Protein AF-A0A7Z9H822-F1 (afdb_monomer)

Sequence (599 aa):
YVITERIEGGRWQVIRLEGLTDPTMVGNGPGRATNGNVVLTEIEAKVTPLDDSGSPSTEGLPIRFVEAWADYEQADWPVAEAIDGNISAGNGWAVDGPSRHLDSSGFFVAAEPFGDSGDVELEIRLRFDSQHAAHAFGRVRISLADSLPAAEEWAWVDDNQNNGGRTHFDGSQKAWPWVEGPDHPVHSGERSRLQKSTDKIIQHYFDQATRKVTVGQGDRLYAWVYLDEKDPPKTVMLQFYSGNWNHRAFWGGDRINFGTIGSDAPDHRPMGTRPETGRWVRLEVDPALVGLKAGSVIDGFAFTQFGGTAYWDDGGVLGNSDLVEIELILASTDASAPGNANEKVRRFFRERHSPGFTELLEEISALEGEKRTLDGKIATTLVSSELIDKPRMTRLLSRGQYDQPTGDPLVADTPAFLPPFPEDEPRNRIGLARWLTDSEHPLLARVTANRIWQQLFGVGLVVTSEDFGSQGAWPSHPELLDWLAVDLIERGWDLQSFLKMLLTSETYRQDSSVDPATLAVDPTNRLLARGPRIRLDAEIVRDQALMLSGLLVDLPGGPSVKPYQPGGLWKAVGYSDSNTVKFVQDHGDALYRRSLYTF

Solvent-accessible surface area (backbone atoms only — not comparable to full-atom values): 33231 Å² total; per-residue (Å²): 89,77,47,75,48,80,43,77,48,36,54,31,25,34,43,36,44,31,27,41,49,45,95,90,39,79,22,46,6,17,8,61,17,74,47,2,28,27,33,39,6,32,60,49,38,28,42,17,52,40,41,98,85,71,43,76,68,57,82,63,45,74,54,51,59,74,48,44,36,38,84,60,53,38,90,94,18,43,45,52,36,17,61,66,87,44,60,46,50,87,37,13,23,25,42,66,6,71,81,62,49,47,64,46,41,39,40,38,32,38,75,60,67,43,41,72,91,36,42,22,39,41,38,40,35,48,37,49,52,28,78,53,78,52,22,35,67,63,40,76,50,77,50,77,36,59,65,79,61,76,68,42,80,43,70,59,33,54,64,49,80,78,32,58,34,51,83,48,68,67,76,90,67,95,65,84,51,68,42,46,63,89,91,37,79,56,84,48,92,65,20,16,35,59,46,76,43,79,88,35,79,46,43,45,32,34,37,70,24,72,64,61,48,64,38,36,79,90,29,33,40,37,34,32,37,30,26,36,73,90,43,47,44,54,18,42,32,45,34,37,26,54,100,46,64,56,22,18,41,32,27,34,54,96,71,65,82,64,53,55,78,95,46,84,38,26,33,28,20,76,75,48,70,53,76,64,55,73,40,81,39,79,46,76,40,55,42,63,65,22,68,38,49,51,47,39,52,34,28,24,51,32,51,32,31,26,17,22,30,37,34,39,30,48,25,32,40,37,38,32,56,76,52,41,57,44,52,54,60,70,66,52,89,56,97,74,62,56,100,53,46,70,52,53,48,50,47,52,49,32,72,74,74,31,71,72,51,44,56,50,52,36,52,49,54,51,51,53,51,50,50,52,56,54,57,72,67,54,88,79,75,94,76,92,75,81,52,78,95,62,66,80,90,39,54,49,42,58,94,69,37,90,91,38,68,41,86,66,73,60,73,78,79,74,65,85,92,48,82,79,76,63,90,89,46,57,81,46,72,68,30,51,51,51,57,52,70,34,90,84,39,86,51,53,43,42,52,50,43,29,52,54,40,16,71,71,49,61,58,23,53,32,71,40,78,92,33,90,56,96,89,30,54,75,48,70,48,54,69,58,46,53,50,48,19,49,52,38,55,76,57,70,65,42,58,69,64,49,50,48,54,53,66,68,30,69,67,53,65,36,60,61,72,75,55,74,69,58,40,71,77,38,75,82,50,73,79,55,85,40,14,54,79,71,84,77,52,72,53,54,53,52,44,48,54,28,48,78,68,72,56,50,36,92,70,85,77,81,77,66,24,35,39,90,72,76,87,69,70,37,62,84,73,37,55,94,88,42,78,59,38,61,82,68,67,52,66,73,68,45,44,32,44,48,53,89,43,49,110

Mean predicted aligned error: 15.02 Å

Secondary structure (DSSP, 8-state):
-EEEEEE-S--EEEEEEEEE--TTSTTSSSBSSTT--EEE-EEEEEEEEB-TTSSB-SPPEEE-EEEEEES--BTTB-GGGGGSS---TT-SEEE-HHHH-S-EEEEEEEEEEE-TTSSEEEEEEEE--SS-TT--BSEEEEEEESSPPPPEEEEEEBSB--SSPEEEESSS-SS--EEETTTS--SSSSEEEEEEEEEEEEEEEEES-SS-EEPPTT-EEEEEEEE-SSS--SEEEEEEESSSS-EEEEEESS---SS-TT--BTTBEEEESPPPBSSEEEEEE-GGGGTPPTT-EE-EEEEEEEEEEEEEEEEEEEE-HHHHHHHHHHH---TT--TTHHHHHHHHHHHHH-HHHHHHHHHHHHHHHHHHHHHTTS---------SSSPPPEEEEGGG-TT-EEEEEEPP---TTSPPPPTTS-SSHHHHHHHHT-TT-TTHHHHHHHHHHHHHHSS-SSS-TT--STTSPPPSSHHHHHHHHHHHHHTTT-HHHHHHHHHHSHHHHS-S---HHHHHH-TT-TT--S----PPPHHHHHHHHHHHTT--B---SSS-B-----TTGGGGT--TT-GGGS-----GGGGGB-GGGB-

pLDDT: mean 88.42, std 9.55, range [47.69, 98.5]

Radius of gyration: 39.2 Å; Cα contacts (8 Å, |Δi|>4): 1188; chains: 1; bounding box: 91×60×116 Å

Structure (mmCIF, N/CA/C/O backbone):
data_AF-A0A7Z9H822-F1
#
_entry.id   AF-A0A7Z9H822-F1
#
loop_
_atom_site.group_PDB
_atom_site.id
_atom_site.type_symbol
_atom_site.label_atom_id
_atom_site.label_alt_id
_atom_site.label_comp_id
_atom_site.label_asym_id
_atom_site.label_entity_id
_atom_site.label_seq_id
_atom_site.pdbx_PDB_ins_code
_atom_site.Cartn_x
_atom_site.Cartn_y
_atom_site.Cartn_z
_atom_site.occupancy
_atom_site.B_iso_or_equiv
_atom_site.auth_seq_id
_atom_site.auth_comp_id
_atom_site.auth_asym_id
_atom_site.auth_atom_id
_atom_site.pdbx_PDB_model_num
ATOM 1 N N . TYR A 1 1 ? 7.852 11.587 33.447 1.00 90.50 1 TYR A N 1
ATOM 2 C CA . TYR A 1 1 ? 7.394 12.973 33.681 1.00 90.50 1 TYR A CA 1
ATOM 3 C C . TYR A 1 1 ? 6.656 13.045 34.996 1.00 90.50 1 TYR A C 1
ATOM 5 O O . TYR A 1 1 ? 6.098 12.034 35.392 1.00 90.50 1 TYR A O 1
ATOM 13 N N . VAL A 1 2 ? 6.670 14.198 35.662 1.00 94.50 2 VAL A N 1
ATOM 14 C CA . VAL A 1 2 ? 5.805 14.481 36.815 1.00 94.50 2 VAL A CA 1
ATOM 15 C C . VAL A 1 2 ? 5.059 15.765 36.486 1.00 94.50 2 VAL A C 1
ATOM 17 O O . VAL A 1 2 ? 5.691 16.749 36.104 1.00 94.50 2 VAL A O 1
ATOM 20 N N . ILE A 1 3 ? 3.737 15.707 36.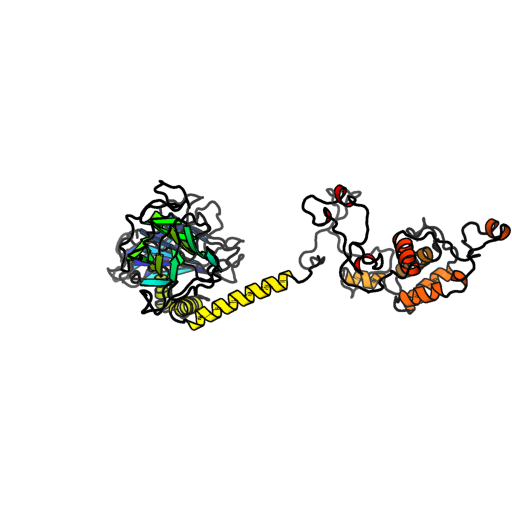550 1.00 93.88 3 ILE A N 1
ATOM 21 C CA . ILE A 1 3 ? 2.816 16.810 36.293 1.00 93.88 3 ILE A CA 1
ATOM 22 C C . ILE A 1 3 ? 2.116 17.068 37.619 1.00 93.88 3 ILE A C 1
ATOM 24 O O . ILE A 1 3 ? 1.551 16.137 38.184 1.00 93.88 3 ILE A O 1
ATOM 28 N N . THR A 1 4 ? 2.173 18.299 38.110 1.00 93.06 4 THR A N 1
ATOM 29 C CA . THR A 1 4 ? 1.535 18.691 39.366 1.00 93.06 4 THR A CA 1
ATOM 30 C C . THR A 1 4 ? 0.695 19.918 39.089 1.00 93.06 4 THR A C 1
ATOM 32 O O . THR A 1 4 ? 1.237 20.929 38.648 1.00 93.06 4 THR A O 1
ATOM 35 N N . GLU A 1 5 ? -0.606 19.822 39.327 1.00 92.31 5 GLU A N 1
ATOM 36 C CA . GLU A 1 5 ? -1.544 20.917 39.100 1.00 92.31 5 GLU A CA 1
ATOM 37 C C . GLU A 1 5 ? -2.544 21.027 40.245 1.00 92.31 5 GLU A C 1
ATOM 39 O O . GLU A 1 5 ? -2.917 20.035 40.875 1.00 92.31 5 GLU A O 1
ATOM 44 N N . ARG A 1 6 ? -2.991 22.257 40.501 1.00 92.12 6 ARG A N 1
ATOM 45 C CA . ARG A 1 6 ? -4.102 22.517 41.419 1.00 92.12 6 ARG A CA 1
ATOM 46 C C . ARG A 1 6 ? -5.400 22.378 40.646 1.00 92.12 6 ARG A C 1
ATOM 48 O O . ARG A 1 6 ? -5.560 23.016 39.608 1.00 92.12 6 ARG A O 1
ATOM 55 N N . ILE A 1 7 ? -6.312 21.566 41.157 1.00 90.44 7 ILE A N 1
ATOM 56 C CA . ILE A 1 7 ? -7.628 21.355 40.559 1.00 90.44 7 ILE A CA 1
ATOM 57 C C . ILE A 1 7 ? -8.712 21.727 41.566 1.00 90.44 7 ILE A C 1
ATOM 59 O O . ILE A 1 7 ? -8.554 21.520 42.773 1.00 90.44 7 ILE A O 1
ATOM 63 N N . GLU A 1 8 ? -9.803 22.292 41.054 1.00 87.44 8 GLU A N 1
ATOM 64 C CA . GLU A 1 8 ? -10.979 22.599 41.863 1.00 87.44 8 GLU A CA 1
ATOM 65 C C . GLU A 1 8 ? -11.564 21.316 42.465 1.00 87.44 8 GLU A C 1
ATOM 67 O O . GLU A 1 8 ? -11.527 20.235 41.853 1.00 87.44 8 GLU A O 1
ATOM 72 N N . GLY A 1 9 ? -12.110 21.447 43.674 1.00 85.00 9 GLY A N 1
ATOM 73 C CA . GLY A 1 9 ? -12.799 20.353 44.348 1.00 85.00 9 GLY A CA 1
ATOM 74 C C . GLY A 1 9 ? -13.924 19.766 43.494 1.00 85.00 9 GLY A C 1
ATOM 75 O O . GLY A 1 9 ? -14.751 20.482 42.931 1.00 85.00 9 GLY A O 1
ATOM 76 N N . GLY A 1 10 ? -13.967 18.442 43.411 1.00 84.56 10 GLY A N 1
ATOM 77 C CA . GLY A 1 10 ? -14.901 17.701 42.573 1.00 84.56 10 GLY A CA 1
ATOM 78 C C . GLY A 1 10 ? -14.822 16.208 42.855 1.00 84.56 10 GLY A C 1
ATOM 79 O O . GLY A 1 10 ? -13.851 15.724 43.422 1.00 84.56 10 GLY A O 1
ATOM 80 N N . ARG A 1 11 ? -15.856 15.453 42.481 1.00 89.00 11 ARG A N 1
ATOM 81 C CA . ARG A 1 11 ? -15.890 13.999 42.683 1.00 89.00 11 ARG A CA 1
ATOM 82 C C . ARG A 1 11 ? -15.275 13.284 41.478 1.00 89.00 11 ARG A C 1
ATOM 84 O O . ARG A 1 11 ? -15.982 12.595 40.759 1.00 89.00 11 ARG A O 1
ATOM 91 N N . TRP A 1 12 ? -13.985 13.481 41.230 1.00 90.19 12 TRP A N 1
ATOM 92 C CA . TRP A 1 12 ? -13.296 12.954 40.048 1.00 90.19 12 TRP A CA 1
ATOM 93 C C . TRP A 1 12 ? -13.046 11.448 40.168 1.00 90.19 12 TRP A C 1
ATOM 95 O O . TRP A 1 12 ? -12.672 10.974 41.234 1.00 90.19 12 TRP A O 1
ATOM 105 N N . GLN A 1 13 ? -13.212 10.688 39.087 1.00 89.88 13 GLN A N 1
ATOM 106 C CA . GLN A 1 13 ? -12.964 9.241 39.072 1.00 89.88 13 GLN A CA 1
ATOM 107 C C . GLN A 1 13 ? -12.145 8.778 37.862 1.00 89.88 13 GLN A C 1
ATOM 109 O O . GLN A 1 13 ? -11.461 7.760 37.949 1.00 89.88 13 GLN A O 1
ATOM 114 N N . VAL A 1 14 ? -12.164 9.512 36.749 1.00 87.81 14 VAL A N 1
ATOM 115 C CA . VAL A 1 14 ? -11.469 9.120 35.515 1.00 87.81 14 VAL A CA 1
ATOM 116 C C . VAL A 1 14 ? -10.400 10.146 35.167 1.00 87.81 14 VAL A C 1
ATOM 118 O O . VAL A 1 14 ? -10.666 11.348 35.164 1.00 87.81 14 VAL A O 1
ATOM 121 N N . ILE A 1 15 ? -9.202 9.663 34.837 1.00 90.81 15 ILE A N 1
ATOM 122 C CA . ILE A 1 15 ? -8.102 10.454 34.283 1.00 90.81 15 ILE A CA 1
ATOM 123 C C . ILE A 1 15 ? -7.902 10.037 32.827 1.00 90.81 15 ILE A C 1
ATOM 125 O O . ILE A 1 15 ? -7.606 8.879 32.539 1.00 90.81 15 ILE A O 1
ATOM 129 N N . ARG A 1 16 ? -8.021 10.989 31.902 1.00 88.62 16 ARG A N 1
ATOM 130 C CA . ARG A 1 16 ? -7.625 10.819 30.501 1.00 88.62 16 ARG A CA 1
ATOM 131 C C . ARG A 1 16 ? -6.237 11.405 30.291 1.00 88.62 16 ARG A C 1
ATOM 133 O O . ARG A 1 16 ? -6.016 12.577 30.587 1.00 88.62 16 ARG A O 1
ATOM 140 N N . LEU A 1 17 ? -5.335 10.608 29.730 1.00 92.44 17 LEU A N 1
ATOM 141 C CA . LEU A 1 17 ? -4.031 11.025 29.228 1.00 92.44 17 LEU A CA 1
ATOM 142 C C . LEU A 1 17 ? -4.054 11.019 27.704 1.00 92.44 17 LEU A C 1
ATOM 144 O O . LEU A 1 17 ? -4.319 9.992 27.087 1.00 92.44 17 LEU A O 1
ATOM 148 N N . GLU A 1 18 ? -3.704 12.140 27.093 1.00 89.00 18 GLU A N 1
ATOM 149 C CA . GLU A 1 18 ? -3.558 12.247 25.645 1.00 89.00 18 GLU A CA 1
ATOM 150 C C . GLU A 1 18 ? -2.108 12.526 25.278 1.00 89.00 18 GLU A C 1
ATOM 152 O O . GLU A 1 18 ? -1.502 13.451 25.815 1.00 89.00 18 GLU A O 1
ATOM 157 N N . GLY A 1 19 ? -1.568 11.757 24.337 1.00 90.44 19 GLY A N 1
ATOM 158 C CA . GLY A 1 19 ? -0.354 12.078 23.600 1.00 90.44 19 GLY A CA 1
ATOM 159 C C . GLY A 1 19 ? -0.719 12.811 22.316 1.00 90.44 19 GLY A C 1
ATOM 160 O O . GLY A 1 19 ? -1.339 12.225 21.429 1.00 90.44 19 GLY A O 1
ATOM 161 N N . LEU A 1 20 ? -0.335 14.082 22.215 1.00 86.69 20 LEU A N 1
ATOM 162 C CA . LEU A 1 20 ? -0.669 14.941 21.080 1.00 86.69 20 LEU A CA 1
ATOM 163 C C . LEU A 1 20 ? 0.448 14.926 20.033 1.00 86.69 20 LEU A C 1
ATOM 165 O O . LEU A 1 20 ? 1.631 15.070 20.361 1.00 86.69 20 LEU A O 1
ATOM 169 N N . THR A 1 21 ? 0.058 14.800 18.770 1.00 84.75 21 THR A N 1
ATOM 170 C CA . THR A 1 21 ? 0.918 15.070 17.618 1.00 84.75 21 THR A CA 1
ATOM 171 C C . THR A 1 21 ? 1.215 16.564 17.526 1.00 84.75 21 THR A C 1
ATOM 173 O O . THR A 1 21 ? 0.395 17.413 17.878 1.00 84.75 21 THR A O 1
ATOM 176 N N . ASP A 1 22 ? 2.423 16.905 17.080 1.00 82.19 22 ASP A N 1
ATOM 177 C CA . ASP A 1 22 ? 2.838 18.297 16.931 1.00 82.19 22 ASP A CA 1
ATOM 178 C C . ASP A 1 22 ? 3.823 18.426 15.755 1.00 82.19 22 ASP A C 1
ATOM 180 O O . ASP A 1 22 ? 4.763 17.630 15.680 1.00 82.19 22 ASP A O 1
ATOM 184 N N . PRO A 1 23 ? 3.661 19.411 14.846 1.00 80.44 23 PRO A N 1
ATOM 185 C CA . PRO A 1 23 ? 4.570 19.609 13.710 1.00 80.44 23 PRO A CA 1
ATOM 186 C C . PRO A 1 23 ? 6.039 19.828 14.094 1.00 80.44 23 PRO A C 1
ATOM 188 O O . PRO A 1 23 ? 6.921 19.728 13.245 1.00 80.44 23 PRO A O 1
ATOM 191 N N . THR A 1 24 ? 6.319 20.157 15.357 1.00 82.19 24 THR A N 1
ATOM 192 C CA . THR A 1 24 ? 7.686 20.311 15.872 1.00 82.19 24 THR A CA 1
ATOM 193 C C . THR A 1 24 ? 8.377 18.980 16.208 1.00 82.19 24 THR A C 1
ATOM 195 O O . THR A 1 24 ? 9.565 18.975 16.537 1.00 82.19 24 THR A O 1
ATOM 198 N N . MET A 1 25 ? 7.675 17.845 16.111 1.00 80.88 25 MET A N 1
ATOM 199 C CA . MET A 1 25 ? 8.169 16.511 16.473 1.00 80.88 25 MET A CA 1
ATOM 200 C C . MET A 1 25 ? 8.767 15.766 15.269 1.00 80.88 25 MET A C 1
ATOM 202 O O . MET A 1 25 ? 8.261 15.837 14.156 1.00 80.88 25 MET A O 1
ATOM 206 N N . VAL A 1 26 ? 9.841 14.998 15.491 1.00 74.44 26 VAL A N 1
ATOM 207 C CA . VAL A 1 26 ? 10.659 14.386 14.416 1.00 74.44 26 VAL A CA 1
ATOM 208 C C . VAL A 1 26 ? 9.932 13.273 13.642 1.00 74.44 26 VAL A C 1
ATOM 210 O O . VAL A 1 26 ? 10.222 13.064 12.467 1.00 74.44 26 VAL A O 1
ATOM 213 N N . GLY A 1 27 ? 9.006 12.554 14.283 1.00 71.50 27 GLY A N 1
ATOM 214 C CA . GLY A 1 27 ? 8.360 11.363 13.717 1.00 71.50 27 GLY A CA 1
ATOM 215 C C . GLY A 1 27 ? 6.896 11.533 13.306 1.00 71.50 27 GLY A C 1
ATOM 216 O O . GLY A 1 27 ? 6.253 10.530 13.016 1.00 71.50 27 GLY A O 1
ATOM 217 N N . ASN A 1 28 ? 6.340 12.753 13.348 1.00 75.94 28 ASN A N 1
ATOM 218 C CA . ASN A 1 28 ? 4.910 13.058 13.129 1.00 75.94 28 ASN A CA 1
ATOM 219 C C . ASN A 1 28 ? 3.906 12.282 14.022 1.00 75.94 28 ASN A C 1
ATOM 221 O O . ASN A 1 28 ? 2.700 12.443 13.871 1.00 75.94 28 ASN A O 1
ATOM 225 N N . GLY A 1 29 ? 4.380 11.443 14.947 1.00 83.44 29 GLY A N 1
ATOM 226 C CA . GLY A 1 29 ? 3.592 10.769 15.979 1.00 83.44 29 GLY A CA 1
ATOM 227 C C . GLY A 1 29 ? 3.627 11.511 17.323 1.00 83.44 29 GLY A C 1
ATOM 228 O O . GLY A 1 29 ? 4.324 12.519 17.458 1.00 83.44 29 GLY A O 1
ATOM 229 N N . PRO A 1 30 ? 2.911 11.010 18.344 1.00 89.31 30 PRO A N 1
ATOM 230 C CA . PRO A 1 30 ? 2.827 11.655 19.657 1.00 89.31 30 PRO A CA 1
ATOM 231 C C . PRO A 1 30 ? 4.097 11.489 20.516 1.00 89.31 30 PRO A C 1
ATOM 233 O O . PRO A 1 30 ? 4.202 12.074 21.598 1.00 89.31 30 PRO A O 1
ATOM 236 N N . GLY A 1 31 ? 5.071 10.690 20.066 1.00 92.12 31 GLY A N 1
ATOM 237 C CA . GLY A 1 31 ? 6.314 10.397 20.778 1.00 92.12 31 GLY A CA 1
ATOM 238 C C . GLY A 1 31 ? 7.527 11.224 20.362 1.00 92.12 31 GLY A C 1
ATOM 239 O O . GLY A 1 31 ? 7.631 11.717 19.242 1.00 92.12 31 GLY A O 1
ATOM 240 N N . ARG A 1 32 ? 8.489 11.339 21.283 1.00 89.75 32 ARG A N 1
ATOM 241 C CA . ARG A 1 32 ? 9.779 12.029 21.078 1.00 89.75 32 ARG A CA 1
ATOM 242 C C . ARG A 1 32 ? 10.796 11.215 20.290 1.00 89.75 32 ARG A C 1
ATOM 244 O O . ARG A 1 32 ? 11.809 11.759 19.853 1.00 89.75 32 ARG A O 1
ATOM 251 N N . ALA A 1 33 ? 10.568 9.913 20.165 1.00 90.25 33 ALA A N 1
ATOM 252 C CA . ALA A 1 33 ? 11.430 9.032 19.403 1.00 90.25 33 ALA A CA 1
ATOM 253 C C . ALA A 1 33 ? 11.508 9.488 17.938 1.00 90.25 33 ALA A C 1
ATOM 255 O O . ALA A 1 33 ? 10.583 10.105 17.415 1.00 90.25 33 ALA A O 1
ATOM 256 N N . THR A 1 34 ? 12.594 9.157 17.240 1.00 88.38 34 THR A N 1
ATOM 257 C CA . THR A 1 34 ? 12.763 9.529 15.821 1.00 88.38 34 THR A CA 1
ATOM 258 C C . THR A 1 34 ? 11.691 8.930 14.913 1.00 88.38 34 THR A C 1
ATOM 260 O O . THR A 1 34 ? 11.400 9.485 13.861 1.00 88.38 34 THR A O 1
ATOM 263 N N . ASN A 1 35 ? 11.089 7.816 15.326 1.00 89.12 35 ASN A N 1
ATOM 264 C CA . ASN A 1 35 ? 9.943 7.194 14.671 1.00 89.12 35 ASN A CA 1
ATOM 265 C C . ASN A 1 35 ? 8.590 7.676 15.235 1.00 89.12 35 ASN A C 1
ATOM 267 O O . ASN A 1 35 ? 7.560 7.263 14.731 1.00 89.12 35 ASN A O 1
ATOM 271 N N . GLY A 1 36 ? 8.564 8.521 16.270 1.00 89.19 36 GLY A N 1
ATOM 272 C CA . GLY A 1 36 ? 7.342 9.019 16.913 1.00 89.19 36 GLY A CA 1
ATOM 273 C C . GLY A 1 36 ? 6.657 8.042 17.878 1.00 89.19 36 GLY A C 1
ATOM 274 O O . GLY A 1 36 ? 5.569 8.350 18.356 1.00 89.19 36 GLY A O 1
ATOM 275 N N . ASN A 1 37 ? 7.245 6.869 18.135 1.00 93.12 37 ASN A N 1
ATOM 276 C CA . ASN A 1 37 ? 6.673 5.807 18.973 1.00 93.12 37 ASN A CA 1
ATOM 277 C C . ASN A 1 37 ? 6.744 6.167 20.475 1.00 93.12 37 ASN A C 1
ATOM 279 O O . ASN A 1 37 ? 7.624 6.928 20.899 1.00 93.12 37 ASN A O 1
ATOM 283 N N . VAL A 1 38 ? 5.830 5.619 21.281 1.00 94.81 38 VAL A N 1
ATOM 284 C CA . VAL A 1 38 ? 5.750 5.822 22.741 1.00 94.81 38 VAL A CA 1
ATOM 285 C C . VAL A 1 38 ? 5.541 4.488 23.440 1.00 94.81 38 VAL A C 1
ATOM 287 O O . VAL A 1 38 ? 4.808 3.655 22.922 1.00 94.81 38 VAL A O 1
ATOM 290 N N . VAL A 1 39 ? 6.158 4.310 24.614 1.00 96.50 39 VAL A N 1
ATOM 291 C CA . VAL A 1 39 ? 5.905 3.189 25.527 1.00 96.50 39 VAL A CA 1
ATOM 292 C C . VAL A 1 39 ? 5.784 3.722 26.958 1.00 96.50 39 VAL A C 1
ATOM 294 O O . VAL A 1 39 ? 6.799 3.980 27.609 1.00 96.50 39 VAL A O 1
ATOM 297 N N . LEU A 1 40 ? 4.553 3.922 27.434 1.00 97.19 40 LEU A N 1
ATOM 298 C CA . LEU A 1 40 ? 4.263 4.302 28.819 1.00 97.19 40 LEU A CA 1
ATOM 299 C C . LEU A 1 40 ? 4.270 3.041 29.687 1.00 97.19 40 LEU A C 1
ATOM 301 O O . LEU A 1 40 ? 3.358 2.228 29.596 1.00 97.19 40 LEU A O 1
ATOM 305 N N . THR A 1 41 ? 5.289 2.884 30.527 1.00 96.75 41 THR A N 1
ATOM 306 C CA . THR A 1 41 ? 5.433 1.689 31.370 1.00 96.75 41 THR A CA 1
ATOM 307 C C . THR A 1 41 ? 4.552 1.723 32.609 1.00 96.75 41 THR A C 1
ATOM 309 O O . THR A 1 41 ? 4.195 0.671 33.104 1.00 96.75 41 THR A O 1
ATOM 312 N N . GLU A 1 42 ? 4.241 2.910 33.137 1.00 97.06 42 GLU A N 1
ATOM 313 C CA . GLU A 1 42 ? 3.364 3.064 34.306 1.00 97.06 42 GLU A CA 1
ATOM 314 C C . GLU A 1 42 ? 2.806 4.494 34.378 1.00 97.06 42 GLU A C 1
ATOM 316 O O . GLU A 1 42 ? 3.524 5.463 34.089 1.00 97.06 42 GLU A O 1
ATOM 321 N N . ILE A 1 43 ? 1.559 4.638 34.821 1.00 97.81 43 ILE A N 1
ATOM 322 C CA . ILE A 1 43 ? 0.993 5.894 35.316 1.00 97.81 43 ILE A CA 1
ATOM 323 C C . ILE A 1 43 ? 0.694 5.780 36.814 1.00 97.81 43 ILE A C 1
ATOM 325 O O . ILE A 1 43 ? -0.128 4.991 37.263 1.00 97.81 43 ILE A O 1
ATOM 329 N N . GLU A 1 44 ? 1.342 6.631 37.601 1.00 97.56 44 GLU A N 1
ATOM 330 C CA . GLU A 1 44 ? 1.088 6.766 39.034 1.00 97.56 44 GLU A CA 1
ATOM 331 C C . GLU A 1 44 ? 0.393 8.109 39.269 1.00 97.56 44 GLU A C 1
ATOM 333 O O . GLU A 1 44 ? 0.778 9.118 38.673 1.00 97.56 44 GLU A O 1
ATOM 338 N N . ALA A 1 45 ? -0.598 8.164 40.154 1.00 97.06 45 ALA A N 1
ATOM 339 C CA . ALA A 1 45 ? -1.208 9.427 40.548 1.00 97.06 45 ALA A CA 1
ATOM 340 C C . ALA A 1 45 ? -1.418 9.494 42.062 1.00 97.06 45 ALA A C 1
ATOM 342 O O . ALA A 1 45 ? -1.608 8.475 42.728 1.00 97.06 45 ALA A O 1
ATOM 343 N N . LYS A 1 46 ? -1.370 10.702 42.620 1.00 95.50 46 LYS A N 1
ATOM 344 C CA . LYS A 1 46 ? -1.739 10.977 44.012 1.00 95.50 46 LYS A CA 1
ATOM 345 C C . LYS A 1 46 ? -2.441 12.325 44.111 1.00 95.50 46 LYS A C 1
ATOM 347 O O . LYS A 1 46 ? -2.162 13.238 43.335 1.00 95.50 46 LYS A O 1
ATOM 352 N N . VAL A 1 47 ? -3.319 12.444 45.094 1.00 94.44 47 VAL A N 1
ATOM 353 C CA . VAL A 1 47 ? -4.089 13.651 45.381 1.00 94.44 47 VAL A CA 1
ATOM 354 C C . VAL A 1 47 ? -3.749 14.162 46.773 1.00 94.44 47 VAL A C 1
ATOM 356 O O . VAL A 1 47 ? -3.670 13.384 47.723 1.00 94.44 47 VAL A O 1
ATOM 359 N N . THR A 1 48 ? -3.548 15.467 46.912 1.00 94.00 48 THR A N 1
ATOM 360 C CA . THR A 1 48 ? -3.248 16.092 48.203 1.00 94.00 48 THR A CA 1
ATOM 361 C C . THR A 1 48 ? -4.257 17.203 48.483 1.00 94.00 48 THR A C 1
ATOM 363 O O . THR A 1 48 ? -4.273 18.183 47.740 1.00 94.00 48 THR A O 1
ATOM 366 N N . PRO A 1 49 ? -5.099 17.092 49.526 1.00 91.31 49 PRO A N 1
ATOM 367 C CA . PRO A 1 49 ? -6.035 18.156 49.879 1.00 91.31 49 PRO A CA 1
ATOM 368 C C . PRO A 1 49 ? -5.312 19.463 50.213 1.00 91.31 49 PRO A C 1
ATOM 370 O O . PRO A 1 49 ? -4.298 19.441 50.922 1.00 91.31 49 PRO A O 1
ATOM 373 N N . LEU A 1 50 ? -5.834 20.593 49.740 1.00 89.69 50 LEU A N 1
ATOM 374 C CA . LEU A 1 50 ? -5.298 21.919 50.041 1.00 89.69 50 LEU A CA 1
ATOM 375 C C . LEU A 1 50 ? -6.019 22.540 51.246 1.00 89.69 50 LEU A C 1
ATOM 377 O O . LEU A 1 50 ? -7.206 22.311 51.462 1.00 89.69 50 LEU A O 1
ATOM 381 N N . ASP A 1 51 ? -5.288 23.308 52.051 1.00 86.12 51 ASP A N 1
ATOM 382 C CA . ASP A 1 51 ? -5.867 24.143 53.103 1.00 86.12 51 ASP A CA 1
ATOM 383 C C . ASP A 1 51 ? -6.417 25.472 52.544 1.00 86.12 51 ASP A C 1
ATOM 385 O O . ASP A 1 51 ? -6.231 25.798 51.371 1.00 86.12 51 ASP A O 1
ATOM 389 N N . ASP A 1 52 ? -7.048 26.286 53.398 1.00 81.44 52 ASP A N 1
ATOM 390 C CA . ASP A 1 52 ? -7.609 27.598 53.022 1.00 81.44 52 ASP A CA 1
ATOM 391 C C . ASP A 1 52 ? -6.558 28.588 52.471 1.00 81.44 52 ASP A C 1
ATOM 393 O O . ASP A 1 52 ? -6.906 29.609 51.874 1.00 81.44 52 ASP A O 1
ATOM 397 N N . SER A 1 53 ? -5.262 28.322 52.681 1.00 80.69 53 SER A N 1
ATOM 398 C CA . SER A 1 53 ? -4.155 29.107 52.118 1.00 80.69 53 SER A CA 1
ATOM 399 C C . SER A 1 53 ? -3.698 28.602 50.741 1.00 80.69 53 SER A C 1
ATOM 401 O O . SER A 1 53 ? -2.820 29.207 50.119 1.00 80.69 53 SER A O 1
ATOM 403 N N . GLY A 1 54 ? -4.286 27.505 50.255 1.00 78.25 54 GLY A N 1
ATOM 404 C CA . GLY A 1 54 ? -3.900 26.814 49.032 1.00 78.25 54 GLY A CA 1
ATOM 405 C C . GLY A 1 54 ? -2.609 26.007 49.179 1.00 78.25 54 GLY A C 1
ATOM 406 O O . GLY A 1 54 ? -1.924 25.784 48.178 1.00 78.25 54 GLY A O 1
ATOM 407 N N . SER A 1 55 ? -2.235 25.622 50.404 1.00 83.44 55 SER A N 1
ATOM 408 C CA . SER A 1 55 ? -1.049 24.807 50.694 1.00 83.44 55 SER A CA 1
ATOM 409 C C . SER A 1 55 ? -1.439 23.346 50.955 1.00 83.44 55 SER A C 1
ATOM 411 O O . SER A 1 55 ? -2.506 23.103 51.518 1.00 83.44 55 SER A O 1
ATOM 413 N N . PRO A 1 56 ? -0.601 22.356 50.588 1.00 83.44 56 PRO A N 1
ATOM 414 C CA . PRO A 1 56 ? -0.852 20.949 50.902 1.00 83.44 56 PRO A CA 1
ATOM 415 C C . PRO A 1 56 ? -1.073 20.727 52.404 1.00 83.44 56 PRO A C 1
ATOM 417 O O . PRO A 1 56 ? -0.190 20.995 53.219 1.00 83.44 56 PRO A O 1
ATOM 420 N N . SER A 1 57 ? -2.260 20.245 52.767 1.00 75.81 57 SER A N 1
ATOM 421 C CA . SER A 1 57 ? -2.697 20.105 54.165 1.00 75.81 57 SER A CA 1
ATOM 422 C C . SER A 1 57 ? -2.221 18.807 54.829 1.00 75.81 57 SER A C 1
ATOM 424 O O . SER A 1 57 ? -2.151 18.719 56.055 1.00 75.81 57 SER A O 1
ATOM 426 N N . THR A 1 58 ? -1.908 17.786 54.026 1.00 82.19 58 THR A N 1
ATOM 427 C CA . THR A 1 58 ? -1.551 16.425 54.455 1.00 82.19 58 THR A CA 1
ATOM 428 C C . THR A 1 58 ? -0.569 15.780 53.470 1.00 82.19 58 THR A C 1
ATOM 430 O O . THR A 1 58 ? -0.175 16.390 52.478 1.00 82.19 58 THR A O 1
ATOM 433 N N . GLU A 1 59 ? -0.125 14.555 53.760 1.00 84.81 59 GLU A N 1
ATOM 434 C CA . GLU A 1 59 ? 0.614 13.739 52.793 1.00 84.81 59 GLU A CA 1
ATOM 435 C C . GLU A 1 59 ? -0.323 13.278 51.664 1.00 84.81 59 GLU A C 1
ATOM 437 O O . GLU A 1 59 ? -1.474 12.923 51.916 1.00 84.81 59 GLU A O 1
ATOM 442 N N . GLY A 1 60 ? 0.163 13.294 50.420 1.00 86.00 60 GLY A N 1
ATOM 443 C CA . GLY A 1 60 ? -0.643 12.942 49.252 1.00 86.00 60 GLY A CA 1
ATOM 444 C C . GLY A 1 60 ? -1.124 11.490 49.278 1.00 86.00 60 GLY A C 1
ATOM 445 O O . GLY A 1 60 ? -0.330 10.561 49.434 1.00 86.00 60 GLY A O 1
ATOM 446 N N . LEU A 1 61 ? -2.426 11.298 49.081 1.00 91.44 61 LEU A N 1
ATOM 447 C CA . LEU A 1 61 ? -3.078 9.996 49.028 1.00 91.44 61 LEU A CA 1
ATOM 448 C C . LEU A 1 61 ? -2.931 9.396 47.621 1.00 91.44 61 LEU A C 1
ATOM 450 O O . LEU A 1 61 ? -3.292 10.057 46.645 1.00 91.44 61 LEU A O 1
ATOM 454 N N . PRO A 1 62 ? -2.415 8.164 47.476 1.00 95.06 62 PRO A N 1
ATOM 455 C CA . PRO A 1 62 ? -2.272 7.537 46.168 1.00 95.06 62 PRO A CA 1
ATOM 456 C C . PRO A 1 62 ? -3.642 7.242 45.547 1.00 95.06 62 PRO A C 1
ATOM 458 O O . PRO A 1 62 ? -4.533 6.701 46.205 1.00 95.06 62 PRO A O 1
ATOM 461 N N . ILE A 1 63 ? -3.783 7.545 44.260 1.00 95.75 63 ILE A N 1
ATOM 462 C CA . ILE A 1 63 ? -4.930 7.151 43.444 1.00 95.75 63 ILE A CA 1
ATOM 463 C C . ILE A 1 63 ? -4.614 5.772 42.866 1.00 95.75 63 ILE A C 1
ATOM 465 O O . ILE A 1 63 ? -3.678 5.608 42.084 1.00 95.75 63 ILE A O 1
ATOM 469 N N . ARG A 1 64 ? -5.391 4.764 43.264 1.00 96.19 64 ARG A N 1
ATOM 470 C CA . ARG A 1 64 ? -5.276 3.410 42.720 1.00 96.19 64 ARG A CA 1
ATOM 471 C C . ARG A 1 64 ? -6.165 3.278 41.491 1.00 96.19 64 ARG A C 1
ATOM 473 O O . ARG A 1 64 ? -7.382 3.349 41.634 1.00 96.19 64 ARG A O 1
ATOM 480 N N . PHE A 1 65 ? -5.582 3.014 40.328 1.00 94.31 65 PHE A N 1
ATOM 481 C CA . PHE A 1 65 ? -6.348 2.672 39.132 1.00 94.31 65 PHE A CA 1
ATOM 482 C C . PHE A 1 65 ? -6.780 1.199 39.150 1.00 94.31 65 PHE A C 1
ATOM 484 O O . PHE A 1 65 ? -6.059 0.337 39.656 1.00 94.31 65 PHE A O 1
ATOM 491 N N . VAL A 1 66 ? -7.984 0.919 38.652 1.00 88.88 66 VAL A N 1
ATOM 492 C CA . VAL A 1 66 ? -8.580 -0.435 38.601 1.00 88.88 66 VAL A CA 1
ATOM 493 C C . VAL A 1 66 ? -8.969 -0.868 37.193 1.00 88.88 66 VAL A C 1
ATOM 495 O O . VAL A 1 66 ? -9.241 -2.046 36.968 1.00 88.88 66 VAL A O 1
ATOM 498 N N . GLU A 1 67 ? -8.994 0.075 36.260 1.00 84.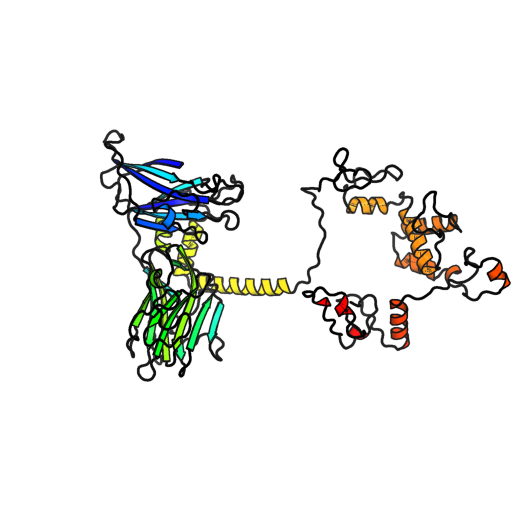31 67 GLU A N 1
ATOM 499 C CA . GLU A 1 67 ? -9.414 -0.134 34.885 1.00 84.31 67 GLU A CA 1
ATOM 500 C C . GLU A 1 67 ? -8.718 0.878 33.978 1.00 84.31 67 GLU A C 1
ATOM 502 O O . GLU A 1 67 ? -8.517 2.036 34.364 1.00 84.31 67 GLU A O 1
ATOM 507 N N . ALA A 1 68 ? -8.328 0.417 32.789 1.00 85.81 68 ALA A N 1
ATOM 508 C CA . ALA A 1 68 ? -7.767 1.261 31.750 1.00 85.81 68 ALA A CA 1
ATOM 509 C C . ALA A 1 68 ? -8.092 0.736 30.347 1.00 85.81 68 ALA A C 1
ATOM 511 O O . ALA A 1 68 ? -8.078 -0.472 30.108 1.00 85.81 68 ALA A O 1
ATOM 512 N N . TRP A 1 69 ? -8.325 1.652 29.409 1.00 80.56 69 TRP A N 1
ATOM 513 C CA . TRP A 1 69 ? -8.396 1.361 27.973 1.00 80.56 69 TRP A CA 1
ATOM 514 C C . TRP A 1 69 ? -7.793 2.520 27.169 1.00 80.56 69 TRP A C 1
ATOM 516 O O . TRP A 1 69 ? -7.512 3.592 27.709 1.00 80.56 69 TRP A O 1
ATOM 526 N N . ALA A 1 70 ? -7.569 2.302 25.876 1.00 79.50 70 ALA A N 1
ATOM 527 C CA . ALA A 1 70 ? -6.986 3.289 24.981 1.00 79.50 70 ALA A CA 1
ATOM 528 C C . ALA A 1 70 ? -7.694 3.288 23.625 1.00 79.50 70 ALA A C 1
ATOM 530 O O . ALA A 1 70 ? -8.247 2.274 23.204 1.00 79.50 70 ALA A O 1
ATOM 531 N N . ASP A 1 71 ? -7.631 4.419 22.919 1.00 67.94 71 ASP A N 1
ATOM 532 C CA . ASP A 1 71 ? -8.098 4.519 21.527 1.00 67.94 71 ASP A CA 1
ATOM 533 C C . ASP A 1 71 ? -7.203 3.732 20.549 1.00 67.94 71 ASP A C 1
ATOM 535 O O . ASP A 1 71 ? -7.576 3.469 19.400 1.00 67.94 71 ASP A O 1
ATOM 539 N N . TYR A 1 72 ? -6.004 3.359 21.001 1.00 79.19 72 TYR A N 1
ATOM 540 C CA . TYR A 1 72 ? -5.079 2.490 20.301 1.00 79.19 72 TYR A CA 1
ATOM 541 C C . TYR A 1 72 ? -4.032 1.883 21.227 1.00 79.19 72 TYR A C 1
ATOM 543 O O . TYR A 1 72 ? -3.476 2.550 22.099 1.00 79.19 72 TYR A O 1
ATOM 551 N N . GLU A 1 73 ? -3.664 0.648 20.923 1.00 82.38 73 GLU A N 1
ATOM 552 C CA . GLU A 1 73 ? -2.528 -0.058 21.497 1.00 82.38 73 GLU A CA 1
ATOM 553 C C . GLU A 1 73 ? -1.846 -0.899 20.411 1.00 82.38 73 GLU A C 1
ATOM 555 O O . GLU A 1 73 ? -2.493 -1.405 19.489 1.00 82.38 73 GLU A O 1
ATOM 560 N N . GLN A 1 74 ? -0.519 -1.015 20.474 1.00 83.12 74 GLN A N 1
ATOM 561 C CA . GLN A 1 74 ? 0.198 -1.993 19.656 1.00 83.12 74 GLN A CA 1
ATOM 562 C C . GLN A 1 74 ? -0.083 -3.402 20.179 1.00 83.12 74 GLN A C 1
ATOM 564 O O . GLN A 1 74 ? -0.276 -3.608 21.377 1.00 83.12 74 GLN A O 1
ATOM 569 N N . ALA A 1 75 ? -0.058 -4.381 19.272 1.00 76.31 75 ALA A N 1
ATOM 570 C CA . ALA A 1 75 ? -0.151 -5.786 19.648 1.00 76.31 75 ALA A CA 1
ATOM 571 C C . ALA A 1 75 ? 0.889 -6.112 20.732 1.00 76.31 75 ALA A C 1
ATOM 573 O O . ALA A 1 75 ? 2.050 -5.732 20.597 1.00 76.31 75 ALA A O 1
ATOM 574 N N . ASP A 1 76 ? 0.447 -6.804 21.783 1.00 83.06 76 ASP A N 1
ATOM 575 C CA . ASP A 1 76 ? 1.242 -7.203 22.954 1.00 83.06 76 ASP A CA 1
ATOM 576 C C . ASP A 1 76 ? 1.698 -6.069 23.897 1.00 83.06 76 ASP A C 1
ATOM 578 O O . ASP A 1 76 ? 2.452 -6.347 24.821 1.00 83.06 76 ASP A O 1
ATOM 582 N N . TRP A 1 77 ? 1.229 -4.825 23.718 1.00 88.25 77 TRP A N 1
ATOM 583 C CA . TRP A 1 77 ? 1.548 -3.687 24.603 1.00 88.25 77 TRP A CA 1
ATOM 584 C C . TRP A 1 77 ? 0.286 -2.925 25.049 1.00 88.25 77 TRP A C 1
ATOM 586 O O . TRP A 1 77 ? 0.098 -1.753 24.676 1.00 88.25 77 TRP A O 1
ATOM 596 N N . PRO A 1 78 ? -0.623 -3.597 25.778 1.00 86.19 78 PRO A N 1
ATOM 597 C CA . PRO A 1 78 ? -1.930 -3.056 26.111 1.00 86.19 78 PRO A CA 1
ATOM 598 C C . PRO 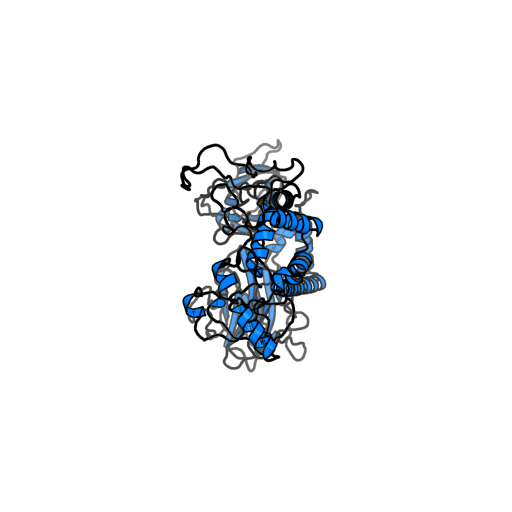A 1 78 ? -1.850 -1.977 27.189 1.00 86.19 78 PRO A C 1
ATOM 600 O O . PRO A 1 78 ? -1.000 -2.008 28.078 1.00 86.19 78 PRO A O 1
ATOM 603 N N . VAL A 1 79 ? -2.800 -1.045 27.181 1.00 88.75 79 VAL A N 1
ATOM 604 C CA . VAL A 1 79 ? -2.814 0.046 28.175 1.00 88.75 79 VAL A CA 1
ATOM 605 C C . VAL A 1 79 ? -3.015 -0.421 29.619 1.00 88.75 79 VAL A C 1
ATOM 607 O O . VAL A 1 79 ? -2.572 0.245 30.552 1.00 88.75 79 VAL A O 1
ATOM 610 N N . ALA A 1 80 ? -3.613 -1.597 29.810 1.00 87.50 80 ALA A N 1
ATOM 611 C CA . ALA A 1 80 ? -3.781 -2.216 31.121 1.00 87.50 80 ALA A CA 1
ATOM 612 C C . ALA A 1 80 ? -2.441 -2.506 31.826 1.00 87.50 80 ALA A C 1
ATOM 614 O O . ALA A 1 80 ? -2.388 -2.503 33.053 1.00 87.50 80 ALA A O 1
ATOM 615 N N . GLU A 1 81 ? -1.354 -2.707 31.073 1.00 93.19 81 GLU A N 1
ATOM 616 C CA . GLU A 1 81 ? -0.006 -2.879 31.633 1.00 93.19 81 GLU A CA 1
ATOM 617 C C . GLU A 1 81 ? 0.599 -1.562 32.140 1.00 93.19 81 GLU A C 1
ATOM 619 O O . GLU A 1 81 ? 1.613 -1.577 32.820 1.00 93.19 81 GLU A O 1
ATOM 624 N N . ALA A 1 82 ? -0.007 -0.407 31.854 1.00 95.62 82 ALA A N 1
ATOM 625 C CA . ALA A 1 82 ? 0.442 0.867 32.415 1.00 95.62 82 ALA A CA 1
ATOM 626 C C . ALA A 1 82 ? -0.127 1.153 33.821 1.00 95.62 82 ALA A C 1
ATOM 628 O O . ALA A 1 82 ? 0.124 2.240 34.338 1.00 95.62 82 ALA A O 1
ATOM 629 N N . ILE A 1 83 ? -0.914 0.237 34.402 1.00 95.06 83 ILE A N 1
ATOM 630 C CA . ILE A 1 83 ? -1.485 0.350 35.761 1.00 95.06 83 ILE A CA 1
ATOM 631 C C . ILE A 1 83 ? -1.274 -0.911 36.617 1.00 95.06 83 ILE A C 1
ATOM 633 O O . ILE A 1 83 ? -1.978 -1.125 37.609 1.00 95.06 83 ILE A O 1
ATOM 637 N N . ASP A 1 84 ? -0.360 -1.795 36.217 1.00 92.62 84 ASP A N 1
ATOM 638 C CA . ASP A 1 84 ? -0.161 -3.107 36.841 1.00 92.62 84 ASP A CA 1
ATOM 639 C C . ASP A 1 84 ? 0.949 -3.126 37.913 1.00 92.62 84 ASP A C 1
ATOM 641 O O . ASP A 1 84 ? 1.113 -4.128 38.621 1.00 92.62 84 ASP A O 1
ATOM 645 N N . GLY A 1 85 ? 1.689 -2.024 38.080 1.00 92.94 85 GLY A N 1
ATOM 646 C CA . GLY A 1 85 ? 2.827 -1.917 38.993 1.00 92.94 85 GLY A CA 1
ATOM 647 C C . GLY A 1 85 ? 4.148 -2.469 38.434 1.00 92.94 85 GLY A C 1
ATOM 648 O O . GLY A 1 85 ? 5.138 -2.538 39.175 1.00 92.94 85 GLY A O 1
ATOM 649 N N . ASN A 1 86 ? 4.193 -2.915 37.175 1.00 92.44 86 ASN A N 1
ATOM 650 C CA . ASN A 1 86 ? 5.344 -3.554 36.545 1.00 92.44 86 ASN A CA 1
ATOM 651 C C . ASN A 1 86 ? 6.077 -2.605 35.581 1.00 92.44 86 ASN A C 1
ATOM 653 O O . ASN A 1 86 ? 5.847 -2.543 34.381 1.00 92.44 86 ASN A O 1
ATOM 657 N N . ILE A 1 87 ? 7.126 -1.966 36.084 1.00 92.25 87 ILE A N 1
ATOM 658 C CA . ILE A 1 87 ? 7.973 -1.041 35.310 1.00 92.25 87 ILE A CA 1
ATOM 659 C C . ILE A 1 87 ? 9.071 -1.731 34.473 1.00 92.25 87 ILE A C 1
ATOM 661 O O . ILE A 1 87 ? 10.109 -1.128 34.191 1.00 92.25 87 ILE A O 1
ATOM 665 N N . SER A 1 88 ? 8.931 -3.021 34.155 1.00 90.94 88 SER A N 1
ATOM 666 C CA . SER A 1 88 ? 9.972 -3.762 33.431 1.00 90.94 88 SER A CA 1
ATOM 667 C C . SER A 1 88 ? 10.082 -3.348 31.957 1.00 90.94 88 SER A C 1
ATOM 669 O O . SER A 1 88 ? 9.150 -2.835 31.348 1.00 90.94 88 SER A O 1
ATOM 671 N N . ALA A 1 89 ? 11.248 -3.600 31.353 1.00 87.56 89 ALA A N 1
ATOM 672 C CA . ALA A 1 89 ? 11.599 -3.091 30.025 1.00 87.56 89 ALA A CA 1
ATOM 673 C C . ALA A 1 89 ? 10.695 -3.581 28.868 1.00 87.56 89 ALA A C 1
ATOM 675 O O . ALA A 1 89 ? 10.746 -3.010 27.775 1.00 87.56 89 ALA A O 1
ATOM 676 N N . GLY A 1 90 ? 9.926 -4.647 29.109 1.00 89.00 90 GLY A N 1
ATOM 677 C CA . GLY A 1 90 ? 9.012 -5.301 28.173 1.00 89.00 90 GLY A CA 1
ATOM 678 C C . GLY A 1 90 ? 7.529 -5.137 28.520 1.00 89.00 90 GLY A C 1
ATOM 679 O O . GLY A 1 90 ? 6.749 -5.942 28.037 1.00 89.00 90 GLY A O 1
ATOM 680 N N . ASN A 1 91 ? 7.178 -4.188 29.395 1.00 91.62 91 ASN A N 1
ATOM 681 C CA . ASN A 1 91 ? 5.822 -3.989 29.914 1.00 91.62 91 ASN A CA 1
ATOM 682 C C . ASN A 1 91 ? 5.317 -2.578 29.596 1.00 91.62 91 ASN A C 1
ATOM 684 O O . ASN A 1 91 ? 6.107 -1.625 29.612 1.00 91.62 91 ASN A O 1
ATOM 688 N N . GLY A 1 92 ? 4.018 -2.436 29.351 1.00 93.00 92 GLY A N 1
ATOM 689 C CA . GLY A 1 92 ? 3.338 -1.142 29.324 1.00 93.00 92 GLY A CA 1
ATOM 690 C C . GLY A 1 92 ? 2.508 -0.886 28.071 1.00 93.00 92 GLY A C 1
ATOM 691 O O . GLY A 1 92 ? 2.319 -1.742 27.213 1.00 93.00 92 GLY A O 1
ATOM 692 N N . TRP A 1 93 ? 2.049 0.355 27.942 1.00 95.12 93 TRP A N 1
ATOM 693 C CA . TRP A 1 93 ? 1.219 0.809 26.832 1.00 95.12 93 TRP A CA 1
ATOM 694 C C . TRP A 1 93 ? 2.056 1.369 25.682 1.00 95.12 93 TRP A C 1
ATOM 696 O O . TRP A 1 93 ? 2.740 2.383 25.867 1.00 95.12 93 TRP A O 1
ATOM 706 N N . ALA A 1 94 ? 1.964 0.781 24.482 1.00 93.50 94 ALA A N 1
ATOM 707 C CA . ALA A 1 94 ? 2.683 1.286 23.309 1.00 93.50 94 ALA A CA 1
ATOM 708 C C . ALA A 1 94 ? 1.782 1.885 22.216 1.00 93.50 94 ALA A C 1
ATOM 710 O O . ALA A 1 94 ? 0.776 1.304 21.812 1.00 93.50 94 ALA A O 1
ATOM 711 N N . VAL A 1 95 ? 2.218 3.018 21.649 1.00 90.12 95 VAL A N 1
ATOM 712 C CA . VAL A 1 95 ? 1.493 3.797 20.626 1.00 90.12 95 VAL A CA 1
ATOM 713 C C . VAL A 1 95 ? 2.322 3.935 19.346 1.00 90.12 95 VAL A C 1
ATOM 715 O O . VAL A 1 95 ? 3.443 4.433 19.377 1.00 90.12 95 VAL A O 1
ATOM 718 N N . ASP A 1 96 ? 1.764 3.525 18.204 1.00 85.44 96 ASP A N 1
ATOM 719 C CA . ASP A 1 96 ? 2.466 3.457 16.913 1.00 85.44 96 ASP A CA 1
ATOM 720 C C . ASP A 1 96 ? 2.589 4.842 16.269 1.00 85.44 96 ASP A C 1
ATOM 722 O O . ASP A 1 96 ? 1.716 5.299 15.534 1.00 85.44 96 ASP A O 1
ATOM 726 N N . GLY A 1 97 ? 3.707 5.508 16.542 1.00 80.69 97 GLY A N 1
ATOM 727 C CA . GLY A 1 97 ? 4.099 6.736 15.861 1.00 80.69 97 GLY A CA 1
ATOM 728 C C . GLY A 1 97 ? 4.402 6.603 14.364 1.00 80.69 97 GLY A C 1
ATOM 729 O O . GLY A 1 97 ? 3.893 7.442 13.616 1.00 80.69 97 GLY A O 1
ATOM 730 N N . PRO A 1 98 ? 5.212 5.620 13.907 1.00 78.88 98 PRO A N 1
ATOM 731 C CA . PRO A 1 98 ? 5.700 5.616 12.528 1.00 78.88 98 PRO A CA 1
ATOM 732 C C . PRO A 1 98 ? 4.629 5.399 11.459 1.00 78.88 98 PRO A C 1
ATOM 734 O O . PRO A 1 98 ? 4.845 5.853 10.337 1.00 78.88 98 PRO A O 1
ATOM 737 N N . SER A 1 99 ? 3.514 4.730 11.774 1.00 79.50 99 SER A N 1
ATOM 738 C CA . SER A 1 99 ? 2.455 4.477 10.781 1.00 79.50 99 SER A CA 1
ATOM 739 C C . SER A 1 99 ? 1.188 5.301 11.002 1.00 79.50 99 SER A C 1
ATOM 741 O O . SER A 1 99 ? 0.534 5.656 10.023 1.00 79.50 99 SER A O 1
ATOM 743 N N . ARG A 1 100 ? 0.800 5.594 12.257 1.00 80.81 100 ARG A N 1
ATOM 744 C CA . ARG A 1 100 ? -0.480 6.279 12.522 1.00 80.81 100 ARG A CA 1
ATOM 745 C C . ARG A 1 100 ? -0.397 7.780 12.306 1.00 80.81 100 ARG A C 1
ATOM 747 O O . ARG A 1 100 ? -1.296 8.328 11.687 1.00 80.81 100 ARG A O 1
ATOM 754 N N . HIS A 1 101 ? 0.633 8.440 12.836 1.00 81.62 101 HIS A N 1
ATOM 755 C CA . HIS A 1 101 ? 0.724 9.909 12.855 1.00 81.62 101 HIS A CA 1
ATOM 756 C C . HIS A 1 101 ? -0.552 10.600 13.390 1.00 81.62 101 HIS A C 1
ATOM 758 O O . HIS A 1 101 ? -0.985 11.627 12.872 1.00 81.62 101 HIS A O 1
ATOM 764 N N . LEU A 1 102 ? -1.181 10.007 14.411 1.00 80.06 102 LEU A N 1
ATOM 765 C CA . LEU A 1 102 ? -2.400 10.507 15.054 1.00 80.06 102 LEU A CA 1
ATOM 766 C C . LEU A 1 102 ? -2.167 10.710 16.550 1.00 80.06 102 LEU A C 1
ATOM 768 O O . LEU A 1 102 ? -1.329 10.032 17.149 1.00 80.06 102 LEU A O 1
ATOM 772 N N . ASP A 1 103 ? -2.957 11.601 17.151 1.00 82.12 103 ASP A N 1
ATOM 773 C CA . ASP A 1 103 ? -3.093 11.689 18.606 1.00 82.12 103 ASP A CA 1
ATOM 774 C C . ASP A 1 103 ? -3.517 10.324 19.176 1.00 82.12 103 ASP A C 1
ATOM 776 O O . ASP A 1 103 ? -4.112 9.493 18.479 1.00 82.12 103 ASP A O 1
ATOM 780 N N . SER A 1 104 ? -3.195 10.063 20.440 1.00 84.75 104 SER A N 1
ATOM 781 C CA . SER A 1 104 ? -3.601 8.825 21.118 1.00 84.75 104 SER A CA 1
ATOM 782 C C . SER A 1 104 ? -3.992 9.094 22.561 1.00 84.75 104 SER A C 1
ATOM 784 O O . SER A 1 104 ? -3.395 9.945 23.220 1.00 84.75 104 SER A O 1
ATOM 786 N N . SER A 1 105 ? -4.997 8.372 23.038 1.00 84.94 105 SER A N 1
ATOM 787 C CA . SER A 1 105 ? -5.671 8.606 24.313 1.00 84.94 105 SER A CA 1
ATOM 788 C C . SER A 1 105 ? -5.700 7.326 25.134 1.00 84.94 105 SER A C 1
ATOM 790 O O . SER A 1 105 ? -6.090 6.282 24.622 1.00 84.94 105 SER A O 1
ATOM 792 N N . GLY A 1 106 ? -5.323 7.430 26.405 1.00 87.69 106 GLY A N 1
ATOM 793 C CA . GLY A 1 106 ? -5.483 6.393 27.418 1.00 87.69 106 GLY A CA 1
ATOM 794 C C . GLY A 1 106 ? -6.377 6.910 28.538 1.00 87.69 106 GLY A C 1
ATOM 795 O O . GLY A 1 106 ? -6.270 8.072 28.938 1.00 87.69 106 GLY A O 1
ATOM 796 N N . PHE A 1 107 ? -7.267 6.064 29.031 1.00 85.81 107 PHE A N 1
ATOM 797 C CA . PHE A 1 107 ? -8.231 6.375 30.079 1.00 85.81 107 PHE A CA 1
ATOM 798 C C . PHE A 1 107 ? -7.945 5.486 31.281 1.00 85.81 107 PHE A C 1
ATOM 800 O O . PHE A 1 107 ? -7.713 4.294 31.113 1.00 85.81 107 PHE A O 1
ATOM 807 N N . PHE A 1 108 ? -7.954 6.068 32.478 1.00 91.00 108 PHE A N 1
ATOM 808 C CA . PHE A 1 108 ? -7.571 5.404 33.721 1.00 91.00 108 PHE A CA 1
ATOM 809 C C . PHE A 1 108 ? -8.620 5.684 34.797 1.00 91.00 108 PHE A C 1
ATOM 811 O O . PHE A 1 108 ? -8.849 6.839 35.165 1.00 91.00 108 PHE A O 1
ATOM 818 N N . VAL A 1 109 ? -9.267 4.633 35.298 1.00 88.44 109 VAL A N 1
ATOM 819 C CA . VAL A 1 109 ? -10.375 4.728 36.259 1.00 88.44 109 VAL A CA 1
ATOM 820 C C . VAL A 1 109 ? -9.865 4.440 37.663 1.00 88.44 109 VAL A C 1
ATOM 822 O O . VAL A 1 109 ? -9.293 3.380 37.929 1.00 88.44 109 VAL A O 1
ATOM 825 N N . ALA A 1 110 ? -10.072 5.388 38.572 1.00 92.25 110 ALA A N 1
ATOM 826 C CA . ALA A 1 110 ? -9.731 5.255 39.978 1.00 92.25 110 ALA A CA 1
ATOM 827 C C . ALA A 1 110 ? -10.705 4.314 40.706 1.00 92.25 110 ALA A C 1
ATOM 829 O O . ALA A 1 110 ? -11.915 4.337 40.473 1.00 92.25 110 ALA A O 1
ATOM 830 N N . ALA A 1 111 ? -10.167 3.518 41.635 1.00 91.31 111 ALA A N 1
ATOM 831 C CA . ALA A 1 111 ? -10.928 2.609 42.492 1.00 91.31 111 ALA A CA 1
ATOM 832 C C . ALA A 1 111 ? -12.019 3.343 43.283 1.00 91.31 111 ALA A C 1
ATOM 834 O O . ALA A 1 111 ? -13.125 2.840 43.436 1.00 91.31 111 ALA A O 1
ATOM 835 N N . GLU A 1 112 ? -11.681 4.536 43.766 1.00 90.62 112 GLU A N 1
ATOM 836 C CA . GLU A 1 112 ? -12.549 5.423 44.525 1.00 90.62 112 GLU A CA 1
ATOM 837 C C . GLU A 1 112 ? -12.449 6.831 43.924 1.00 90.62 112 GLU A C 1
ATOM 839 O O . GLU A 1 112 ? -11.367 7.209 43.454 1.00 90.62 112 GLU A O 1
ATOM 844 N N . PRO A 1 113 ? -13.533 7.624 43.942 1.00 90.81 113 PRO A N 1
ATOM 845 C CA . PRO A 1 113 ? -13.460 9.025 43.564 1.00 90.81 113 PRO A CA 1
ATOM 846 C C . PRO A 1 113 ? -12.490 9.819 44.453 1.00 90.81 113 PRO A C 1
ATOM 848 O O . PRO A 1 113 ? -12.288 9.488 45.621 1.00 90.81 113 PRO A O 1
ATOM 851 N N . PHE A 1 114 ? -11.921 10.893 43.915 1.00 91.81 114 PHE A N 1
ATOM 852 C CA . PHE A 1 114 ? -10.962 11.764 44.589 1.00 91.81 114 PHE A CA 1
ATOM 853 C C . PHE A 1 114 ? -11.304 13.245 44.389 1.00 91.81 114 PHE A C 1
ATOM 855 O O . PHE A 1 114 ? -11.937 13.609 43.402 1.00 91.81 114 PHE A O 1
ATOM 862 N N . GLY A 1 115 ? -10.844 14.100 45.311 1.00 89.19 115 GLY A N 1
ATOM 863 C CA . GLY A 1 115 ? -11.051 15.556 45.252 1.00 89.19 115 GLY A CA 1
ATOM 864 C C . GLY A 1 115 ? -12.362 16.057 45.871 1.00 89.19 115 GLY A C 1
ATOM 865 O O . GLY A 1 115 ? -12.712 17.224 45.721 1.00 89.19 115 GLY A O 1
ATOM 866 N N . ASP A 1 116 ? -13.096 15.198 46.580 1.00 84.94 116 ASP A N 1
ATOM 867 C CA . ASP A 1 116 ? -14.406 15.493 47.171 1.00 84.94 116 ASP A CA 1
ATOM 868 C C . ASP A 1 116 ? -14.347 16.415 48.403 1.00 84.94 116 ASP A C 1
ATOM 870 O O . ASP A 1 116 ? -15.358 16.995 48.801 1.00 84.94 116 ASP A O 1
ATOM 874 N N . SER A 1 117 ? -13.164 16.583 48.997 1.00 79.69 117 SER A N 1
ATOM 875 C CA . SER A 1 117 ? -12.939 17.376 50.209 1.00 79.69 117 SER A CA 1
ATOM 876 C C . SER A 1 117 ? -12.654 18.868 49.973 1.00 79.69 117 SER A C 1
ATOM 878 O O . SER A 1 117 ? -12.307 19.562 50.926 1.00 79.69 117 SER A O 1
ATOM 880 N N . GLY A 1 118 ? -12.772 19.364 48.737 1.00 85.56 118 GLY A N 1
ATOM 881 C CA . GLY A 1 118 ? -12.386 20.726 48.340 1.00 85.56 118 GLY A CA 1
ATOM 882 C C . GLY A 1 118 ? -11.222 20.722 47.349 1.00 85.56 118 GLY A C 1
ATOM 883 O O . GLY A 1 118 ? -10.914 19.679 46.779 1.00 85.56 118 GLY A O 1
ATOM 884 N N . ASP A 1 119 ? -10.591 21.875 47.129 1.00 90.50 119 ASP A N 1
ATOM 885 C CA . ASP A 1 119 ? -9.487 21.997 46.172 1.00 90.50 119 ASP A CA 1
ATOM 886 C C . ASP A 1 119 ? -8.320 21.076 46.539 1.00 90.50 119 ASP A C 1
ATOM 888 O O . ASP A 1 119 ? -7.955 20.911 47.710 1.00 90.50 119 ASP A O 1
ATOM 892 N N . VAL A 1 120 ? -7.712 20.473 45.521 1.00 92.62 120 VAL A N 1
ATOM 893 C CA . VAL A 1 120 ? -6.633 19.502 45.703 1.00 92.62 120 VAL A CA 1
ATOM 894 C C . VAL A 1 120 ? -5.471 19.774 44.758 1.00 92.62 120 VAL A C 1
ATOM 896 O O . VAL A 1 120 ? -5.623 20.336 43.675 1.00 92.62 120 VAL A O 1
ATOM 899 N N . GLU A 1 121 ? -4.282 19.343 45.161 1.00 94.31 121 GLU A N 1
ATOM 900 C CA . GLU A 1 121 ? -3.135 19.204 44.274 1.00 94.31 121 GLU A CA 1
ATOM 901 C C . GLU A 1 121 ? -3.101 17.775 43.724 1.00 94.31 121 GLU A C 1
ATOM 903 O O . GLU A 1 121 ? -2.988 16.806 44.481 1.00 94.31 121 GLU A O 1
ATOM 908 N N . LEU A 1 122 ? -3.209 17.647 42.403 1.00 95.19 122 LEU A N 1
ATOM 909 C CA . LEU A 1 122 ? -3.099 16.386 41.683 1.00 95.19 122 LEU A CA 1
ATOM 910 C C . LEU A 1 122 ? -1.679 16.253 41.124 1.00 95.19 122 LEU A C 1
ATOM 912 O O . LEU A 1 122 ? -1.251 17.058 40.298 1.00 95.19 122 LEU A O 1
ATOM 916 N N . GLU A 1 123 ? -0.960 15.215 41.547 1.00 96.44 123 GLU A N 1
ATOM 917 C CA . GLU A 1 123 ? 0.328 14.828 40.969 1.00 96.44 123 GLU A CA 1
ATOM 918 C C . GLU A 1 123 ? 0.146 13.559 40.131 1.00 96.44 123 GLU A C 1
ATOM 920 O O . GLU A 1 123 ? -0.289 12.531 40.647 1.00 96.44 123 GLU A O 1
ATOM 925 N N . ILE A 1 124 ? 0.521 13.620 38.852 1.00 97.44 124 ILE A N 1
ATOM 926 C CA . ILE A 1 124 ? 0.553 12.487 37.923 1.00 97.44 124 ILE A CA 1
ATOM 927 C C . ILE A 1 124 ? 1.995 12.252 37.489 1.00 97.44 124 ILE A C 1
ATOM 929 O O . ILE A 1 124 ? 2.652 13.129 36.918 1.00 97.44 124 ILE A O 1
ATOM 933 N N . ARG A 1 125 ? 2.489 11.037 37.702 1.00 97.38 125 ARG A N 1
ATOM 934 C CA . ARG A 1 125 ? 3.790 10.583 37.228 1.00 97.38 125 ARG A CA 1
ATOM 935 C C . ARG A 1 125 ? 3.620 9.591 36.086 1.00 97.38 125 ARG A C 1
ATOM 937 O O . ARG A 1 125 ? 3.047 8.526 36.247 1.00 97.38 125 ARG A O 1
ATOM 944 N N . LEU A 1 126 ? 4.205 9.938 34.944 1.00 97.38 126 LEU A N 1
ATOM 945 C CA . LEU A 1 126 ? 4.288 9.089 33.755 1.00 97.38 126 LEU A CA 1
ATOM 946 C C . LEU A 1 126 ? 5.676 8.452 33.672 1.00 97.38 126 LEU A C 1
ATOM 948 O O . LEU A 1 126 ? 6.683 9.176 33.643 1.00 97.38 126 LEU A O 1
ATOM 952 N N . ARG A 1 127 ? 5.740 7.126 33.611 1.00 96.50 127 ARG A N 1
ATOM 953 C CA . ARG A 1 127 ? 6.978 6.346 33.546 1.00 96.50 127 ARG A CA 1
ATOM 954 C C . ARG A 1 127 ? 7.232 5.793 32.146 1.00 96.50 127 ARG A C 1
ATOM 956 O O . ARG A 1 127 ? 6.304 5.408 31.448 1.00 96.50 127 ARG A O 1
ATOM 963 N N . PHE A 1 128 ? 8.499 5.773 31.740 1.00 95.56 128 PHE A N 1
ATOM 964 C CA . PHE A 1 128 ? 8.936 5.357 30.401 1.00 95.56 128 PHE A CA 1
ATOM 965 C C . PHE A 1 128 ? 10.208 4.509 30.524 1.00 95.56 128 PHE A C 1
ATOM 967 O O . PHE A 1 128 ? 11.273 4.879 30.034 1.00 95.56 128 PHE A O 1
ATOM 974 N N . ASP A 1 129 ? 10.109 3.398 31.250 1.00 94.50 129 ASP A N 1
ATOM 975 C CA . ASP A 1 129 ? 11.236 2.528 31.619 1.00 94.50 129 ASP A CA 1
ATOM 976 C C . ASP A 1 129 ? 11.456 1.355 30.651 1.00 94.50 129 ASP A C 1
ATOM 978 O O . ASP A 1 129 ? 12.179 0.403 30.951 1.00 94.50 129 ASP A O 1
ATOM 982 N N . SER A 1 130 ? 10.838 1.418 29.470 1.00 91.81 130 SER A N 1
ATOM 983 C CA . SER A 1 130 ? 10.981 0.382 28.451 1.00 91.81 130 SER A CA 1
ATOM 984 C C . SER A 1 130 ? 12.432 0.267 27.968 1.00 91.81 130 SER A C 1
ATOM 986 O O . SER A 1 130 ? 13.251 1.179 28.120 1.00 91.81 130 SER A O 1
ATOM 988 N N . GLN A 1 131 ? 12.749 -0.825 27.271 1.00 88.00 131 GLN A N 1
ATOM 989 C CA . GLN A 1 131 ? 14.040 -0.988 26.585 1.00 88.00 131 GLN A CA 1
ATOM 990 C C . GLN A 1 131 ? 14.337 0.118 25.546 1.00 88.00 131 GLN A C 1
ATOM 992 O O . GLN A 1 131 ? 15.472 0.257 25.084 1.00 88.00 131 GLN A O 1
ATOM 997 N N . HIS A 1 132 ? 13.335 0.917 25.171 1.00 88.88 132 HIS A N 1
ATOM 998 C CA . HIS A 1 132 ? 13.439 2.004 24.209 1.00 88.88 132 HIS A CA 1
ATOM 999 C C . HIS A 1 132 ? 13.419 3.369 24.914 1.00 88.88 132 HIS A C 1
ATOM 1001 O O . HIS A 1 132 ? 12.406 4.061 24.938 1.00 88.88 132 HIS A O 1
ATOM 1007 N N . ALA A 1 133 ? 14.571 3.805 25.430 1.00 83.94 133 ALA A N 1
ATOM 1008 C CA . ALA A 1 133 ? 14.699 5.010 26.265 1.00 83.94 133 ALA A CA 1
ATOM 1009 C C . ALA A 1 133 ? 14.169 6.329 25.646 1.00 83.94 133 ALA A C 1
ATOM 1011 O O . ALA A 1 133 ? 13.914 7.290 26.367 1.00 83.94 133 ALA A O 1
ATOM 1012 N N . ALA A 1 134 ? 14.021 6.403 24.318 1.00 88.38 134 ALA A N 1
ATOM 1013 C CA . ALA A 1 134 ? 13.490 7.579 23.621 1.00 88.38 134 ALA A CA 1
ATOM 1014 C C . ALA A 1 134 ? 11.959 7.559 23.428 1.00 88.38 134 ALA A C 1
ATOM 1016 O O . ALA A 1 134 ? 11.394 8.562 22.989 1.00 88.38 134 ALA A O 1
ATOM 1017 N N . HIS A 1 135 ? 11.284 6.442 23.722 1.00 93.44 135 HIS A N 1
ATOM 1018 C CA . HIS A 1 135 ? 9.849 6.246 23.490 1.00 93.44 135 HIS A CA 1
ATOM 1019 C C . HIS A 1 135 ? 9.003 6.873 24.612 1.00 93.44 135 HIS A C 1
ATOM 1021 O O . HIS A 1 135 ? 8.266 6.189 25.316 1.00 93.44 135 HIS A O 1
ATOM 1027 N N . ALA A 1 136 ? 9.104 8.191 24.776 1.00 94.00 136 ALA A N 1
ATOM 1028 C CA . ALA A 1 136 ? 8.279 8.970 25.696 1.00 94.00 136 ALA A CA 1
ATOM 1029 C C . ALA A 1 136 ? 7.352 9.924 24.936 1.00 94.00 136 ALA A C 1
ATOM 1031 O O . ALA A 1 136 ? 7.690 10.366 23.835 1.00 94.00 136 ALA A O 1
ATOM 1032 N N . PHE A 1 137 ? 6.210 10.284 25.530 1.00 94.12 137 PHE A N 1
ATOM 1033 C CA . PHE A 1 137 ? 5.308 11.285 24.951 1.00 94.12 137 PHE A CA 1
ATOM 1034 C C . PHE A 1 137 ? 6.026 12.633 24.744 1.00 94.12 137 PHE A C 1
ATOM 1036 O O . PHE A 1 137 ? 6.814 13.085 25.576 1.00 94.12 137 PHE A O 1
ATOM 1043 N N . GLY A 1 138 ? 5.773 13.313 23.628 1.00 91.00 138 GLY A N 1
ATOM 1044 C CA . GLY A 1 138 ? 6.313 14.658 23.406 1.00 91.00 138 GLY A CA 1
ATOM 1045 C C . GLY A 1 138 ? 5.524 15.727 24.122 1.00 91.00 138 GLY A C 1
ATOM 1046 O O . GLY A 1 138 ? 6.080 16.459 24.948 1.00 91.00 138 GLY A O 1
ATOM 1047 N N . ARG A 1 139 ? 4.232 15.768 23.797 1.00 90.44 139 ARG A N 1
ATOM 1048 C CA . ARG A 1 139 ? 3.248 16.718 24.294 1.00 90.44 139 ARG A CA 1
ATOM 1049 C C . ARG A 1 139 ? 2.073 15.937 24.861 1.00 90.44 139 ARG A C 1
ATOM 1051 O O . ARG A 1 139 ? 1.544 15.062 24.184 1.00 90.44 139 ARG A O 1
ATOM 1058 N N . VAL A 1 140 ? 1.698 16.247 26.098 1.00 91.94 140 VAL A N 1
ATOM 1059 C CA . VAL A 1 140 ? 0.604 15.564 26.792 1.00 91.94 140 VAL A CA 1
ATOM 1060 C C . VAL A 1 140 ? -0.500 16.531 27.181 1.00 91.94 140 VAL A C 1
ATOM 1062 O O . VAL A 1 140 ? -0.224 17.699 27.461 1.00 91.94 140 VAL A O 1
ATOM 1065 N N . ARG A 1 141 ? -1.734 16.033 27.230 1.00 88.31 141 ARG A N 1
ATOM 1066 C CA . ARG A 1 141 ? -2.864 16.700 27.881 1.00 88.31 141 ARG A CA 1
ATOM 1067 C C . ARG A 1 141 ? -3.512 15.741 28.875 1.00 88.31 141 ARG A C 1
ATOM 1069 O O . ARG A 1 141 ? -3.575 14.542 28.619 1.00 88.31 141 ARG A O 1
ATOM 1076 N N . ILE A 1 142 ? -3.954 16.286 30.005 1.00 89.44 142 ILE A N 1
ATOM 1077 C CA . ILE A 1 142 ? -4.695 15.565 31.039 1.00 89.44 142 ILE A CA 1
ATOM 1078 C C . ILE A 1 142 ? -6.111 16.132 31.106 1.00 89.44 142 ILE A C 1
ATOM 1080 O O . ILE A 1 142 ? -6.300 17.345 31.005 1.00 89.44 142 ILE A O 1
ATOM 1084 N N . SER A 1 143 ? -7.109 15.271 31.269 1.00 86.12 143 SER A N 1
ATOM 1085 C CA . SER A 1 143 ? -8.499 15.667 31.525 1.00 86.12 143 SER A CA 1
ATOM 1086 C C . SER A 1 143 ? -9.121 14.772 32.592 1.00 86.12 143 SER A C 1
ATOM 1088 O O . SER A 1 143 ? -8.706 13.623 32.746 1.00 86.12 143 SER A O 1
ATOM 1090 N N . LEU A 1 144 ? -10.094 15.306 33.333 1.00 86.50 144 LEU A N 1
ATOM 1091 C CA . LEU A 1 144 ? -10.759 14.627 34.447 1.00 86.50 144 LEU A CA 1
ATOM 1092 C C . LEU A 1 144 ? -12.260 14.480 34.168 1.00 86.50 144 LEU A C 1
ATOM 1094 O O . LEU A 1 144 ? -12.860 15.382 33.587 1.00 86.50 144 LEU A O 1
ATOM 1098 N N . ALA A 1 145 ? -12.858 13.375 34.615 1.00 81.25 145 ALA A N 1
ATOM 1099 C CA . ALA A 1 145 ? -14.313 13.186 34.669 1.00 81.25 145 ALA A CA 1
ATOM 1100 C C . ALA A 1 145 ? -14.750 12.601 36.017 1.00 81.25 145 ALA A C 1
ATOM 1102 O O . ALA A 1 145 ? -13.973 11.916 36.687 1.00 81.25 145 ALA A O 1
ATOM 1103 N N . ASP A 1 146 ? -15.986 12.896 36.421 1.00 80.50 146 ASP A N 1
ATOM 1104 C CA . ASP A 1 146 ? -16.569 12.518 37.715 1.00 80.50 146 ASP A CA 1
ATOM 1105 C C . ASP A 1 146 ? -17.154 11.097 37.752 1.00 80.50 146 ASP A C 1
ATOM 1107 O O . ASP A 1 146 ? -17.290 10.490 38.814 1.00 80.50 146 ASP A O 1
ATOM 1111 N N . SER A 1 147 ? -17.472 10.546 36.584 1.00 72.06 147 SER A N 1
ATOM 1112 C CA . SER A 1 147 ? -18.023 9.210 36.411 1.00 72.06 147 SER A CA 1
ATOM 1113 C C . SER A 1 147 ? -17.820 8.718 34.979 1.00 72.06 147 SER A C 1
ATOM 1115 O O . SER A 1 147 ? -17.534 9.497 34.067 1.00 72.06 147 SER A O 1
ATOM 1117 N N . LEU A 1 148 ? -17.964 7.408 34.776 1.00 70.56 148 LEU A N 1
ATOM 1118 C CA . LEU A 1 148 ? -18.143 6.857 33.437 1.00 70.56 148 LEU A CA 1
ATOM 1119 C C . LEU A 1 148 ? -19.597 7.108 32.986 1.00 70.56 148 LEU A C 1
ATOM 1121 O O . LEU A 1 148 ? -20.511 6.939 33.800 1.00 70.56 148 LEU A O 1
ATOM 1125 N N . PRO A 1 149 ? -19.845 7.452 31.709 1.00 69.62 149 PRO A N 1
ATOM 1126 C CA . PRO A 1 149 ? -21.190 7.461 31.160 1.00 69.62 149 PRO A CA 1
ATOM 1127 C C . PRO A 1 149 ? -21.821 6.071 31.278 1.00 69.62 149 PRO A C 1
ATOM 1129 O O . PRO A 1 149 ? -21.131 5.045 31.327 1.00 69.62 149 PRO A O 1
ATOM 1132 N N . ALA A 1 150 ? -23.152 6.035 31.341 1.00 72.25 150 ALA A N 1
ATOM 1133 C CA . ALA A 1 150 ? -23.887 4.779 31.370 1.00 72.25 150 ALA A CA 1
ATOM 1134 C C . ALA A 1 150 ? -23.551 3.943 30.125 1.00 72.25 150 ALA A C 1
ATOM 1136 O O . ALA A 1 150 ? -23.438 4.483 29.026 1.00 72.25 150 ALA A O 1
ATOM 1137 N N . ALA A 1 151 ? -23.391 2.628 30.304 1.00 77.44 151 ALA A N 1
ATOM 1138 C CA . ALA A 1 151 ? -23.264 1.716 29.175 1.00 77.44 151 ALA A CA 1
ATOM 1139 C C . ALA A 1 151 ? -24.529 1.784 28.322 1.00 77.44 151 ALA A C 1
ATOM 1141 O O . ALA A 1 151 ? -25.647 1.722 28.840 1.00 77.44 151 ALA A O 1
ATOM 1142 N N . GLU A 1 152 ? -24.339 1.896 27.016 1.00 83.06 152 GLU A N 1
ATOM 1143 C CA . GLU A 1 152 ? -25.425 1.947 26.054 1.00 83.06 152 GLU A CA 1
ATOM 1144 C C . GLU A 1 152 ? -25.296 0.802 25.065 1.00 83.06 152 GLU A C 1
ATOM 1146 O O . GLU A 1 152 ? -24.200 0.366 24.707 1.00 83.06 152 GLU A O 1
ATOM 1151 N N . GLU A 1 153 ? -26.444 0.327 24.597 1.00 86.44 153 GLU A N 1
ATOM 1152 C CA . GLU A 1 153 ? -26.481 -0.613 23.494 1.00 86.44 153 GLU A CA 1
ATOM 1153 C C . GLU A 1 153 ? -26.171 0.119 22.201 1.00 86.44 153 GLU A C 1
ATOM 1155 O O . GLU A 1 153 ? -26.643 1.229 21.923 1.00 86.44 153 GLU A O 1
ATOM 1160 N N . TRP A 1 154 ? -25.344 -0.519 21.394 1.00 83.31 154 TRP A N 1
ATOM 1161 C CA . TRP A 1 154 ? -25.066 -0.045 20.068 1.00 83.31 154 TRP A CA 1
ATOM 1162 C C . TRP A 1 154 ? -25.046 -1.220 19.095 1.00 83.31 154 TRP A C 1
ATOM 1164 O O . TRP A 1 154 ? -24.128 -2.042 19.090 1.00 83.31 154 TRP A O 1
ATOM 1174 N N . ALA A 1 155 ? -26.096 -1.282 18.278 1.00 86.75 155 ALA A N 1
ATOM 1175 C CA . ALA A 1 155 ? -26.235 -2.256 17.214 1.00 86.75 155 ALA A CA 1
ATOM 1176 C C . ALA A 1 155 ? -25.204 -1.993 16.108 1.00 86.75 155 ALA A C 1
ATOM 1178 O O . ALA A 1 155 ? -25.094 -0.889 15.562 1.00 86.75 155 ALA A O 1
ATOM 1179 N N . TRP A 1 156 ? -24.443 -3.027 15.771 1.00 86.62 156 TRP A N 1
ATOM 1180 C CA . TRP A 1 156 ? -23.484 -3.016 14.669 1.00 86.62 156 TRP A CA 1
ATOM 1181 C C . TRP A 1 156 ? -24.081 -3.609 13.387 1.00 86.62 156 TRP A C 1
ATOM 1183 O O . TRP A 1 156 ? -23.647 -3.280 12.282 1.00 86.62 156 TRP A O 1
ATOM 1193 N N . VAL A 1 157 ? -25.080 -4.479 13.548 1.00 89.12 157 VAL A N 1
ATOM 1194 C CA . VAL A 1 157 ? -25.902 -5.071 12.494 1.00 89.12 157 VAL A CA 1
ATOM 1195 C C . VAL A 1 157 ? -27.336 -5.156 13.008 1.00 89.12 157 VAL A C 1
ATOM 1197 O O . VAL A 1 157 ? -27.617 -5.961 13.895 1.00 89.12 157 VAL A O 1
ATOM 1200 N N . ASP A 1 158 ? -28.215 -4.352 12.422 1.00 89.38 158 ASP A N 1
ATOM 1201 C CA . ASP A 1 158 ? -29.660 -4.325 12.666 1.00 89.38 158 ASP A CA 1
ATOM 1202 C C . ASP A 1 158 ? -30.340 -3.872 11.370 1.00 89.38 158 ASP A C 1
ATOM 1204 O O . ASP A 1 158 ? -29.833 -2.959 10.713 1.00 89.38 158 ASP A O 1
ATOM 1208 N N . ASP A 1 159 ? -31.403 -4.556 10.948 1.00 87.94 159 ASP A N 1
ATOM 1209 C CA . ASP A 1 159 ? -32.109 -4.406 9.661 1.00 87.94 159 ASP A CA 1
ATOM 1210 C C . ASP A 1 159 ? -31.294 -4.577 8.361 1.00 87.94 159 ASP A C 1
ATOM 1212 O O . ASP A 1 159 ? -31.854 -4.868 7.300 1.00 87.94 159 ASP A O 1
ATOM 1216 N N . ASN A 1 160 ? -29.990 -4.326 8.371 1.00 85.81 160 ASN A N 1
ATOM 1217 C CA . ASN A 1 160 ? -29.051 -4.412 7.260 1.00 85.81 160 ASN A CA 1
ATOM 1218 C C . ASN A 1 160 ? -27.623 -4.622 7.794 1.00 85.81 160 ASN A C 1
ATOM 1220 O O . ASN A 1 160 ? -27.358 -4.600 8.995 1.00 85.81 160 ASN A O 1
ATOM 1224 N N . GLN A 1 161 ? -26.681 -4.866 6.884 1.00 82.88 161 GLN A N 1
ATOM 1225 C CA . GLN A 1 161 ? -25.261 -4.929 7.217 1.00 82.88 161 GLN A CA 1
ATOM 1226 C C . GLN A 1 161 ? -24.574 -3.624 6.785 1.00 82.88 161 GLN A C 1
ATOM 1228 O O . GLN A 1 161 ? -23.715 -3.652 5.909 1.00 82.88 161 GLN A O 1
ATOM 1233 N N . ASN A 1 162 ? -24.956 -2.495 7.392 1.00 75.94 162 ASN A N 1
ATOM 1234 C CA . ASN A 1 162 ? -24.426 -1.173 7.040 1.00 75.94 162 ASN A CA 1
ATOM 1235 C C . ASN A 1 162 ? -23.145 -0.817 7.821 1.00 75.94 162 ASN A C 1
ATOM 1237 O O . ASN A 1 162 ? -23.083 0.174 8.551 1.00 75.94 162 ASN A O 1
ATOM 1241 N N . ASN A 1 163 ? -22.129 -1.674 7.763 1.00 77.50 163 ASN A N 1
ATOM 1242 C CA . ASN A 1 163 ? -20.878 -1.492 8.514 1.00 77.50 163 ASN A CA 1
ATOM 1243 C C . ASN A 1 163 ? -19.647 -1.299 7.617 1.00 77.50 163 ASN A C 1
ATOM 1245 O O . ASN A 1 163 ? -18.516 -1.295 8.116 1.00 77.50 163 ASN A O 1
ATOM 1249 N N . GLY A 1 164 ? -19.860 -1.161 6.301 1.00 75.56 164 GLY A N 1
ATOM 1250 C CA . GLY A 1 164 ? -18.804 -1.020 5.293 1.00 75.56 164 GLY A CA 1
ATOM 1251 C C . GLY A 1 164 ? -17.843 -2.208 5.181 1.00 75.56 164 GLY A C 1
ATOM 1252 O O . GLY A 1 164 ? -16.845 -2.112 4.465 1.00 75.56 164 GLY A O 1
ATOM 1253 N N . GLY A 1 165 ? -18.115 -3.311 5.886 1.00 81.62 165 GLY A N 1
ATOM 1254 C CA . GLY A 1 165 ? -17.336 -4.544 5.835 1.00 81.62 165 GLY A CA 1
ATOM 1255 C C . GLY A 1 165 ? -17.680 -5.410 4.631 1.00 81.62 165 GLY A C 1
ATOM 1256 O O . GLY A 1 165 ? -18.751 -5.304 4.031 1.00 81.62 165 GLY A O 1
ATOM 1257 N N . ARG A 1 166 ? -16.776 -6.324 4.278 1.00 85.75 166 ARG A N 1
ATOM 1258 C CA . ARG A 1 166 ? -17.039 -7.311 3.229 1.00 85.75 166 ARG A CA 1
ATOM 1259 C C . ARG A 1 166 ? -18.041 -8.329 3.746 1.00 85.75 166 ARG A C 1
ATOM 1261 O O . ARG A 1 166 ? -17.794 -9.001 4.741 1.00 85.75 166 ARG A O 1
ATOM 1268 N N . THR A 1 167 ? -19.156 -8.460 3.044 1.00 89.25 167 THR A N 1
ATOM 1269 C CA . THR A 1 167 ? -20.190 -9.449 3.344 1.00 89.25 167 THR A CA 1
ATOM 1270 C C . THR A 1 167 ? -19.793 -10.836 2.858 1.00 89.25 167 THR A C 1
ATOM 1272 O O . THR A 1 167 ? -19.418 -11.017 1.697 1.00 89.25 167 THR A O 1
ATOM 1275 N N . HIS A 1 168 ? -19.980 -11.837 3.712 1.00 91.00 168 HIS A N 1
ATOM 1276 C CA . HIS A 1 168 ? -19.806 -13.249 3.392 1.00 91.00 168 HIS A CA 1
ATOM 1277 C C . HIS A 1 168 ? -21.032 -14.055 3.831 1.00 91.00 168 HIS A C 1
ATOM 1279 O O . HIS A 1 168 ? -21.712 -13.737 4.812 1.00 91.00 168 HIS A O 1
ATOM 1285 N N . PHE A 1 169 ? -21.332 -15.118 3.095 1.00 87.69 169 PHE A N 1
ATOM 1286 C CA . PHE A 1 169 ? -22.460 -16.008 3.358 1.00 87.69 169 PHE A CA 1
ATOM 1287 C C . PHE A 1 169 ? -22.164 -17.394 2.792 1.00 87.69 169 PHE A C 1
ATOM 1289 O O . PHE A 1 169 ? -21.545 -17.518 1.732 1.00 87.69 169 PHE A O 1
ATOM 1296 N N . ASP A 1 170 ? -22.653 -18.436 3.458 1.00 81.69 170 ASP A N 1
ATOM 1297 C CA . ASP A 1 170 ? -22.640 -19.776 2.876 1.00 81.69 170 ASP A CA 1
ATOM 1298 C C . ASP A 1 170 ? -23.921 -20.042 2.067 1.00 81.69 170 ASP A C 1
ATOM 1300 O O . ASP A 1 170 ? -25.023 -19.631 2.432 1.00 81.69 170 ASP A O 1
ATOM 1304 N N . GLY A 1 171 ? -23.792 -20.800 0.975 1.00 68.38 171 GLY A N 1
ATOM 1305 C CA . GLY A 1 171 ? -24.914 -21.241 0.140 1.00 68.38 171 GLY A CA 1
ATOM 1306 C C . GLY A 1 171 ? -24.943 -20.601 -1.250 1.00 68.38 171 GLY A C 1
ATOM 1307 O O . GLY A 1 171 ? -23.941 -20.097 -1.744 1.00 68.38 171 GLY A O 1
ATOM 1308 N N . SER A 1 172 ? -26.094 -20.679 -1.925 1.00 62.97 172 SER A N 1
ATOM 1309 C CA . SER A 1 172 ? -26.280 -20.177 -3.300 1.00 62.97 172 SER A CA 1
ATOM 1310 C C . SER A 1 172 ? -26.794 -18.736 -3.377 1.00 62.97 172 SER A C 1
ATOM 1312 O O . SER A 1 172 ? -27.118 -18.260 -4.466 1.00 62.97 172 SER A O 1
ATOM 1314 N N . GLN A 1 173 ? -26.974 -18.077 -2.233 1.00 67.50 173 GLN A N 1
ATOM 1315 C CA . GLN A 1 173 ? -27.455 -16.699 -2.176 1.00 67.50 173 GLN A CA 1
ATOM 1316 C C . GLN A 1 173 ? -26.352 -15.741 -2.652 1.00 67.50 173 GLN A C 1
ATOM 1318 O O . GLN A 1 173 ? -25.221 -16.161 -2.858 1.00 67.50 173 GLN A O 1
ATOM 1323 N N . LYS A 1 174 ? -26.686 -14.476 -2.929 1.00 71.88 174 LYS A N 1
ATOM 1324 C CA . LYS A 1 174 ? -25.706 -13.436 -3.311 1.00 71.88 174 LYS A CA 1
ATOM 1325 C C . LYS A 1 174 ? -25.571 -12.323 -2.263 1.00 71.88 174 LYS A C 1
ATOM 1327 O O . LYS A 1 174 ? -24.772 -11.415 -2.454 1.00 71.88 174 LYS A O 1
ATOM 1332 N N . ALA A 1 175 ? -26.376 -12.390 -1.207 1.00 83.25 175 ALA A N 1
ATOM 1333 C CA . ALA A 1 175 ? -26.446 -11.459 -0.088 1.00 83.25 175 ALA A CA 1
ATOM 1334 C C . ALA A 1 175 ? -27.171 -12.153 1.076 1.00 83.25 175 ALA A C 1
ATOM 1336 O O . ALA A 1 175 ? -27.781 -13.207 0.875 1.00 83.25 175 ALA A O 1
ATOM 1337 N N . TRP A 1 176 ? -27.132 -11.559 2.269 1.00 90.81 176 TRP A N 1
ATOM 1338 C CA . TRP A 1 176 ? -27.906 -12.052 3.407 1.00 90.81 176 TRP A CA 1
ATOM 1339 C C . TRP A 1 176 ? -29.420 -11.931 3.157 1.00 90.81 176 TRP A C 1
ATOM 1341 O O . TRP A 1 176 ? -29.869 -10.921 2.610 1.00 90.81 176 TRP A O 1
ATOM 1351 N N . PRO A 1 177 ? -30.222 -12.929 3.562 1.00 92.31 177 PRO A N 1
ATOM 1352 C CA . PRO A 1 177 ? -31.661 -12.941 3.336 1.00 92.31 177 PRO A CA 1
ATOM 1353 C C . PRO A 1 177 ? -32.378 -12.191 4.468 1.00 92.31 177 PRO A C 1
ATOM 1355 O O . PRO A 1 177 ? -32.791 -12.773 5.475 1.00 92.31 177 PRO A O 1
ATOM 1358 N N . TRP A 1 178 ? -32.501 -10.881 4.295 1.00 93.12 178 TRP A N 1
ATOM 1359 C CA . TRP A 1 178 ? -33.327 -10.029 5.148 1.00 93.12 178 TRP A CA 1
ATOM 1360 C C . TRP A 1 178 ? -34.812 -10.305 4.899 1.00 93.12 178 TRP A C 1
ATOM 1362 O O . TRP A 1 178 ? -35.233 -10.445 3.748 1.00 93.12 178 TRP A O 1
ATOM 1372 N N . VAL A 1 179 ? -35.589 -10.420 5.972 1.00 94.56 179 VAL A N 1
ATOM 1373 C CA . VAL A 1 179 ? -37.020 -10.741 5.955 1.00 94.56 179 VAL A CA 1
ATOM 1374 C C . VAL A 1 179 ? -37.798 -9.781 6.850 1.00 94.56 179 VAL A C 1
ATOM 1376 O O . VAL A 1 179 ? -37.272 -9.302 7.846 1.00 94.56 179 VAL A O 1
ATOM 1379 N N . GLU A 1 180 ? -39.052 -9.522 6.494 1.00 94.44 180 GLU A N 1
ATOM 1380 C CA . GLU A 1 180 ? -39.921 -8.519 7.125 1.00 94.44 180 GLU A CA 1
ATOM 1381 C C . GLU A 1 180 ? -41.114 -9.178 7.839 1.00 94.44 180 GLU A C 1
ATOM 1383 O O . GLU A 1 180 ? -41.533 -10.293 7.503 1.00 94.44 180 GLU A O 1
ATOM 1388 N N . GLY A 1 181 ? -41.690 -8.475 8.818 1.00 84.81 181 GLY A N 1
ATOM 1389 C CA . GLY A 1 181 ? -42.959 -8.870 9.439 1.00 84.81 181 GLY A CA 1
ATOM 1390 C C . GLY A 1 181 ? -44.164 -8.703 8.492 1.00 84.81 181 GLY A C 1
ATOM 1391 O O . GLY A 1 181 ? -44.076 -7.972 7.506 1.00 84.81 181 GLY A O 1
ATOM 1392 N N . PRO A 1 182 ? -45.328 -9.336 8.766 1.00 82.69 182 PRO A N 1
ATOM 1393 C CA . PRO A 1 182 ? -45.660 -10.193 9.912 1.00 82.69 182 PRO A CA 1
ATOM 1394 C C . PRO A 1 182 ? -45.342 -11.685 9.704 1.00 82.69 182 PRO A C 1
ATOM 1396 O O . PRO A 1 182 ? -45.507 -12.474 10.633 1.00 82.69 182 PRO A O 1
ATOM 1399 N N . ASP A 1 183 ? -44.928 -12.082 8.499 1.00 90.00 183 ASP A N 1
ATOM 1400 C CA . ASP A 1 183 ? -44.685 -13.489 8.152 1.00 90.00 183 ASP A CA 1
ATOM 1401 C C . ASP A 1 183 ? -43.406 -14.045 8.800 1.00 90.00 183 ASP A C 1
ATOM 1403 O O . ASP A 1 183 ? -43.261 -15.260 8.966 1.00 90.00 183 ASP A O 1
ATOM 1407 N N . HIS A 1 184 ? -42.497 -13.155 9.203 1.00 94.25 184 HIS A N 1
ATOM 1408 C CA . HIS A 1 184 ? -41.262 -13.477 9.904 1.00 94.25 184 HIS A CA 1
ATOM 1409 C C . HIS A 1 184 ? -41.147 -12.678 11.212 1.00 94.25 184 HIS A C 1
ATOM 1411 O O . HIS A 1 184 ? -41.610 -11.536 11.278 1.00 94.25 184 HIS A O 1
ATOM 1417 N N . PRO A 1 185 ? -40.552 -13.257 12.273 1.00 95.69 185 PRO A N 1
ATOM 1418 C CA . PRO A 1 185 ? -40.302 -12.526 13.504 1.00 95.69 185 PRO A CA 1
ATOM 1419 C C . PRO A 1 185 ? -39.249 -11.442 13.258 1.00 95.69 185 PRO A C 1
ATOM 1421 O O . PRO A 1 185 ? -38.226 -11.693 12.624 1.00 95.69 185 PRO A O 1
ATOM 1424 N N . VAL A 1 186 ? -39.488 -10.260 13.814 1.00 95.88 186 VAL A N 1
ATOM 1425 C CA . VAL A 1 186 ? -38.567 -9.114 13.839 1.00 95.88 186 VAL A CA 1
ATOM 1426 C C . VAL A 1 186 ? -38.437 -8.676 15.299 1.00 95.88 186 VAL A C 1
ATOM 1428 O O . VAL A 1 186 ? -39.428 -8.741 16.038 1.00 95.88 186 VAL A O 1
ATOM 1431 N N . HIS A 1 187 ? -37.224 -8.367 15.754 1.00 94.44 187 HIS A N 1
ATOM 1432 C CA . HIS A 1 187 ? -36.949 -7.914 17.119 1.00 94.44 187 HIS A CA 1
ATOM 1433 C C . HIS A 1 187 ? -36.866 -6.392 17.183 1.00 94.44 187 HIS A C 1
ATOM 1435 O O . HIS A 1 187 ? -37.584 -5.778 17.975 1.00 94.44 187 HIS A O 1
ATOM 1441 N N . SER A 1 188 ? -36.002 -5.824 16.344 1.00 91.81 188 SER A N 1
ATOM 1442 C CA . SER A 1 188 ? -35.732 -4.396 16.223 1.00 91.81 188 SER A CA 1
ATOM 1443 C C . SER A 1 188 ? -36.059 -3.941 14.803 1.00 91.81 188 SER A C 1
ATOM 1445 O O . SER A 1 188 ? -36.055 -4.740 13.873 1.00 91.81 188 SER A O 1
ATOM 1447 N N . GLY A 1 189 ? -36.433 -2.671 14.654 1.00 89.38 189 GLY A N 1
ATOM 1448 C CA . GLY A 1 189 ? -36.665 -2.083 13.337 1.00 89.38 189 GLY A CA 1
ATOM 1449 C C . GLY A 1 189 ? -37.758 -2.760 12.498 1.00 89.38 189 GLY A C 1
ATOM 1450 O O . GLY A 1 189 ? -38.896 -2.943 12.946 1.00 89.38 189 GLY A O 1
ATOM 1451 N N . GLU A 1 190 ? -37.425 -3.052 11.242 1.00 91.44 190 GLU A N 1
ATOM 1452 C CA . GLU A 1 190 ? -38.340 -3.528 10.197 1.00 91.44 190 GLU A CA 1
ATOM 1453 C C . GLU A 1 190 ? -38.015 -4.953 9.708 1.00 91.44 190 GLU A C 1
ATOM 1455 O O . GLU A 1 190 ? -38.902 -5.635 9.177 1.00 91.44 190 GLU A O 1
ATOM 1460 N N . ARG A 1 191 ? -36.768 -5.420 9.868 1.00 94.56 191 ARG A N 1
ATOM 1461 C CA . ARG A 1 191 ? -36.230 -6.632 9.239 1.00 94.56 191 ARG A CA 1
ATOM 1462 C C . ARG A 1 191 ? -35.332 -7.435 10.166 1.00 94.56 191 ARG A C 1
ATOM 1464 O O . ARG A 1 191 ? -34.412 -6.911 10.764 1.00 94.56 191 ARG A O 1
ATOM 1471 N N . SER A 1 192 ? -35.462 -8.757 10.098 1.00 95.88 192 SER A N 1
ATOM 1472 C CA . SER A 1 192 ? -34.494 -9.692 10.684 1.00 95.88 192 SER A CA 1
ATOM 1473 C C . SER A 1 192 ? -33.798 -10.526 9.606 1.00 95.88 192 SER A C 1
ATOM 1475 O O . SER A 1 192 ? -34.208 -10.560 8.441 1.00 95.88 192 SER A O 1
ATOM 1477 N N . ARG A 1 193 ? -32.718 -11.224 9.965 1.00 94.94 193 ARG A N 1
ATOM 1478 C CA . ARG A 1 193 ? -31.954 -12.074 9.041 1.00 94.94 193 ARG A CA 1
ATOM 1479 C C . ARG A 1 193 ? -32.296 -13.548 9.213 1.00 94.94 193 ARG A C 1
ATOM 1481 O O . ARG A 1 193 ? -32.024 -14.137 10.257 1.00 94.94 193 ARG A O 1
ATOM 1488 N N . LEU A 1 194 ? -32.768 -14.186 8.144 1.00 95.31 194 LEU A N 1
ATOM 1489 C CA . LEU A 1 194 ? -33.097 -15.613 8.129 1.00 95.31 194 LEU A CA 1
ATOM 1490 C C . LEU A 1 194 ? -31.858 -16.499 7.878 1.00 95.31 194 LEU A C 1
ATOM 1492 O O . LEU A 1 194 ? -31.095 -16.300 6.940 1.00 95.31 194 LEU A O 1
ATOM 1496 N N . GLN A 1 195 ? -31.674 -17.558 8.660 1.00 94.62 195 GLN A N 1
ATOM 1497 C CA . GLN A 1 195 ? -30.682 -18.605 8.398 1.00 94.62 195 GLN A CA 1
ATOM 1498 C C . GLN A 1 195 ? -31.337 -19.981 8.469 1.00 94.62 195 GLN A C 1
ATOM 1500 O O . GLN A 1 195 ? -31.952 -20.343 9.472 1.00 94.62 195 GLN A O 1
ATOM 1505 N N . LYS A 1 196 ? -31.200 -20.762 7.391 1.00 94.12 196 LYS A N 1
ATOM 1506 C CA . LYS A 1 196 ? -31.814 -22.088 7.271 1.00 94.12 196 LYS A CA 1
ATOM 1507 C C . LYS A 1 196 ? -30.841 -23.115 6.707 1.00 94.12 196 LYS A C 1
ATOM 1509 O O . LYS A 1 196 ? -30.248 -22.901 5.652 1.00 94.12 196 LYS A O 1
ATOM 1514 N N . SER A 1 197 ? -30.712 -24.251 7.385 1.00 92.12 197 SER A N 1
ATOM 1515 C CA . SER A 1 197 ? -29.835 -25.354 6.981 1.00 92.12 197 SER A CA 1
ATOM 1516 C C . SER A 1 197 ? -30.360 -26.704 7.475 1.00 92.12 197 SER A C 1
ATOM 1518 O O . SER A 1 197 ? -31.061 -26.787 8.476 1.00 92.12 197 SER A O 1
ATOM 1520 N N . THR A 1 198 ? -29.988 -27.797 6.806 1.00 92.31 198 THR A N 1
ATOM 1521 C CA . THR A 1 198 ? -30.307 -29.167 7.238 1.00 92.31 198 THR A CA 1
ATOM 1522 C C . THR A 1 198 ? -29.016 -29.921 7.530 1.00 92.31 198 THR A C 1
ATOM 1524 O O . THR A 1 198 ? -28.264 -30.229 6.608 1.00 92.31 198 THR A O 1
ATOM 1527 N N . ASP A 1 199 ? -28.758 -30.204 8.812 1.00 91.12 199 ASP A N 1
ATOM 1528 C CA . ASP A 1 199 ? -27.590 -30.960 9.304 1.00 91.12 199 ASP A CA 1
ATOM 1529 C C . ASP A 1 199 ? -26.224 -30.485 8.766 1.00 91.12 199 ASP A C 1
ATOM 1531 O O . ASP A 1 199 ? -25.291 -31.271 8.592 1.00 91.12 199 ASP A O 1
ATOM 1535 N N . LYS A 1 200 ? -26.090 -29.180 8.513 1.00 93.94 200 LYS A N 1
ATOM 1536 C CA . LYS A 1 200 ? -24.837 -28.542 8.098 1.00 93.94 200 LYS A CA 1
ATOM 1537 C C . LYS A 1 200 ? -24.621 -27.235 8.845 1.00 93.94 200 LYS A C 1
ATOM 1539 O O . LYS A 1 200 ? -25.586 -26.587 9.260 1.00 93.94 200 LYS A O 1
ATOM 1544 N N . ILE A 1 201 ? -23.354 -26.854 8.961 1.00 95.19 201 ILE A N 1
ATOM 1545 C CA . ILE A 1 201 ? -22.945 -25.530 9.425 1.00 95.19 201 ILE A CA 1
ATOM 1546 C C . ILE A 1 201 ? -23.290 -24.515 8.332 1.00 95.19 201 ILE A C 1
ATOM 1548 O O . ILE A 1 201 ? -23.040 -24.774 7.154 1.00 95.19 201 ILE A O 1
ATOM 1552 N N . ILE A 1 202 ? -23.894 -23.402 8.732 1.00 94.75 202 ILE A N 1
ATOM 1553 C CA . ILE A 1 202 ? -24.100 -22.213 7.903 1.00 94.75 202 ILE A CA 1
ATOM 1554 C C . ILE A 1 202 ? -23.717 -20.989 8.728 1.00 94.75 202 ILE A C 1
ATOM 1556 O O . ILE A 1 202 ? -24.081 -20.900 9.907 1.00 94.75 202 ILE A O 1
ATOM 1560 N N . GLN A 1 203 ? -23.009 -20.052 8.111 1.00 94.31 203 GLN A N 1
ATOM 1561 C CA . GLN A 1 203 ? -22.712 -18.747 8.686 1.00 94.31 203 GLN A CA 1
ATOM 1562 C C . GLN A 1 203 ? -23.042 -17.613 7.721 1.00 94.31 203 GLN A C 1
ATOM 1564 O O . GLN A 1 203 ? -22.869 -17.716 6.505 1.00 94.31 203 GLN A O 1
ATOM 1569 N N . HIS A 1 204 ? -23.473 -16.506 8.310 1.00 94.81 204 HIS A N 1
ATOM 1570 C CA . HIS A 1 204 ? -23.496 -15.185 7.702 1.00 94.81 204 HIS A CA 1
ATOM 1571 C C . HIS A 1 204 ? -22.546 -14.314 8.523 1.00 94.81 204 HIS A C 1
ATOM 1573 O O . HIS A 1 204 ? -22.674 -14.257 9.749 1.00 94.81 204 HIS A O 1
ATOM 1579 N N . TYR A 1 205 ? -21.553 -13.705 7.880 1.00 94.88 205 TYR A N 1
ATOM 1580 C CA . TYR A 1 205 ? -20.533 -12.929 8.584 1.00 94.88 205 TYR A CA 1
ATOM 1581 C C . TYR A 1 205 ? -19.968 -11.802 7.729 1.00 94.88 205 TYR A C 1
ATOM 1583 O O . TYR A 1 205 ? -20.140 -11.783 6.511 1.00 94.88 205 TYR A O 1
ATOM 1591 N N . PHE A 1 206 ? -19.302 -10.858 8.379 1.00 93.25 206 PHE A N 1
ATOM 1592 C CA . PHE A 1 206 ? -18.532 -9.824 7.704 1.00 93.25 206 PHE A CA 1
ATOM 1593 C C . PHE A 1 206 ? -17.141 -9.699 8.310 1.00 93.25 206 PHE A C 1
ATOM 1595 O O . PHE A 1 206 ? -16.941 -10.051 9.472 1.00 93.25 206 PHE A O 1
ATOM 1602 N N . ASP A 1 207 ? -16.193 -9.206 7.519 1.00 92.94 207 ASP A N 1
ATOM 1603 C CA . ASP A 1 207 ? -14.853 -8.820 7.961 1.00 92.94 207 ASP A CA 1
ATOM 1604 C C . ASP A 1 207 ? -14.426 -7.491 7.330 1.00 92.94 207 ASP A C 1
ATOM 1606 O O . ASP A 1 207 ? -15.076 -6.974 6.418 1.00 92.94 207 ASP A O 1
ATOM 1610 N N . GLN A 1 208 ? -13.330 -6.918 7.831 1.00 86.56 208 GLN A N 1
ATOM 1611 C CA . GLN A 1 208 ? -12.811 -5.627 7.371 1.00 86.56 208 GLN A CA 1
ATOM 1612 C C . GLN A 1 208 ? -13.847 -4.500 7.440 1.00 86.56 208 GLN A C 1
ATOM 1614 O O . GLN A 1 208 ? -13.885 -3.641 6.557 1.00 86.56 208 GLN A O 1
ATOM 1619 N N . ALA A 1 209 ? -14.693 -4.509 8.472 1.00 86.38 209 ALA A N 1
ATOM 1620 C CA . ALA A 1 209 ? -15.608 -3.408 8.721 1.00 86.38 209 ALA A CA 1
ATOM 1621 C C . ALA A 1 209 ? -14.826 -2.091 8.808 1.00 86.38 209 ALA A C 1
ATOM 1623 O O . ALA A 1 209 ? -13.806 -1.991 9.499 1.00 86.38 209 ALA A O 1
ATOM 1624 N N . THR A 1 210 ? -15.297 -1.077 8.083 1.00 75.50 210 THR A N 1
ATOM 1625 C CA . THR A 1 210 ? -14.731 0.276 8.180 1.00 75.50 210 THR A CA 1
ATOM 1626 C C . THR A 1 210 ? -15.000 0.849 9.564 1.00 75.50 210 THR A C 1
ATOM 1628 O O . THR A 1 210 ? -14.141 1.519 10.139 1.00 75.50 210 THR A O 1
ATOM 1631 N N . ARG A 1 211 ? -16.164 0.509 10.122 1.00 76.19 211 ARG A N 1
ATOM 1632 C CA . ARG A 1 211 ? -16.550 0.796 11.496 1.00 76.19 211 ARG A CA 1
ATOM 1633 C C . ARG A 1 211 ? -16.143 -0.358 12.406 1.00 76.19 211 ARG A C 1
ATOM 1635 O O . ARG A 1 211 ? -16.751 -1.421 12.332 1.00 76.19 211 ARG A O 1
ATOM 1642 N N . LYS A 1 212 ? -15.131 -0.141 13.244 1.00 83.75 212 LYS A N 1
ATOM 1643 C CA . LYS A 1 212 ? -14.585 -1.142 14.175 1.00 83.75 212 LYS A CA 1
ATOM 1644 C C . LYS A 1 212 ? -15.137 -0.932 15.584 1.00 83.75 212 LYS A C 1
ATOM 1646 O O . LYS A 1 212 ? -15.524 0.182 15.921 1.00 83.75 212 LYS A O 1
ATOM 1651 N N . VAL A 1 213 ? -15.131 -1.988 16.392 1.00 83.00 213 VAL A N 1
ATOM 1652 C CA . VAL A 1 213 ? -15.487 -1.939 17.817 1.00 83.00 213 VAL A CA 1
ATOM 1653 C C . VAL A 1 213 ? -14.221 -2.148 18.639 1.00 83.00 213 VAL A C 1
ATOM 1655 O O . VAL A 1 213 ? -13.566 -3.180 18.491 1.00 83.00 213 VAL A O 1
ATOM 1658 N N . THR A 1 214 ? -13.881 -1.198 19.507 1.00 80.69 214 THR A N 1
ATOM 1659 C CA . THR A 1 214 ? -12.805 -1.367 20.491 1.00 80.69 214 THR A CA 1
ATOM 1660 C C . THR A 1 214 ? -13.416 -1.849 21.798 1.00 80.69 214 THR A C 1
ATOM 1662 O O . THR A 1 214 ? -14.243 -1.165 22.392 1.00 80.69 214 THR A O 1
ATOM 1665 N N . VAL A 1 215 ? -13.021 -3.039 22.244 1.00 82.81 215 VAL A N 1
ATOM 1666 C CA . VAL A 1 215 ? -13.540 -3.638 23.478 1.00 82.81 215 VAL A CA 1
ATOM 1667 C C . VAL A 1 215 ? -13.106 -2.796 24.680 1.00 82.81 215 VAL A C 1
ATOM 1669 O O . VAL A 1 215 ? -11.914 -2.640 24.929 1.00 82.81 215 VAL A O 1
ATOM 1672 N N . GLY A 1 216 ? -14.062 -2.269 25.435 1.00 75.00 216 GLY A N 1
ATOM 1673 C CA . GLY A 1 216 ? -13.871 -1.703 26.767 1.00 75.00 216 GLY A CA 1
ATOM 1674 C C . GLY A 1 216 ? -13.867 -2.777 27.854 1.00 75.00 216 GLY A C 1
ATOM 1675 O O . GLY A 1 216 ? -14.299 -3.915 27.649 1.00 75.00 216 GLY A O 1
ATOM 1676 N N . GLN A 1 217 ? -13.374 -2.432 29.040 1.00 70.19 217 GLN A N 1
ATOM 1677 C CA . GLN A 1 217 ? -13.526 -3.303 30.199 1.00 70.19 217 GLN A CA 1
ATOM 1678 C C . GLN A 1 217 ? -14.988 -3.250 30.680 1.00 70.19 217 GLN A C 1
ATOM 1680 O O . GLN A 1 217 ? -15.616 -2.203 30.739 1.00 70.19 217 GLN A O 1
ATOM 1685 N N . GLY A 1 218 ? -15.572 -4.422 30.948 1.00 75.94 218 GLY A N 1
ATOM 1686 C CA . GLY A 1 218 ? -16.995 -4.543 31.292 1.00 75.94 218 GLY A CA 1
ATOM 1687 C C . GLY A 1 218 ? -17.961 -4.568 30.100 1.00 75.94 218 GLY A C 1
ATOM 1688 O O . GLY A 1 218 ? -19.136 -4.876 30.307 1.00 75.94 218 GLY A O 1
ATOM 1689 N N . ASP A 1 219 ? -17.479 -4.336 28.874 1.00 86.38 219 ASP A N 1
ATOM 1690 C CA . ASP A 1 219 ? -18.298 -4.434 27.666 1.00 86.38 219 ASP A CA 1
ATOM 1691 C C . ASP A 1 219 ? -18.899 -5.835 27.488 1.00 86.38 219 ASP A C 1
ATOM 1693 O O . ASP A 1 219 ? -18.349 -6.862 27.906 1.00 86.38 219 ASP A O 1
ATOM 1697 N N . ARG A 1 220 ? -20.042 -5.879 26.807 1.00 93.06 220 ARG A N 1
ATOM 1698 C CA . ARG A 1 220 ? -20.751 -7.102 26.437 1.00 93.06 220 ARG A CA 1
ATOM 1699 C C . ARG A 1 220 ? -21.005 -7.124 24.942 1.00 93.06 220 ARG A C 1
ATOM 1701 O O . ARG A 1 220 ? -21.601 -6.202 24.396 1.00 93.06 220 ARG A O 1
ATOM 1708 N N . LEU A 1 221 ? -20.610 -8.203 24.280 1.00 96.00 221 LEU A N 1
ATOM 1709 C CA . LEU A 1 221 ? -20.974 -8.444 22.884 1.00 96.00 221 LEU A CA 1
ATOM 1710 C C . LEU A 1 221 ? -22.295 -9.202 22.860 1.00 96.00 221 LEU A C 1
ATOM 1712 O O . LEU A 1 221 ? -22.459 -10.165 23.611 1.00 96.00 221 LEU A O 1
ATOM 1716 N N . TYR A 1 222 ? -23.236 -8.795 22.017 1.00 97.00 222 TYR A N 1
ATOM 1717 C CA . TYR A 1 222 ? -24.556 -9.414 21.997 1.00 97.00 222 TYR A CA 1
ATOM 1718 C C . TYR A 1 222 ? -25.115 -9.617 20.592 1.00 97.00 222 TYR A C 1
ATOM 1720 O O . TYR A 1 222 ? -24.665 -9.015 19.618 1.00 97.00 222 TYR A O 1
ATOM 1728 N N . ALA A 1 223 ? -26.109 -10.498 20.511 1.00 97.75 223 ALA A N 1
ATOM 1729 C CA . ALA A 1 223 ? -26.994 -10.648 19.363 1.00 97.75 223 ALA A CA 1
ATOM 1730 C C . ALA A 1 223 ? -28.343 -11.206 19.809 1.00 97.75 223 ALA A C 1
ATOM 1732 O O . ALA A 1 223 ? -28.392 -12.082 20.682 1.00 97.75 223 ALA A O 1
ATOM 1733 N N . TRP A 1 224 ? -29.428 -10.772 19.179 1.00 98.19 224 TRP A N 1
ATOM 1734 C CA . TRP A 1 224 ? -30.733 -11.387 19.371 1.00 98.19 224 TRP A CA 1
ATOM 1735 C C . TRP A 1 224 ? -30.952 -12.528 18.385 1.00 98.19 224 TRP A C 1
ATOM 1737 O O . TRP A 1 224 ? -30.616 -12.457 17.201 1.00 98.19 224 TRP A O 1
ATOM 1747 N N . VAL A 1 225 ? -31.514 -13.626 18.891 1.00 98.44 225 VAL A N 1
ATOM 1748 C CA . VAL A 1 225 ? -31.831 -14.799 18.079 1.00 98.44 225 VAL A CA 1
ATOM 1749 C C . VAL A 1 225 ? -33.229 -15.327 18.389 1.00 98.44 225 VAL A C 1
ATOM 1751 O O . VAL A 1 225 ? -33.628 -15.444 19.548 1.00 98.44 225 VAL A O 1
ATOM 1754 N N . TYR A 1 226 ? -33.973 -15.673 17.343 1.00 98.38 226 TYR A N 1
ATOM 1755 C CA . TYR A 1 226 ? -35.240 -16.391 17.406 1.00 98.38 226 TYR A CA 1
ATOM 1756 C C . TYR A 1 226 ? -35.048 -17.764 16.772 1.00 98.38 226 TYR A C 1
ATOM 1758 O O . TYR A 1 226 ? -34.717 -17.875 15.590 1.00 98.38 226 TYR A O 1
ATOM 1766 N N . LEU A 1 227 ? -35.276 -18.828 17.539 1.00 98.31 227 LEU A N 1
ATOM 1767 C CA . LEU A 1 227 ? -35.184 -20.198 17.031 1.00 98.31 227 LEU A CA 1
ATOM 1768 C C . LEU A 1 227 ? -36.570 -20.716 16.650 1.00 98.31 227 LEU A C 1
ATOM 1770 O O . LEU A 1 227 ? -37.495 -20.635 17.461 1.00 98.31 227 LEU A O 1
ATOM 1774 N N . ASP A 1 228 ? -36.709 -21.273 15.446 1.00 97.56 228 ASP A N 1
ATOM 1775 C CA . ASP A 1 228 ? -37.975 -21.856 14.988 1.00 97.56 228 ASP A CA 1
ATOM 1776 C C . ASP A 1 228 ? -38.440 -22.989 15.925 1.00 97.56 228 ASP A C 1
ATOM 1778 O O . ASP A 1 228 ? -37.642 -23.813 16.372 1.00 97.56 228 ASP A O 1
ATOM 1782 N N . GLU A 1 229 ? -39.736 -23.037 16.243 1.00 96.56 229 GLU A N 1
ATOM 1783 C CA . GLU A 1 229 ? -40.296 -24.035 17.169 1.00 96.56 229 GLU A CA 1
ATOM 1784 C C . GLU A 1 229 ? -40.273 -25.462 16.617 1.00 96.56 229 GLU A C 1
ATOM 1786 O O . GLU A 1 229 ? -40.149 -26.427 17.374 1.00 96.56 229 GLU A O 1
ATOM 1791 N N . LYS A 1 230 ? -40.432 -25.610 15.300 1.00 96.69 230 LYS A N 1
ATOM 1792 C CA . LYS A 1 230 ? -40.574 -26.909 14.630 1.00 96.69 230 LYS A CA 1
ATOM 1793 C C . LYS A 1 230 ? -39.237 -27.424 14.118 1.00 96.69 230 LYS A C 1
ATOM 1795 O O . LYS A 1 230 ? -39.045 -28.637 14.053 1.00 96.69 230 LYS A O 1
ATOM 1800 N N . ASP A 1 231 ? -38.338 -26.517 13.761 1.00 97.12 231 ASP A N 1
ATOM 1801 C CA . ASP A 1 231 ? -37.033 -26.814 13.181 1.00 97.12 231 ASP A CA 1
ATOM 1802 C C . ASP A 1 231 ? -35.913 -25.974 13.830 1.00 97.12 231 ASP A C 1
ATOM 1804 O O . ASP A 1 231 ? -35.257 -25.192 13.145 1.00 97.12 231 ASP A O 1
ATOM 1808 N N . PRO A 1 232 ? -35.659 -26.084 15.148 1.00 97.19 232 PRO A N 1
ATOM 1809 C CA . PRO A 1 232 ? -34.617 -25.291 15.793 1.00 97.19 232 PRO A CA 1
ATOM 1810 C C . PRO A 1 232 ? -33.208 -25.782 15.426 1.00 97.19 232 PRO A C 1
ATOM 1812 O O . PRO A 1 232 ? -32.978 -26.995 15.322 1.00 97.19 232 PRO A O 1
ATOM 1815 N N . PRO A 1 233 ? -32.210 -24.883 15.319 1.00 97.75 233 PRO A N 1
ATOM 1816 C CA . PRO A 1 233 ? -30.816 -25.291 15.197 1.00 97.75 233 PRO A CA 1
ATOM 1817 C C . PRO A 1 233 ? -30.375 -26.111 16.413 1.00 97.75 233 PRO A C 1
ATOM 1819 O O . PRO A 1 233 ? -30.833 -25.915 17.542 1.00 97.75 233 PRO A O 1
ATOM 1822 N N . LYS A 1 234 ? -29.436 -27.038 16.204 1.00 97.38 234 LYS A N 1
ATOM 1823 C CA . LYS A 1 234 ? -28.852 -27.829 17.306 1.00 97.38 234 LYS A CA 1
ATOM 1824 C C . LYS A 1 234 ? -27.828 -27.017 18.100 1.00 97.38 234 LYS A C 1
ATOM 1826 O O . LYS A 1 234 ? -27.664 -27.263 19.295 1.00 97.38 234 LYS A O 1
ATOM 1831 N N . THR A 1 235 ? -27.186 -26.067 17.427 1.00 98.00 235 THR A N 1
ATOM 1832 C CA . THR A 1 235 ? -26.125 -25.207 17.953 1.00 98.00 235 THR A CA 1
ATOM 1833 C C . THR A 1 235 ? -26.229 -23.847 17.296 1.00 98.00 235 THR A C 1
ATOM 1835 O O . THR A 1 235 ? -26.410 -23.785 16.078 1.00 98.00 235 THR A O 1
ATOM 1838 N N . VAL A 1 236 ? -26.063 -22.785 18.074 1.00 98.31 236 VAL A N 1
ATOM 1839 C CA . VAL A 1 236 ? -25.818 -21.430 17.567 1.00 98.31 236 VAL A CA 1
ATOM 1840 C C . VAL A 1 236 ? -24.496 -20.924 18.125 1.00 98.31 236 VAL A C 1
ATOM 1842 O O . VAL A 1 236 ? -24.124 -21.293 19.238 1.00 98.31 236 VAL A O 1
ATOM 1845 N N . MET A 1 237 ? -23.771 -20.126 17.351 1.00 98.44 237 MET A N 1
ATOM 1846 C CA . MET A 1 237 ? -22.447 -19.626 17.701 1.00 98.44 237 MET A CA 1
ATOM 1847 C C . MET A 1 237 ? -22.260 -18.199 17.195 1.00 98.44 237 MET A C 1
ATOM 1849 O O . MET A 1 237 ? -22.578 -17.890 16.044 1.00 98.44 237 MET A O 1
ATOM 1853 N N . LEU A 1 238 ? -21.696 -17.367 18.062 1.00 98.44 238 LEU A N 1
ATOM 1854 C CA . LEU A 1 238 ? -21.167 -16.052 17.736 1.00 98.44 238 LEU A CA 1
ATOM 1855 C C . LEU A 1 238 ? -19.647 -16.154 17.604 1.00 98.44 238 LEU A C 1
ATOM 1857 O O . LEU A 1 238 ? -19.000 -16.809 18.426 1.00 98.44 238 LEU A O 1
ATOM 1861 N N . GLN A 1 239 ? -19.087 -15.532 16.569 1.00 97.75 239 GLN A N 1
ATOM 1862 C CA . GLN A 1 239 ? -17.637 -15.435 16.381 1.00 97.75 239 GLN A CA 1
ATOM 1863 C C . GLN A 1 239 ? -17.246 -13.988 16.111 1.00 97.75 239 GLN A C 1
ATOM 1865 O O . GLN A 1 239 ? -17.929 -13.301 15.355 1.00 97.75 239 GLN A O 1
ATOM 1870 N N . PHE A 1 240 ? -16.122 -13.555 16.664 1.00 97.88 240 PHE A N 1
ATOM 1871 C CA . PHE A 1 240 ? -15.625 -12.190 16.520 1.00 97.88 240 PHE A CA 1
ATOM 1872 C C . PHE A 1 240 ? -14.252 -12.216 15.854 1.00 97.88 240 PHE A C 1
ATOM 1874 O O . PHE A 1 240 ? -13.403 -13.039 16.207 1.00 97.88 240 PHE A O 1
ATOM 1881 N N . TYR A 1 241 ? -14.036 -11.340 14.876 1.00 96.56 241 TYR A N 1
ATOM 1882 C CA . TYR A 1 241 ? -12.743 -11.212 14.219 1.00 96.56 241 TYR A CA 1
ATOM 1883 C C . TYR A 1 241 ? -11.947 -10.072 14.843 1.00 96.56 241 TYR A C 1
ATOM 1885 O O . TYR A 1 241 ? -12.321 -8.908 14.718 1.00 96.56 241 TYR A O 1
ATOM 1893 N N . SER A 1 242 ? -10.832 -10.427 15.477 1.00 93.31 242 SER A N 1
ATOM 1894 C CA . SER A 1 242 ? -9.834 -9.500 16.019 1.00 93.31 242 SER A CA 1
ATOM 1895 C C . SER A 1 242 ? -8.455 -9.989 15.582 1.00 93.31 242 SER A C 1
ATOM 1897 O O . SER A 1 242 ? -7.792 -10.771 16.264 1.00 93.31 242 SER A O 1
ATOM 1899 N N . GLY A 1 243 ? -8.081 -9.663 14.341 1.00 89.12 243 GLY A N 1
ATOM 1900 C CA . GLY A 1 243 ? -6.904 -10.216 13.655 1.00 89.12 243 GLY A CA 1
ATOM 1901 C C . GLY A 1 243 ? -7.022 -11.701 13.268 1.00 89.12 243 GLY A C 1
ATOM 1902 O O . GLY A 1 243 ? -6.337 -12.153 12.353 1.00 89.12 243 GLY A O 1
ATOM 1903 N N . ASN A 1 244 ? -7.893 -12.464 13.933 1.00 93.88 244 ASN A N 1
ATOM 1904 C CA . ASN A 1 244 ? -8.276 -13.838 13.615 1.00 93.88 244 ASN A CA 1
ATOM 1905 C C . ASN A 1 244 ? -9.675 -14.163 14.197 1.00 93.88 244 ASN A C 1
ATOM 1907 O O . ASN A 1 244 ? -10.223 -13.378 14.964 1.00 93.88 244 ASN A O 1
ATOM 1911 N N . TRP A 1 245 ? -10.241 -15.326 13.845 1.00 96.06 245 TRP A N 1
ATOM 1912 C CA . TRP A 1 245 ? -11.593 -15.765 14.247 1.00 96.06 245 TRP A CA 1
ATOM 1913 C C . TRP A 1 245 ? -11.655 -16.603 15.541 1.00 96.06 245 TRP A C 1
ATOM 1915 O O . TRP A 1 245 ? -12.703 -17.174 15.837 1.00 96.06 245 TRP A O 1
ATOM 1925 N N . ASN A 1 246 ? -10.567 -16.759 16.301 1.00 96.19 246 ASN A N 1
ATOM 1926 C CA . ASN A 1 246 ? -10.507 -17.653 17.472 1.00 96.19 246 ASN A CA 1
ATOM 1927 C C . ASN A 1 246 ? -11.150 -17.062 18.738 1.00 96.19 246 ASN A C 1
ATOM 1929 O O . ASN A 1 246 ? -10.704 -17.338 19.847 1.00 96.19 246 ASN A O 1
ATOM 1933 N N . HIS A 1 247 ? -12.217 -16.291 18.559 1.00 97.69 247 HIS A N 1
ATOM 1934 C CA . HIS A 1 247 ? -13.004 -15.675 19.615 1.00 97.69 247 HIS A CA 1
ATOM 1935 C C . HIS A 1 247 ? -14.451 -16.119 19.415 1.00 97.69 247 HIS A C 1
ATOM 1937 O O . HIS A 1 247 ? -15.201 -15.487 18.668 1.00 97.69 247 HIS A O 1
ATOM 1943 N N . ARG A 1 248 ? -14.821 -17.276 19.977 1.00 98.12 248 ARG A N 1
ATOM 1944 C CA . ARG A 1 248 ? -16.083 -17.959 19.649 1.00 98.12 248 ARG A CA 1
ATOM 1945 C C . ARG A 1 248 ? -16.836 -18.372 20.896 1.00 98.12 248 ARG A C 1
ATOM 1947 O O . ARG A 1 248 ? -16.259 -18.996 21.779 1.00 98.12 248 ARG A O 1
ATOM 1954 N N . ALA A 1 249 ? -18.136 -18.107 20.910 1.00 98.31 249 ALA A N 1
ATOM 1955 C CA . ALA A 1 249 ? -19.051 -18.506 21.972 1.00 98.31 249 ALA A CA 1
ATOM 1956 C C . ALA A 1 249 ? -20.247 -19.254 21.372 1.00 98.31 249 ALA A C 1
ATOM 1958 O O . ALA A 1 249 ? -20.809 -18.802 20.373 1.00 98.31 249 ALA A O 1
ATOM 1959 N N . PHE A 1 250 ? -20.645 -20.389 21.951 1.00 98.44 250 PHE A N 1
ATOM 1960 C CA . PHE A 1 250 ? -21.743 -21.203 21.423 1.00 98.44 250 PHE A CA 1
ATOM 1961 C C . PHE A 1 250 ? -22.742 -21.667 22.485 1.00 98.44 250 PHE A C 1
ATOM 1963 O O . PHE A 1 250 ? -22.409 -21.851 23.654 1.00 98.44 250 PHE A O 1
ATOM 1970 N N . TRP A 1 251 ? -23.974 -21.922 22.043 1.00 98.50 251 TRP A N 1
ATOM 1971 C CA . TRP A 1 251 ? -25.072 -22.438 22.857 1.00 98.50 251 TRP A CA 1
ATOM 1972 C C . TRP A 1 251 ? -25.696 -23.670 22.204 1.00 98.50 251 TRP A C 1
ATOM 1974 O O . TRP A 1 251 ? -25.867 -23.731 20.982 1.00 98.50 251 TRP A O 1
ATOM 1984 N N . GLY A 1 252 ? -26.114 -24.632 23.027 1.00 97.31 252 GLY A N 1
ATOM 1985 C CA . GLY A 1 252 ? -26.739 -25.875 22.570 1.00 97.31 252 GLY A CA 1
ATOM 1986 C C . GLY A 1 252 ? -25.769 -27.049 22.517 1.00 97.31 252 GLY A C 1
ATOM 1987 O O . GLY A 1 252 ? -24.892 -27.180 23.364 1.00 97.31 252 GLY A O 1
ATOM 1988 N N . GLY A 1 253 ? -25.979 -27.964 21.570 1.00 95.50 253 GLY A N 1
ATOM 1989 C CA . GLY A 1 253 ? -25.062 -29.089 21.386 1.00 95.50 253 GLY A CA 1
ATOM 1990 C C . GLY A 1 253 ? -23.730 -28.620 20.808 1.00 95.50 253 GLY A C 1
ATOM 1991 O O . GLY A 1 253 ? -23.691 -27.641 20.079 1.00 95.50 253 GLY A O 1
ATOM 1992 N N . ASP A 1 254 ? -22.646 -29.340 21.051 1.00 96.00 254 ASP A N 1
ATOM 1993 C CA . ASP A 1 254 ? -21.366 -29.058 20.400 1.00 96.00 254 ASP A CA 1
ATOM 1994 C C . ASP A 1 254 ? -21.320 -29.745 19.019 1.00 96.00 254 ASP A C 1
ATOM 1996 O O . ASP A 1 254 ? -21.099 -30.954 18.910 1.00 96.00 254 ASP A O 1
ATOM 2000 N N . ARG A 1 255 ? -21.693 -29.009 17.960 1.00 96.00 255 ARG A N 1
ATOM 2001 C CA . ARG A 1 255 ? -21.815 -29.531 16.578 1.00 96.00 255 ARG A CA 1
ATOM 2002 C C . ARG A 1 255 ? -21.093 -28.698 15.519 1.00 96.00 255 ARG A C 1
ATOM 2004 O O . ARG A 1 255 ? -21.106 -29.083 14.351 1.00 96.00 255 ARG A O 1
ATOM 2011 N N . ILE A 1 256 ? -20.502 -27.567 15.890 1.00 95.62 256 ILE A N 1
ATOM 2012 C CA . ILE A 1 256 ? -19.800 -26.668 14.966 1.00 95.62 256 ILE A CA 1
ATOM 2013 C C . ILE A 1 256 ? -18.306 -26.917 15.152 1.00 95.62 256 ILE A C 1
ATOM 2015 O O . ILE A 1 256 ? -17.782 -26.676 16.223 1.00 95.62 256 ILE A O 1
ATOM 2019 N N . ASN A 1 257 ? -17.598 -27.395 14.132 1.00 93.88 257 ASN A N 1
ATOM 2020 C CA . ASN A 1 257 ? -16.188 -27.792 14.254 1.00 93.88 257 ASN A CA 1
ATOM 2021 C C . ASN A 1 257 ? -15.187 -26.632 14.088 1.00 93.88 257 ASN A C 1
ATOM 2023 O O . ASN A 1 257 ? -14.072 -26.844 13.613 1.00 93.88 257 ASN A O 1
ATOM 2027 N N . PHE A 1 258 ? -15.589 -25.410 14.437 1.00 93.56 258 PHE A N 1
ATOM 2028 C CA . PHE A 1 258 ? -14.725 -24.231 14.406 1.00 93.56 258 PHE A CA 1
ATOM 2029 C C . PHE A 1 258 ? -14.081 -24.045 15.778 1.00 93.56 258 PHE A C 1
ATOM 2031 O O . PHE A 1 258 ? -14.785 -23.800 16.753 1.00 93.56 258 PHE A O 1
ATOM 2038 N N . GLY A 1 259 ? -12.755 -24.170 15.849 1.00 91.44 259 GLY A N 1
ATOM 2039 C CA . GLY A 1 259 ? -12.029 -24.325 17.113 1.00 91.44 259 GLY A CA 1
ATOM 2040 C C . GLY A 1 259 ? -11.939 -25.791 17.546 1.00 91.44 259 GLY A C 1
ATOM 2041 O O . GLY A 1 259 ? -12.148 -26.706 16.743 1.00 91.44 259 GLY A O 1
ATOM 2042 N N . THR A 1 260 ? -11.602 -26.024 18.812 1.00 90.69 260 THR A N 1
ATOM 2043 C CA . THR A 1 260 ? -11.425 -27.381 19.352 1.00 90.69 260 THR A CA 1
ATOM 2044 C C . THR A 1 260 ? -12.717 -27.911 19.984 1.00 90.69 260 THR A C 1
ATOM 2046 O O . THR A 1 260 ? -13.040 -27.554 21.109 1.00 90.69 260 THR A O 1
ATOM 2049 N N . ILE A 1 261 ? -13.428 -28.810 19.291 1.00 89.81 261 ILE A N 1
ATOM 2050 C CA . ILE A 1 261 ? -14.630 -29.485 19.827 1.00 89.81 261 ILE A CA 1
ATOM 2051 C C . ILE A 1 261 ? -14.339 -30.112 21.198 1.00 89.81 261 ILE A C 1
ATOM 2053 O O . ILE A 1 261 ? -13.324 -30.792 21.385 1.00 89.81 261 ILE A O 1
ATOM 2057 N N . GLY A 1 262 ? -15.266 -29.931 22.135 1.00 89.38 262 GLY A N 1
ATOM 2058 C CA . GLY A 1 262 ? -15.196 -30.437 23.501 1.00 89.38 262 GLY A CA 1
ATOM 2059 C C . GLY A 1 262 ? -14.268 -29.647 24.424 1.00 89.38 262 GLY A C 1
ATOM 2060 O O . GLY A 1 262 ? -14.102 -30.051 25.577 1.00 89.38 262 GLY A O 1
ATOM 2061 N N . SER A 1 263 ? -13.655 -28.560 23.948 1.00 91.88 263 SER A N 1
ATOM 2062 C CA . SER A 1 263 ? -12.868 -27.662 24.790 1.00 91.88 263 SER A CA 1
ATOM 2063 C C . SER A 1 263 ? -13.744 -26.588 25.446 1.00 91.88 263 SER A C 1
ATOM 2065 O O . SER A 1 263 ? -14.854 -26.296 25.008 1.00 91.88 263 SER A O 1
ATOM 2067 N N . ASP A 1 264 ? -13.222 -26.013 26.528 1.00 95.62 264 ASP A N 1
ATOM 2068 C CA . ASP A 1 264 ? -13.732 -24.790 27.144 1.00 95.62 264 ASP A CA 1
ATOM 2069 C C . ASP A 1 264 ? -12.632 -23.724 27.047 1.00 95.62 264 ASP A C 1
ATOM 2071 O O . ASP A 1 264 ? -11.845 -23.514 27.973 1.00 95.62 264 ASP A O 1
ATOM 2075 N N . ALA A 1 265 ? -12.495 -23.146 25.853 1.00 95.44 265 ALA A N 1
ATOM 2076 C CA . ALA A 1 265 ? -11.398 -22.254 25.486 1.00 95.44 265 ALA A CA 1
ATOM 2077 C C . ALA A 1 265 ? -11.899 -21.056 24.656 1.00 95.44 265 ALA A C 1
ATOM 2079 O O . ALA A 1 265 ? -12.991 -21.123 24.091 1.00 95.44 265 ALA A O 1
ATOM 2080 N N . PRO A 1 266 ? -11.119 -19.960 24.550 1.00 95.94 266 PRO A N 1
ATOM 2081 C CA . PRO A 1 266 ? -11.490 -18.774 23.772 1.00 95.94 266 PRO A CA 1
ATOM 2082 C C . PRO A 1 266 ? -11.959 -19.035 22.334 1.00 95.94 266 PRO A C 1
ATOM 2084 O O . PRO A 1 266 ? -12.875 -18.377 21.843 1.00 95.94 266 PRO A O 1
ATOM 2087 N N . ASP A 1 267 ? -11.364 -20.028 21.674 1.00 95.75 267 ASP A N 1
ATOM 2088 C CA . ASP A 1 267 ? -11.659 -20.400 20.293 1.00 95.75 267 ASP A CA 1
ATOM 2089 C C . ASP A 1 267 ? -12.909 -21.276 20.146 1.00 95.75 267 ASP A C 1
ATOM 2091 O O . ASP A 1 267 ? -13.298 -21.560 19.008 1.00 95.75 267 ASP A O 1
ATOM 2095 N N . HIS A 1 268 ? -13.506 -21.714 21.262 1.00 97.19 268 HIS A N 1
ATOM 2096 C CA . HIS A 1 268 ? -14.622 -22.654 21.317 1.00 97.19 268 HIS A CA 1
ATOM 2097 C C . HIS A 1 268 ? -15.346 -22.638 22.689 1.00 97.19 268 HIS A C 1
ATOM 2099 O O . HIS A 1 268 ? -15.428 -23.649 23.382 1.00 97.19 268 HIS A O 1
ATOM 2105 N N . ARG A 1 269 ? -15.858 -21.481 23.132 1.00 97.94 269 ARG A N 1
ATOM 2106 C CA . ARG A 1 269 ? -16.421 -21.303 24.485 1.00 97.94 269 ARG A CA 1
ATOM 2107 C C . ARG A 1 269 ? -17.881 -21.789 24.596 1.00 97.94 269 ARG A C 1
ATOM 2109 O O . ARG A 1 269 ? -18.749 -21.189 23.955 1.00 97.94 269 ARG A O 1
ATOM 2116 N N . PRO A 1 270 ? -18.214 -22.786 25.441 1.00 97.56 270 PRO A N 1
ATOM 2117 C CA . PRO A 1 270 ? -19.603 -23.120 25.760 1.00 97.56 270 PRO A CA 1
ATOM 2118 C C . PRO A 1 270 ? -20.242 -22.055 26.663 1.00 97.56 270 PRO A C 1
ATOM 2120 O O . PRO A 1 270 ? -19.748 -21.763 27.749 1.00 97.56 270 PRO A O 1
ATOM 2123 N N . MET A 1 271 ? -21.384 -21.515 26.242 1.00 97.81 271 MET A N 1
ATOM 2124 C CA . MET A 1 271 ? -22.118 -20.455 26.951 1.00 97.81 271 MET A CA 1
ATOM 2125 C C . MET A 1 271 ? -23.438 -20.934 27.575 1.00 97.81 271 MET A C 1
ATOM 2127 O O . MET A 1 271 ? -24.102 -20.182 28.286 1.00 97.81 271 MET A O 1
ATOM 2131 N N . GLY A 1 272 ? -23.830 -22.190 27.335 1.00 94.94 272 GLY A N 1
ATOM 2132 C CA . GLY A 1 272 ? -24.975 -22.820 27.991 1.00 94.94 272 GLY A CA 1
ATOM 2133 C C . GLY A 1 272 ? -25.844 -23.671 27.069 1.00 94.94 272 GLY A C 1
ATOM 2134 O O . GLY A 1 272 ? -25.464 -24.053 25.958 1.00 94.94 272 GLY A O 1
ATOM 2135 N N . THR A 1 273 ? -27.043 -23.997 27.554 1.00 96.44 273 THR A N 1
ATOM 2136 C CA . THR A 1 273 ? -28.038 -24.745 26.779 1.00 96.44 273 THR A CA 1
ATOM 2137 C C . THR A 1 273 ? -28.539 -23.933 25.591 1.00 96.44 273 THR A C 1
ATOM 2139 O O . THR A 1 273 ? -28.423 -22.710 25.559 1.00 96.44 273 THR A O 1
ATOM 2142 N N . ARG A 1 274 ? -29.136 -24.619 24.613 1.00 96.44 274 ARG A N 1
ATOM 2143 C CA . ARG A 1 274 ? -29.737 -23.966 23.447 1.00 96.44 274 ARG A CA 1
ATOM 2144 C C . ARG A 1 274 ? -30.761 -22.908 23.904 1.00 96.44 274 ARG A C 1
ATOM 2146 O O . ARG A 1 274 ? -31.522 -23.212 24.827 1.00 96.44 274 ARG A O 1
ATOM 2153 N N . PRO A 1 275 ? -30.820 -21.737 23.245 1.00 97.12 275 PRO A N 1
ATOM 2154 C CA . PRO A 1 275 ? -31.860 -20.744 23.485 1.00 97.12 275 PRO A CA 1
ATOM 2155 C C . PRO A 1 275 ? -33.272 -21.326 23.367 1.00 97.12 275 PRO A C 1
ATOM 2157 O O . PRO A 1 275 ? -33.505 -22.322 22.673 1.00 97.12 275 PRO A O 1
ATOM 2160 N N . GLU A 1 276 ? -34.220 -20.694 24.053 1.00 97.12 276 GLU A N 1
ATOM 2161 C CA . GLU A 1 276 ? -35.632 -21.048 23.937 1.00 97.12 276 GLU A CA 1
ATOM 2162 C C . GLU A 1 276 ? -36.148 -20.801 22.513 1.00 97.12 276 GLU A C 1
ATOM 2164 O O . GLU A 1 276 ? -35.765 -19.843 21.846 1.00 97.12 276 GLU A O 1
ATOM 2169 N N . THR A 1 277 ? -37.010 -21.699 22.040 1.00 97.88 277 THR A N 1
ATOM 2170 C CA . THR A 1 277 ? -37.627 -21.621 20.711 1.00 97.88 277 THR A CA 1
ATOM 2171 C C . THR A 1 277 ? -38.923 -20.823 20.763 1.00 97.88 277 THR A C 1
ATOM 2173 O O . THR A 1 277 ? -39.565 -20.769 21.810 1.00 97.88 277 THR A O 1
ATOM 2176 N N . GLY A 1 278 ? -39.343 -20.246 19.639 1.00 96.88 278 GLY A N 1
ATOM 2177 C CA . GLY A 1 278 ? -40.630 -19.550 19.539 1.00 96.88 278 GLY A CA 1
ATOM 2178 C C . GLY A 1 278 ? -40.637 -18.117 20.078 1.00 96.88 278 GLY A C 1
ATOM 2179 O O . GLY A 1 278 ? -41.663 -17.437 20.013 1.00 96.88 278 GLY A O 1
ATOM 2180 N N . ARG A 1 279 ? -39.500 -17.625 20.585 1.00 97.12 279 ARG A N 1
ATOM 2181 C CA . ARG A 1 279 ? -39.338 -16.254 21.082 1.00 97.12 279 ARG A CA 1
ATOM 2182 C C . ARG A 1 279 ? -37.924 -15.732 20.848 1.00 97.12 279 ARG A C 1
ATOM 2184 O O . ARG A 1 279 ? -36.992 -16.512 20.675 1.00 97.12 279 ARG A O 1
ATOM 2191 N N . TRP A 1 280 ? -37.778 -14.413 20.909 1.00 98.06 280 TRP A N 1
ATOM 2192 C CA . TRP A 1 280 ? -36.480 -13.749 20.902 1.00 98.06 280 TRP A CA 1
ATOM 2193 C C . TRP A 1 280 ? -35.727 -14.001 22.208 1.00 98.06 280 TRP A C 1
ATOM 2195 O O . TRP A 1 280 ? -36.284 -13.869 23.302 1.00 98.06 280 TRP A O 1
ATOM 2205 N N . VAL A 1 281 ? -34.456 -14.370 22.085 1.00 98.12 281 VAL A N 1
ATOM 2206 C CA . VAL A 1 281 ? -33.527 -14.557 23.199 1.00 98.12 281 VAL A CA 1
ATOM 2207 C C . VAL A 1 281 ? -32.254 -13.786 22.891 1.00 98.12 281 VAL A C 1
ATOM 2209 O O . VAL A 1 281 ? -31.694 -13.914 21.803 1.00 98.12 281 VAL A O 1
ATOM 2212 N N . ARG A 1 282 ? -31.783 -13.008 23.864 1.00 97.56 282 ARG A N 1
ATOM 2213 C CA . ARG A 1 282 ? -30.500 -12.322 23.772 1.00 97.56 282 ARG A CA 1
ATOM 2214 C C . ARG A 1 282 ? -29.369 -13.287 24.096 1.00 97.56 282 ARG A C 1
ATOM 2216 O O . ARG A 1 282 ? -29.360 -13.908 25.160 1.00 97.56 282 ARG A O 1
ATOM 2223 N N . LEU A 1 283 ? -28.418 -13.393 23.182 1.00 98.12 283 LEU A N 1
ATOM 2224 C CA . LEU A 1 283 ? -27.119 -13.997 23.429 1.00 98.12 283 LEU A CA 1
ATOM 2225 C C . LEU A 1 283 ? -26.174 -12.893 23.882 1.00 98.12 283 LEU A C 1
ATOM 2227 O O . LEU A 1 283 ? -26.088 -11.862 23.223 1.00 98.12 283 LEU A O 1
ATOM 2231 N N . GLU A 1 284 ? -25.467 -13.115 24.982 1.00 97.06 284 GLU A N 1
ATOM 2232 C CA . GLU A 1 284 ? -24.504 -12.162 25.528 1.00 97.06 284 GLU A CA 1
ATOM 2233 C C . GLU A 1 284 ? -23.181 -12.881 25.796 1.00 97.06 284 GLU A C 1
ATOM 2235 O O . GLU A 1 284 ? -23.160 -13.995 26.330 1.00 97.06 284 GLU A O 1
ATOM 2240 N N . VAL A 1 285 ? -22.080 -12.258 25.389 1.00 97.56 285 VAL A N 1
ATOM 2241 C CA . VAL A 1 285 ? -20.720 -12.770 25.519 1.00 97.56 285 VAL A CA 1
ATOM 2242 C C . VAL A 1 285 ? -19.882 -11.726 26.236 1.00 97.56 285 VAL A C 1
ATOM 2244 O O . VAL A 1 285 ? -19.740 -10.597 25.772 1.00 97.56 285 VAL A O 1
ATOM 2247 N N . ASP A 1 286 ? -19.294 -12.136 27.356 1.00 95.50 286 ASP A N 1
ATOM 2248 C CA . ASP A 1 286 ? -18.176 -11.424 27.960 1.00 95.50 286 ASP A CA 1
ATOM 2249 C C . ASP A 1 286 ? -16.945 -11.588 27.045 1.00 95.50 286 ASP A C 1
ATOM 2251 O O . ASP A 1 286 ? -16.499 -12.730 26.850 1.00 95.50 286 ASP A O 1
ATOM 2255 N N . PRO A 1 287 ? -16.389 -10.502 26.475 1.00 94.12 287 PRO A N 1
ATOM 2256 C CA . PRO A 1 287 ? -15.222 -10.561 25.597 1.00 94.12 287 PRO A CA 1
ATOM 2257 C C . PRO A 1 287 ? -14.056 -11.359 26.204 1.00 94.12 287 PRO A C 1
ATOM 2259 O O . PRO A 1 287 ? -13.403 -12.135 25.498 1.00 94.12 287 PRO A O 1
ATOM 2262 N N . ALA A 1 288 ? -13.852 -11.277 27.525 1.00 90.88 288 ALA A N 1
ATOM 2263 C CA . ALA A 1 288 ? -12.766 -11.973 28.208 1.00 90.88 288 ALA A CA 1
ATOM 2264 C C . ALA A 1 288 ? -12.909 -13.504 28.144 1.00 90.88 288 ALA A C 1
ATOM 2266 O O . ALA A 1 288 ? -11.907 -14.220 28.058 1.00 90.88 288 ALA A O 1
ATOM 2267 N N . LEU A 1 289 ? -14.140 -14.034 28.116 1.00 95.38 289 LEU A N 1
ATOM 2268 C CA . LEU A 1 289 ? -14.383 -15.480 28.004 1.00 95.38 289 LEU A CA 1
ATOM 2269 C C . LEU A 1 289 ? -13.958 -16.040 26.644 1.00 95.38 289 LEU A C 1
ATOM 2271 O O . LEU A 1 289 ? -13.570 -17.212 26.556 1.00 95.38 289 LEU A O 1
ATOM 2275 N N . VAL A 1 290 ? -13.995 -15.200 25.610 1.00 96.81 290 VAL A N 1
ATOM 2276 C CA . VAL A 1 290 ? -13.559 -15.520 24.246 1.00 96.81 290 VAL A CA 1
ATOM 2277 C C . VAL A 1 290 ? -12.172 -14.955 23.930 1.00 96.81 290 VAL A C 1
ATOM 2279 O O . VAL A 1 290 ? -11.774 -14.892 22.771 1.00 96.81 290 VAL A O 1
ATOM 2282 N N . GLY A 1 291 ? -11.392 -14.587 24.953 1.00 92.50 291 GLY A N 1
ATOM 2283 C CA . GLY A 1 291 ? -9.991 -14.178 24.811 1.00 92.50 291 GLY A CA 1
ATOM 2284 C C . GLY A 1 291 ? -9.779 -12.790 24.208 1.00 92.50 291 GLY A C 1
ATOM 2285 O O . GLY A 1 291 ? -8.662 -12.487 23.791 1.00 92.50 291 GLY A O 1
ATOM 2286 N N . LEU A 1 292 ? -10.821 -11.961 24.157 1.00 90.88 292 LEU A N 1
ATOM 2287 C CA . LEU A 1 292 ? -10.722 -10.543 23.825 1.00 90.88 292 LEU A CA 1
ATOM 2288 C C . LEU A 1 292 ? -10.486 -9.755 25.118 1.00 90.88 292 LEU A C 1
ATOM 2290 O O . LEU A 1 292 ? -11.202 -9.924 26.103 1.00 90.88 292 LEU A O 1
ATOM 2294 N N . LYS A 1 293 ? -9.460 -8.911 25.122 1.00 83.12 293 LYS A N 1
ATOM 2295 C CA . LYS A 1 293 ? 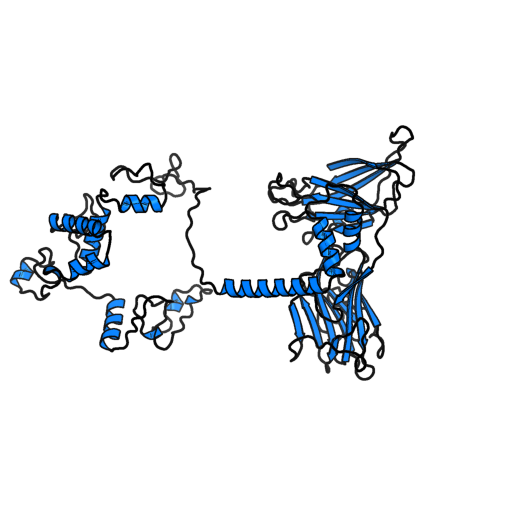-9.121 -8.027 26.246 1.00 83.12 293 LYS A CA 1
ATOM 2296 C C . LYS A 1 293 ? -9.621 -6.611 25.963 1.00 83.12 293 LYS A C 1
ATOM 2298 O O . LYS A 1 293 ? -9.863 -6.282 24.801 1.00 83.12 293 LYS A O 1
ATOM 2303 N N . ALA A 1 294 ? -9.715 -5.772 26.993 1.00 73.12 294 ALA A N 1
ATOM 2304 C CA . ALA A 1 294 ? -9.883 -4.336 26.782 1.00 73.12 294 ALA A CA 1
ATOM 2305 C C . ALA A 1 294 ? -8.793 -3.819 25.820 1.00 73.12 294 ALA A C 1
ATOM 2307 O O . ALA A 1 294 ? -7.648 -4.251 25.932 1.00 73.12 294 ALA A O 1
ATOM 2308 N N . GLY A 1 295 ? -9.173 -2.986 24.850 1.00 69.38 295 GLY A N 1
ATOM 2309 C CA . GLY A 1 295 ? -8.328 -2.525 23.743 1.00 69.38 295 GLY A CA 1
ATOM 2310 C C . GLY A 1 295 ? -8.348 -3.413 22.488 1.00 69.38 295 GLY A C 1
ATOM 2311 O O . GLY A 1 295 ? -7.957 -2.958 21.411 1.00 69.38 295 GLY A O 1
ATOM 2312 N N . SER A 1 296 ? -8.884 -4.641 22.562 1.00 79.94 296 SER A N 1
ATOM 2313 C CA . SER A 1 296 ? -9.029 -5.503 21.377 1.00 79.94 296 SER A CA 1
ATOM 2314 C C . SER A 1 296 ? -9.948 -4.852 20.346 1.00 79.94 296 SER A C 1
ATOM 2316 O O . SER A 1 296 ? -11.058 -4.435 20.673 1.00 79.94 296 SER A O 1
ATOM 2318 N N . VAL A 1 297 ? -9.506 -4.811 19.090 1.00 83.94 297 VAL A N 1
ATOM 2319 C CA . VAL A 1 297 ? -10.264 -4.203 17.994 1.00 83.94 297 VAL A CA 1
ATOM 2320 C C . VAL A 1 297 ? -10.946 -5.288 17.174 1.00 83.94 297 VAL A C 1
ATOM 2322 O O . VAL A 1 297 ? -10.290 -6.077 16.492 1.00 83.94 297 VAL A O 1
ATOM 2325 N N . ILE A 1 298 ? -12.274 -5.293 17.206 1.00 91.56 298 ILE A N 1
ATOM 2326 C CA . ILE A 1 298 ? -13.116 -6.192 16.427 1.00 91.56 298 ILE A CA 1
ATOM 2327 C C . ILE A 1 298 ? -13.497 -5.488 15.122 1.00 91.56 298 ILE A C 1
ATOM 2329 O O . ILE A 1 298 ? -14.071 -4.398 15.136 1.00 91.56 298 ILE A O 1
ATOM 2333 N N . ASP A 1 299 ? -13.212 -6.116 13.982 1.00 92.75 299 ASP A N 1
ATOM 2334 C CA . ASP A 1 299 ? -13.644 -5.636 12.659 1.00 92.75 299 ASP A CA 1
ATOM 2335 C C . ASP A 1 299 ? -14.354 -6.709 11.817 1.00 92.75 299 ASP A C 1
ATOM 2337 O O . ASP A 1 299 ? -14.515 -6.564 10.602 1.00 92.75 299 ASP A O 1
ATOM 2341 N N . GLY A 1 300 ? -14.855 -7.753 12.484 1.00 95.31 300 GLY A N 1
ATOM 2342 C CA . GLY A 1 300 ? -15.778 -8.722 11.905 1.00 95.31 300 GLY A CA 1
ATOM 2343 C C . GLY A 1 300 ? -16.631 -9.446 12.946 1.00 95.31 300 GLY A C 1
ATOM 2344 O O . GLY A 1 300 ? -16.211 -9.648 14.086 1.00 95.31 300 GLY A O 1
ATOM 2345 N N . PHE A 1 301 ? -17.830 -9.862 12.538 1.00 96.81 301 PHE A N 1
ATOM 2346 C CA . PHE A 1 301 ? -18.799 -10.564 13.382 1.00 96.81 301 PHE A CA 1
ATOM 2347 C C . PHE A 1 301 ? -19.503 -11.652 12.559 1.00 96.81 301 PHE A C 1
ATOM 2349 O O . PHE A 1 301 ? -19.965 -11.398 11.442 1.00 96.81 301 PHE A O 1
ATOM 2356 N N . ALA A 1 302 ? -19.565 -12.874 13.090 1.00 96.75 302 ALA A N 1
ATOM 2357 C CA . ALA A 1 302 ? -20.189 -14.025 12.451 1.00 96.75 302 ALA A CA 1
ATOM 2358 C C . ALA A 1 302 ? -21.331 -14.604 13.281 1.00 96.75 302 ALA A C 1
ATOM 2360 O O . ALA A 1 302 ? -21.201 -14.832 14.485 1.00 96.75 302 ALA A O 1
ATOM 2361 N N . PHE A 1 303 ? -22.406 -14.960 12.583 1.00 97.19 303 PHE A N 1
ATOM 2362 C CA . PHE A 1 303 ? -23.599 -15.578 13.142 1.00 97.19 303 PHE A CA 1
ATOM 2363 C C . PHE A 1 303 ? -23.761 -16.959 12.529 1.00 97.19 303 PHE A C 1
ATOM 2365 O O . PHE A 1 303 ? -24.088 -17.121 11.350 1.00 97.19 303 PHE A O 1
ATOM 2372 N N . THR A 1 304 ? -23.464 -17.973 13.325 1.00 97.31 304 THR A N 1
ATOM 2373 C CA . THR A 1 304 ? -23.268 -19.339 12.843 1.00 97.31 304 THR A CA 1
ATOM 2374 C C . THR A 1 304 ? -24.271 -20.268 13.501 1.00 97.31 304 THR A C 1
ATOM 2376 O O . THR A 1 304 ? -24.582 -20.126 14.682 1.00 97.31 304 THR A O 1
ATOM 2379 N N . GLN A 1 305 ? -24.769 -21.253 12.761 1.00 97.06 305 GLN A N 1
ATOM 2380 C CA . GLN A 1 305 ? -25.606 -22.304 13.333 1.00 97.06 305 GLN A CA 1
ATOM 2381 C C . GLN A 1 305 ? -25.321 -23.666 12.710 1.00 97.06 305 GLN A C 1
ATOM 2383 O O . GLN A 1 305 ? -24.850 -23.768 11.576 1.00 97.06 305 GLN A O 1
ATOM 2388 N N . PHE A 1 306 ? -25.675 -24.722 13.441 1.00 97.38 306 PHE A N 1
ATOM 2389 C CA . PHE A 1 306 ? -25.725 -26.085 12.924 1.00 97.38 306 PHE A CA 1
ATOM 2390 C C . PHE A 1 306 ? -27.178 -26.538 12.740 1.00 97.38 306 PHE A C 1
ATOM 2392 O O . PHE A 1 306 ? -27.885 -26.809 13.719 1.00 97.38 306 PHE A O 1
ATOM 2399 N N . GLY A 1 307 ? -27.589 -26.689 11.478 1.00 95.88 307 GLY A N 1
ATOM 2400 C CA . GLY A 1 307 ? -28.941 -27.104 11.091 1.00 95.88 307 GLY A CA 1
ATOM 2401 C C . GLY A 1 307 ? -30.040 -26.120 11.511 1.00 95.88 307 GLY A C 1
ATOM 2402 O O . GLY A 1 307 ? -29.752 -25.042 12.022 1.00 95.88 307 GLY A O 1
ATOM 2403 N N . GLY A 1 308 ? -31.295 -26.508 11.295 1.00 96.94 308 GLY A N 1
ATOM 2404 C CA . GLY A 1 308 ? -32.487 -25.767 11.696 1.00 96.94 308 GLY A CA 1
ATOM 2405 C C . GLY A 1 308 ? -32.703 -24.433 10.982 1.00 96.94 308 GLY A C 1
ATOM 2406 O O . GLY A 1 308 ? -32.008 -24.078 10.024 1.00 96.94 308 GLY A O 1
ATOM 2407 N N . THR A 1 309 ? -33.673 -23.690 11.501 1.00 97.38 309 THR A N 1
ATOM 2408 C CA . THR A 1 309 ? -34.102 -22.363 11.075 1.00 97.38 309 THR A CA 1
ATOM 2409 C C . THR A 1 309 ? -33.975 -21.395 12.256 1.00 97.38 309 THR A C 1
ATOM 2411 O O . THR A 1 309 ? -34.501 -21.652 13.342 1.00 97.38 309 THR A O 1
ATOM 2414 N N . ALA A 1 310 ? -33.266 -20.286 12.052 1.00 97.69 310 ALA A N 1
ATOM 2415 C CA . ALA A 1 310 ? -33.141 -19.210 13.028 1.00 97.69 310 ALA A CA 1
ATOM 2416 C C . ALA A 1 310 ? -33.269 -17.846 12.350 1.00 97.69 310 ALA A C 1
ATOM 2418 O O . ALA A 1 310 ? -32.926 -17.692 11.175 1.00 97.69 310 ALA A O 1
ATOM 2419 N N . TYR A 1 311 ? -33.730 -16.868 13.117 1.00 97.81 311 TYR A N 1
ATOM 2420 C CA . TYR A 1 311 ? -33.712 -15.461 12.753 1.00 97.81 311 TYR A CA 1
ATOM 2421 C C . TYR A 1 311 ? -32.747 -14.752 13.684 1.00 97.81 311 TYR A C 1
ATOM 2423 O O . TYR A 1 311 ? -32.759 -14.993 14.890 1.00 97.81 311 TYR A O 1
ATOM 2431 N N . TRP A 1 312 ? -31.897 -13.920 13.113 1.00 97.56 312 TRP A N 1
ATOM 2432 C CA . TRP A 1 312 ? -30.922 -13.128 13.837 1.00 97.56 312 TRP A CA 1
ATOM 2433 C C . TRP A 1 312 ? -31.252 -11.665 13.654 1.00 97.56 312 TRP A C 1
ATOM 2435 O O . TRP A 1 312 ? -31.590 -11.254 12.544 1.00 97.56 312 TRP A O 1
ATOM 2445 N N . ASP A 1 313 ? -31.130 -10.907 14.726 1.00 95.94 313 ASP A N 1
ATOM 2446 C CA . ASP A 1 313 ? -31.450 -9.491 14.728 1.00 95.94 313 ASP A CA 1
ATOM 2447 C C . ASP A 1 313 ? -30.602 -8.767 15.770 1.00 95.94 313 ASP A C 1
ATOM 2449 O O . ASP A 1 313 ? -30.020 -9.440 16.627 1.00 95.94 313 ASP A O 1
ATOM 2453 N N . ASP A 1 314 ? -30.512 -7.442 15.663 1.00 93.94 314 ASP A N 1
ATOM 2454 C CA . ASP A 1 314 ? -29.857 -6.548 16.628 1.00 93.94 314 ASP A CA 1
ATOM 2455 C C . ASP A 1 314 ? -28.594 -7.150 17.294 1.00 93.94 314 ASP A C 1
ATOM 2457 O O . ASP A 1 314 ? -28.612 -7.726 18.390 1.00 93.94 314 ASP A O 1
ATOM 2461 N N . GLY A 1 315 ? -27.481 -7.109 16.560 1.00 94.31 315 GLY A N 1
ATOM 2462 C CA . GLY A 1 315 ? -26.181 -7.600 17.012 1.00 94.31 315 GLY A CA 1
ATOM 2463 C C . GLY A 1 315 ? -25.171 -6.476 17.162 1.00 94.31 315 GLY A C 1
ATOM 2464 O O . GLY A 1 315 ? -24.931 -5.731 16.212 1.00 94.31 315 GLY A O 1
ATOM 2465 N N . GLY A 1 316 ? -24.512 -6.384 18.316 1.00 92.62 316 GLY A N 1
ATOM 2466 C CA . GLY A 1 316 ? -23.600 -5.282 18.598 1.00 92.62 316 GLY A CA 1
ATOM 2467 C C . GLY A 1 316 ? -22.866 -5.378 19.930 1.00 92.62 316 GLY A C 1
ATOM 2468 O O . GLY A 1 316 ? -22.569 -6.469 20.423 1.00 92.62 316 GLY A O 1
ATOM 2469 N N . VAL A 1 317 ? -22.551 -4.210 20.490 1.00 90.94 317 VAL A N 1
ATOM 2470 C CA . VAL A 1 317 ? -21.841 -4.050 21.763 1.00 90.94 317 VAL A CA 1
ATOM 2471 C C . VAL A 1 317 ? -22.695 -3.253 22.747 1.00 90.94 317 VAL A C 1
ATOM 2473 O O . VAL A 1 317 ? -23.362 -2.289 22.377 1.00 90.94 317 VAL A O 1
ATOM 2476 N N . LEU A 1 318 ? -22.718 -3.691 23.998 1.00 89.38 318 LEU A N 1
ATOM 2477 C CA . LEU A 1 318 ? -23.212 -2.941 25.144 1.00 89.38 318 LEU A CA 1
ATOM 2478 C C . LEU A 1 318 ? -21.981 -2.488 25.928 1.00 89.38 318 LEU A C 1
ATOM 2480 O O . LEU A 1 318 ? -21.258 -3.328 26.462 1.00 89.38 318 LEU A O 1
ATOM 2484 N N . GLY A 1 319 ? -21.739 -1.181 25.961 1.00 83.50 319 GLY A N 1
ATOM 2485 C CA . GLY A 1 319 ? -20.508 -0.613 26.503 1.00 83.50 319 GLY A CA 1
ATOM 2486 C C . GLY A 1 319 ? -20.551 0.908 26.591 1.00 83.50 319 GLY A C 1
ATOM 2487 O O . GLY A 1 319 ? -21.518 1.542 26.164 1.00 83.50 319 GLY A O 1
ATOM 2488 N N . ASN A 1 320 ? -19.514 1.504 27.173 1.00 74.50 320 ASN A N 1
ATOM 2489 C CA . ASN A 1 320 ? -19.371 2.961 27.303 1.00 74.50 320 ASN A CA 1
ATOM 2490 C C . ASN A 1 320 ? -17.993 3.491 26.879 1.00 74.50 320 ASN A C 1
ATOM 2492 O O . ASN A 1 320 ? -17.776 4.700 26.933 1.00 74.50 320 ASN A O 1
ATOM 2496 N N . SER A 1 321 ? -17.083 2.626 26.432 1.00 66.75 321 SER A N 1
ATOM 2497 C CA . SER A 1 321 ? -15.701 2.970 26.072 1.00 66.75 321 SER A CA 1
ATOM 2498 C C . SER A 1 321 ? -15.613 4.133 25.076 1.00 66.75 321 SER A C 1
ATOM 2500 O O . SER A 1 321 ? -14.927 5.124 25.339 1.00 66.75 321 SER A O 1
ATOM 2502 N N . ASP A 1 322 ? -16.374 4.060 23.983 1.00 68.31 322 ASP A N 1
ATOM 2503 C CA . ASP A 1 322 ? -16.420 5.110 22.960 1.00 68.31 322 ASP A CA 1
ATOM 2504 C C . ASP A 1 322 ? -17.156 6.374 23.451 1.00 68.31 322 ASP A C 1
ATOM 2506 O O . ASP A 1 322 ? -16.833 7.485 23.033 1.00 68.31 322 ASP A O 1
ATOM 2510 N N . LEU A 1 323 ? -18.124 6.236 24.369 1.00 73.00 323 LEU A N 1
ATOM 2511 C CA . LEU A 1 323 ? -18.888 7.358 24.939 1.00 73.00 323 LEU A CA 1
ATOM 2512 C C . LEU A 1 323 ? -18.048 8.208 25.892 1.00 73.00 323 LEU A C 1
ATOM 2514 O O . LEU A 1 323 ? -18.156 9.433 25.869 1.00 73.00 323 LEU A O 1
ATOM 2518 N N . VAL A 1 324 ? -17.201 7.577 26.710 1.00 69.50 324 VAL A N 1
ATOM 2519 C CA . VAL A 1 324 ? -16.328 8.275 27.667 1.00 69.50 324 VAL A CA 1
ATOM 2520 C C . VAL A 1 324 ? -15.448 9.293 26.951 1.00 69.50 324 VAL A C 1
ATOM 2522 O O . VAL A 1 324 ? -15.314 10.429 27.408 1.00 69.50 324 VAL A O 1
ATOM 2525 N N . GLU A 1 325 ? -14.857 8.906 25.815 1.00 70.69 325 GLU A N 1
ATOM 2526 C CA . GLU A 1 325 ? -14.016 9.809 25.035 1.00 70.69 325 GLU A CA 1
ATOM 2527 C C . GLU A 1 325 ? -14.804 11.037 24.561 1.00 70.69 325 GLU A C 1
ATOM 2529 O O . GLU A 1 325 ? -14.299 12.160 24.641 1.00 70.69 325 GLU A O 1
ATOM 2534 N N . ILE A 1 326 ? -16.033 10.831 24.084 1.00 74.75 326 ILE A N 1
ATOM 2535 C CA . ILE A 1 326 ? -16.889 11.894 23.555 1.00 74.75 326 ILE A CA 1
ATOM 2536 C C . ILE A 1 326 ? -17.355 12.840 24.658 1.00 74.75 326 ILE A C 1
ATOM 2538 O O . ILE A 1 326 ? -17.218 14.052 24.491 1.00 74.75 326 ILE A O 1
ATOM 2542 N N . GLU A 1 327 ? -17.829 12.318 25.789 1.00 72.25 327 GLU A N 1
ATOM 2543 C CA . GLU A 1 327 ? -18.241 13.131 26.942 1.00 72.25 327 GLU A CA 1
ATOM 2544 C C . GLU A 1 327 ? -17.077 13.980 27.469 1.00 72.25 327 GLU A C 1
ATOM 2546 O O . GLU A 1 327 ? -17.233 15.175 27.709 1.00 72.25 327 GLU A O 1
ATOM 2551 N N . LEU A 1 328 ? -15.867 13.416 27.541 1.00 67.19 328 LEU A N 1
ATOM 2552 C CA . LEU A 1 328 ? -14.668 14.162 27.934 1.00 67.19 328 LEU A CA 1
ATOM 2553 C C . LEU A 1 328 ? -14.285 15.260 26.931 1.00 67.19 328 LEU A C 1
ATOM 2555 O O . LEU A 1 328 ? -13.845 16.334 27.344 1.00 67.19 328 LEU A O 1
ATOM 2559 N N . ILE A 1 329 ? -14.440 15.021 25.621 1.00 70.06 329 ILE A N 1
ATOM 2560 C CA . ILE A 1 329 ? -14.230 16.069 24.606 1.00 70.06 329 ILE A CA 1
ATOM 2561 C C . ILE A 1 329 ? -15.263 17.189 24.781 1.00 70.06 329 ILE A C 1
ATOM 2563 O O . ILE A 1 329 ? -14.896 18.360 24.711 1.00 70.06 329 ILE A O 1
ATOM 2567 N N . LEU A 1 330 ? -16.534 16.843 25.007 1.00 71.50 330 LEU A N 1
ATOM 2568 C CA . LEU A 1 330 ? -17.630 17.805 25.165 1.00 71.50 330 LEU A CA 1
ATOM 2569 C C . LEU A 1 330 ? -17.538 18.607 26.471 1.00 71.50 330 LEU A C 1
ATOM 2571 O O . LEU A 1 330 ? -17.904 19.781 26.484 1.00 71.50 330 LEU A O 1
ATOM 2575 N N . ALA A 1 331 ? -17.029 18.000 27.546 1.00 66.94 331 ALA A N 1
ATOM 2576 C CA . ALA A 1 331 ? -16.812 18.649 28.838 1.00 66.94 331 ALA A CA 1
ATOM 2577 C C . ALA A 1 331 ? -15.598 19.600 28.847 1.00 66.94 331 ALA A C 1
ATOM 2579 O O . ALA A 1 331 ? -15.461 20.419 29.758 1.00 66.94 331 ALA A O 1
ATOM 2580 N N . SER A 1 332 ? -14.716 19.523 27.844 1.00 65.00 332 SER A N 1
ATOM 2581 C CA . SER A 1 332 ? -13.574 20.427 27.719 1.00 65.00 332 SER A CA 1
ATOM 2582 C C . SER A 1 332 ? -14.045 21.856 27.416 1.00 65.00 332 SER A C 1
ATOM 2584 O O . SER A 1 332 ? -14.622 22.134 26.367 1.00 65.00 332 SER A O 1
ATOM 2586 N N . THR A 1 333 ? -13.784 22.789 28.332 1.00 55.47 333 THR A N 1
ATOM 2587 C CA . THR A 1 333 ? -14.168 24.210 28.217 1.00 55.47 333 THR A CA 1
ATOM 2588 C C . THR A 1 333 ? -13.198 25.046 27.378 1.00 55.47 333 THR A C 1
ATOM 2590 O O . THR A 1 333 ? -13.384 26.258 27.238 1.00 55.47 333 THR A O 1
ATOM 2593 N N . ASP A 1 334 ? -12.162 24.426 26.814 1.00 54.84 334 ASP A N 1
ATOM 2594 C CA . ASP A 1 334 ? -11.057 25.134 26.186 1.00 54.84 334 ASP A CA 1
ATOM 2595 C C . ASP A 1 334 ? -11.262 25.291 24.668 1.00 54.84 334 ASP A C 1
ATOM 2597 O O . ASP A 1 334 ? -11.518 24.332 23.936 1.00 54.84 334 ASP A O 1
ATOM 2601 N N . ALA A 1 335 ? -11.075 26.511 24.151 1.00 47.69 335 ALA A N 1
ATOM 2602 C CA . ALA A 1 335 ? -11.108 26.803 22.708 1.00 47.69 335 ALA A CA 1
ATOM 2603 C C . ALA A 1 335 ? -9.935 26.148 21.937 1.00 47.69 335 ALA A C 1
ATOM 2605 O O . ALA A 1 335 ? -9.831 26.284 20.717 1.00 47.69 335 ALA A O 1
ATOM 2606 N N . SER A 1 336 ? -9.058 25.442 22.660 1.00 49.75 336 SER A N 1
ATOM 2607 C CA . SER A 1 336 ? -7.910 24.662 22.196 1.00 49.75 336 SER A CA 1
ATOM 2608 C C . SER A 1 336 ? -8.226 23.165 22.002 1.00 49.75 336 SER A C 1
ATOM 2610 O O . SER A 1 336 ? -7.320 22.325 22.059 1.00 49.75 336 SER A O 1
ATOM 2612 N N . ALA A 1 337 ? -9.503 22.814 21.775 1.00 50.12 337 ALA A N 1
ATOM 2613 C CA . ALA A 1 337 ? -9.926 21.456 21.422 1.00 50.12 337 ALA A CA 1
ATOM 2614 C C . ALA A 1 337 ? -8.922 20.823 20.430 1.00 50.12 337 ALA A C 1
ATOM 2616 O O . ALA A 1 337 ? -8.499 21.503 19.487 1.00 50.12 337 ALA A O 1
ATOM 2617 N N . PRO A 1 338 ? -8.481 19.565 20.655 1.00 53.50 338 PRO A N 1
ATOM 2618 C CA . PRO A 1 338 ? -7.429 18.947 19.845 1.00 53.50 338 PRO A CA 1
ATOM 2619 C C . PRO A 1 338 ? -7.782 19.036 18.362 1.00 53.50 338 PRO A C 1
ATOM 2621 O O . PRO A 1 338 ? -8.963 19.055 18.006 1.00 53.50 338 PRO A O 1
ATOM 2624 N N . GLY A 1 339 ? -6.765 19.056 17.497 1.00 56.59 339 GLY A N 1
ATOM 2625 C CA . GLY A 1 339 ? -6.938 19.259 16.054 1.00 56.59 339 GLY A CA 1
ATOM 2626 C C . GLY A 1 339 ? -7.973 18.330 15.400 1.00 56.59 339 GLY A C 1
ATOM 2627 O O . GLY A 1 339 ? -8.516 18.685 14.357 1.00 56.59 339 GLY A O 1
ATOM 2628 N N . ASN A 1 340 ? -8.308 17.197 16.039 1.00 63.16 340 ASN A N 1
ATOM 2629 C CA . ASN A 1 340 ? -9.335 16.248 15.607 1.00 63.16 340 ASN A CA 1
ATOM 2630 C C . ASN A 1 340 ? -10.584 16.111 16.517 1.00 63.16 340 ASN A C 1
ATOM 2632 O O . ASN A 1 340 ? -11.466 15.339 16.154 1.00 63.16 340 ASN A O 1
ATOM 2636 N N . ALA A 1 341 ? -10.727 16.810 17.655 1.00 66.19 341 ALA A N 1
ATOM 2637 C CA . ALA A 1 341 ? -11.843 16.569 18.601 1.00 66.19 341 ALA A CA 1
ATOM 2638 C C . ALA A 1 341 ? -13.211 16.736 17.945 1.00 66.19 341 ALA A C 1
ATOM 2640 O O . ALA A 1 341 ? -14.085 15.880 18.052 1.00 66.19 341 ALA A O 1
ATOM 2641 N N . ASN A 1 342 ? -13.372 17.840 17.216 1.00 68.44 342 ASN A N 1
ATOM 2642 C CA . ASN A 1 342 ? -14.597 18.115 16.478 1.00 68.44 342 ASN A CA 1
ATOM 2643 C C . ASN A 1 342 ? -14.861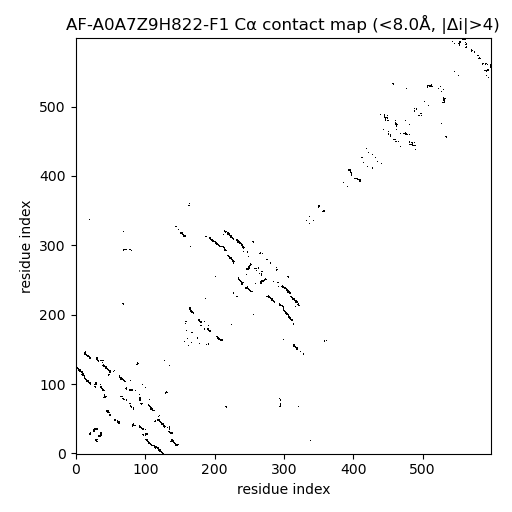 17.054 15.407 1.00 68.44 342 ASN A C 1
ATOM 2645 O O . ASN A 1 342 ? -16.018 16.768 15.110 1.00 68.44 342 ASN A O 1
ATOM 2649 N N . GLU A 1 343 ? -13.815 16.474 14.815 1.00 72.06 343 GLU A N 1
ATOM 2650 C CA . GLU A 1 343 ? -13.963 15.380 13.860 1.00 72.06 343 GLU A CA 1
ATOM 2651 C C . GLU A 1 343 ? -14.385 14.087 14.561 1.00 72.06 343 GLU A C 1
ATOM 2653 O O . GLU A 1 343 ? -15.336 13.465 14.098 1.00 72.06 343 GLU A O 1
ATOM 2658 N N . LYS A 1 344 ? -13.763 13.730 15.693 1.00 70.56 344 LYS A N 1
ATOM 2659 C CA . LYS A 1 344 ? -14.122 12.558 16.507 1.00 70.56 344 LYS A CA 1
ATOM 2660 C C . LYS A 1 344 ? -15.583 12.618 16.964 1.00 70.56 344 LYS A C 1
ATOM 2662 O O . LYS A 1 344 ? -16.337 11.691 16.687 1.00 70.56 344 LYS A O 1
ATOM 2667 N N . VAL A 1 345 ? -16.023 13.744 17.538 1.00 76.19 345 VAL A N 1
ATOM 2668 C CA . VAL A 1 345 ? -17.422 13.951 17.966 1.00 76.19 345 VAL A CA 1
ATOM 2669 C C . VAL A 1 345 ? -18.388 13.907 16.783 1.00 76.19 345 VAL A C 1
ATOM 2671 O O . VAL A 1 345 ? -19.413 13.228 16.838 1.00 76.19 345 VAL A O 1
ATOM 2674 N N . ARG A 1 346 ? -18.071 14.598 15.677 1.00 77.50 346 ARG A N 1
ATOM 2675 C CA . ARG A 1 346 ? -18.924 14.573 14.475 1.00 77.50 346 ARG A CA 1
ATOM 2676 C C . ARG A 1 346 ? -19.014 13.179 13.878 1.00 77.50 346 ARG A C 1
ATOM 2678 O O . ARG A 1 346 ? -20.096 12.797 13.447 1.00 77.50 346 ARG A O 1
ATOM 2685 N N . ARG A 1 347 ? -17.898 12.454 13.808 1.00 76.75 347 ARG A N 1
ATOM 2686 C CA . ARG A 1 347 ? -17.841 11.095 13.275 1.00 76.75 347 ARG A CA 1
ATOM 2687 C C . ARG A 1 347 ? -18.654 10.156 14.155 1.00 76.75 347 ARG A C 1
ATOM 2689 O O . ARG A 1 347 ? -19.572 9.544 13.628 1.00 76.75 347 ARG A O 1
ATOM 2696 N N . PHE A 1 348 ? -18.424 10.159 15.469 1.00 76.25 348 PHE A N 1
ATOM 2697 C CA . PHE A 1 348 ? -19.204 9.381 16.434 1.00 76.25 348 PHE A CA 1
ATOM 2698 C C . PHE A 1 348 ? -20.710 9.617 16.274 1.00 76.25 348 PHE A C 1
ATOM 2700 O O . PHE A 1 348 ? -21.475 8.679 16.052 1.00 76.25 348 PHE A O 1
ATOM 2707 N N . PHE A 1 349 ? -21.139 10.884 16.294 1.00 78.12 349 PHE A N 1
ATOM 2708 C CA . PHE A 1 349 ? -22.556 11.214 16.167 1.00 78.12 349 PHE A CA 1
ATOM 2709 C C . PHE A 1 349 ? -23.131 10.781 14.812 1.00 78.12 349 PHE A C 1
ATOM 2711 O O . PHE A 1 349 ? -24.235 10.245 14.745 1.00 78.12 349 PHE A O 1
ATOM 2718 N N . ARG A 1 350 ? -22.395 10.995 13.715 1.00 78.19 350 ARG A N 1
ATOM 2719 C CA . ARG A 1 350 ? -22.859 10.623 12.374 1.00 78.19 350 ARG A CA 1
ATOM 2720 C C . ARG A 1 350 ? -22.942 9.110 12.189 1.00 78.19 350 ARG A C 1
ATOM 2722 O O . ARG A 1 350 ? -23.941 8.642 11.664 1.00 78.19 350 ARG A O 1
ATOM 2729 N N . GLU A 1 351 ? -21.950 8.354 12.643 1.00 72.31 351 GLU A N 1
ATOM 2730 C CA . GLU A 1 351 ? -21.956 6.891 12.545 1.00 72.31 351 GLU A CA 1
ATOM 2731 C C . GLU A 1 351 ? -23.071 6.259 13.389 1.00 72.31 351 GLU A C 1
ATOM 2733 O O . GLU A 1 351 ? -23.623 5.225 13.011 1.00 72.31 351 GLU A O 1
ATOM 2738 N N . ARG A 1 352 ? -23.427 6.868 14.527 1.00 73.50 352 ARG A N 1
ATOM 2739 C CA . ARG A 1 352 ? -24.435 6.315 15.443 1.00 73.50 352 ARG A CA 1
ATOM 2740 C C . ARG A 1 352 ? -25.859 6.806 15.178 1.00 73.50 352 ARG A C 1
ATOM 2742 O O . ARG A 1 352 ? -26.805 6.086 15.473 1.00 73.50 352 ARG A O 1
ATOM 2749 N N . HIS A 1 353 ? -26.022 8.001 14.610 1.00 75.56 353 HIS A N 1
ATOM 2750 C CA . HIS A 1 353 ? -27.332 8.652 14.492 1.00 75.56 353 HIS A CA 1
ATOM 2751 C C . HIS A 1 353 ? -27.663 9.187 13.090 1.00 75.56 353 HIS A C 1
ATOM 2753 O O . HIS A 1 353 ? -28.723 9.787 12.910 1.00 75.56 353 HIS A O 1
ATOM 2759 N N . SER A 1 354 ? -26.800 9.003 12.084 1.00 77.00 354 SER A N 1
ATOM 2760 C CA . SER A 1 354 ? -27.048 9.473 10.715 1.00 77.00 354 SER A CA 1
ATOM 2761 C C . SER A 1 354 ? -26.996 8.324 9.700 1.00 77.00 354 SER A C 1
ATOM 2763 O O . SER A 1 354 ? -25.940 8.063 9.128 1.00 77.00 354 SER A O 1
ATOM 2765 N N . PRO A 1 355 ? -28.139 7.675 9.400 1.00 71.88 355 PRO A N 1
ATOM 2766 C CA . PRO A 1 355 ? -28.201 6.583 8.423 1.00 71.88 355 PRO A CA 1
ATOM 2767 C C . PRO A 1 355 ? -27.606 6.952 7.055 1.00 71.88 355 PRO A C 1
ATOM 2769 O O . PRO A 1 355 ? -26.800 6.207 6.506 1.00 71.88 355 PRO A O 1
ATOM 2772 N N . GLY A 1 356 ? -27.905 8.159 6.556 1.00 73.31 356 GLY A N 1
ATOM 2773 C CA . GLY A 1 356 ? -27.368 8.642 5.279 1.00 73.31 356 GLY A CA 1
ATOM 2774 C C . GLY A 1 356 ? -25.852 8.884 5.280 1.00 73.31 356 GLY A C 1
ATOM 2775 O O . GLY A 1 356 ? -25.232 8.869 4.222 1.00 73.31 356 GLY A O 1
ATOM 2776 N N . PHE A 1 357 ? -25.219 9.094 6.442 1.00 75.75 357 PHE A N 1
ATOM 2777 C CA . PHE A 1 357 ? -23.756 9.157 6.516 1.00 75.75 357 PHE A CA 1
ATOM 2778 C C . PHE A 1 357 ? -23.130 7.775 6.330 1.00 75.75 357 PHE A C 1
ATOM 2780 O O . PHE A 1 357 ? -22.132 7.647 5.624 1.00 75.75 357 PHE A O 1
ATOM 2787 N N . THR A 1 358 ? -23.733 6.750 6.930 1.00 67.75 358 THR A N 1
ATOM 2788 C CA . THR A 1 358 ? -23.285 5.364 6.797 1.00 67.75 358 THR A CA 1
ATOM 2789 C C . THR A 1 358 ? -23.400 4.885 5.350 1.00 67.75 358 THR A C 1
ATOM 2791 O O . THR A 1 358 ? -22.429 4.352 4.823 1.00 67.75 358 THR A O 1
ATOM 2794 N N . GLU A 1 359 ? -24.510 5.182 4.666 1.00 73.75 359 GLU A N 1
ATOM 2795 C CA . GLU A 1 359 ? -24.684 4.885 3.231 1.00 73.75 359 GLU A CA 1
ATOM 2796 C C . GLU A 1 359 ? -23.577 5.517 2.363 1.00 73.75 359 GLU A C 1
ATOM 2798 O O . GLU A 1 359 ? -22.994 4.860 1.500 1.00 73.75 359 GLU A O 1
ATOM 2803 N N . LEU A 1 360 ? -23.225 6.781 2.626 1.00 78.94 360 LEU A N 1
ATOM 2804 C CA . LEU A 1 360 ? -22.155 7.472 1.898 1.00 78.94 360 LEU A CA 1
ATOM 2805 C C . LEU A 1 360 ? -20.765 6.884 2.177 1.00 78.94 360 LEU A C 1
ATOM 2807 O O . LEU A 1 360 ? -19.928 6.843 1.276 1.00 78.94 360 LEU A O 1
ATOM 2811 N N . LEU A 1 361 ? -20.486 6.436 3.406 1.00 71.00 361 LEU A N 1
ATOM 2812 C CA . LEU A 1 361 ? -19.217 5.771 3.724 1.00 71.00 361 LEU A CA 1
ATOM 2813 C C . LEU A 1 361 ? -19.053 4.457 2.951 1.00 71.00 361 LEU A C 1
ATOM 2815 O O . LEU A 1 361 ? -17.942 4.129 2.526 1.00 71.00 361 LEU A O 1
ATOM 2819 N N . GLU A 1 362 ? -20.142 3.722 2.738 1.00 68.94 362 GLU A N 1
ATOM 2820 C CA . GLU A 1 362 ? -20.132 2.501 1.931 1.00 68.94 362 GLU A CA 1
ATOM 2821 C C . GLU A 1 362 ? -19.894 2.795 0.455 1.00 68.94 362 GLU A C 1
ATOM 2823 O O . GLU A 1 362 ? -19.073 2.125 -0.176 1.00 68.94 362 GLU A O 1
ATOM 2828 N N . GLU A 1 363 ? -20.537 3.837 -0.078 1.00 79.38 363 GLU A N 1
ATOM 2829 C CA . GLU A 1 363 ? -20.297 4.300 -1.445 1.00 79.38 363 GLU A CA 1
ATOM 2830 C C . GLU A 1 363 ? -18.825 4.693 -1.647 1.00 79.38 363 GLU A C 1
ATOM 2832 O O . GLU A 1 363 ? -18.194 4.263 -2.615 1.00 79.38 363 GLU A O 1
ATOM 2837 N N . ILE A 1 364 ? -18.239 5.435 -0.700 1.00 77.94 364 ILE A N 1
ATOM 2838 C CA . ILE A 1 364 ? -16.815 5.802 -0.731 1.00 77.94 364 ILE A CA 1
ATOM 2839 C C . ILE A 1 364 ? -15.931 4.550 -0.730 1.00 77.94 364 ILE A C 1
ATOM 2841 O O . ILE A 1 364 ? -15.057 4.424 -1.588 1.00 77.94 364 ILE A O 1
ATOM 2845 N N . SER A 1 365 ? -16.163 3.609 0.187 1.00 69.62 365 SER A N 1
ATOM 2846 C CA . SER A 1 365 ? -15.382 2.367 0.277 1.00 69.62 365 SER A CA 1
ATOM 2847 C C . SER A 1 365 ? -15.456 1.548 -1.021 1.00 69.62 365 SER A C 1
ATOM 2849 O O . SER A 1 365 ? -14.435 1.064 -1.527 1.00 69.62 365 SER A O 1
ATOM 2851 N N . ALA A 1 366 ? -16.649 1.451 -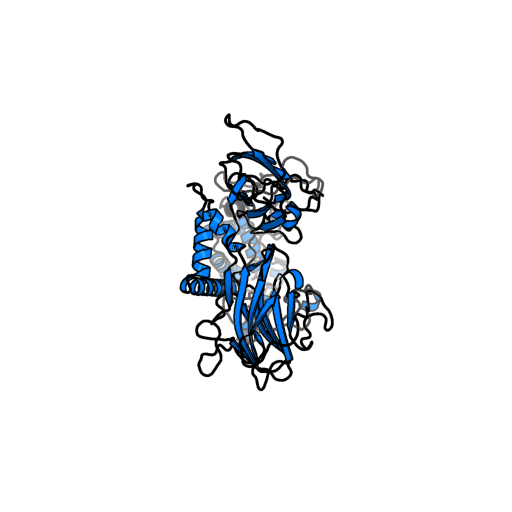1.621 1.00 75.12 366 ALA A N 1
ATOM 2852 C CA . ALA A 1 366 ? -16.859 0.776 -2.898 1.00 75.12 366 ALA A CA 1
ATOM 2853 C C . ALA A 1 366 ? -16.090 1.458 -4.042 1.00 75.12 366 ALA A C 1
ATOM 2855 O O . ALA A 1 366 ? -15.356 0.787 -4.777 1.00 75.12 366 ALA A O 1
ATOM 2856 N N . LEU A 1 367 ? -16.188 2.787 -4.153 1.00 83.25 367 LEU A N 1
ATOM 2857 C CA . LEU A 1 367 ? -15.474 3.579 -5.161 1.00 83.25 367 LEU A CA 1
ATOM 2858 C C . LEU A 1 367 ? -13.952 3.498 -4.989 1.00 83.25 367 LEU A C 1
ATOM 2860 O O . LEU A 1 367 ? -13.216 3.402 -5.972 1.00 83.25 367 LEU A O 1
ATOM 2864 N N . GLU A 1 368 ? -13.447 3.479 -3.756 1.00 75.44 368 GLU A N 1
ATOM 2865 C CA . GLU A 1 368 ? -12.024 3.266 -3.482 1.00 75.44 368 GLU A CA 1
ATOM 2866 C C . GLU A 1 368 ? -11.551 1.863 -3.887 1.00 75.44 368 GLU A C 1
ATOM 2868 O O . GLU A 1 368 ? -10.414 1.696 -4.349 1.00 75.44 368 GLU A O 1
ATOM 2873 N N . GLY A 1 369 ? -12.395 0.843 -3.709 1.00 71.62 369 GLY A N 1
ATOM 2874 C CA . GLY A 1 369 ? -12.141 -0.518 -4.183 1.00 71.62 369 GLY A CA 1
ATOM 2875 C C . GLY A 1 369 ? -12.104 -0.604 -5.712 1.00 71.62 369 GLY A C 1
ATOM 2876 O O . GLY A 1 369 ? -11.205 -1.231 -6.288 1.00 71.62 369 GLY A O 1
ATOM 2877 N N . GLU A 1 370 ? -13.029 0.082 -6.383 1.00 86.81 370 GLU A N 1
ATOM 2878 C CA . GLU A 1 370 ? -13.048 0.194 -7.842 1.00 86.81 370 GLU A CA 1
ATOM 2879 C C . GLU A 1 370 ? -11.806 0.927 -8.357 1.00 86.81 370 GLU A C 1
ATOM 2881 O O . GLU A 1 370 ? -11.110 0.419 -9.241 1.00 86.81 370 GLU A O 1
ATOM 2886 N N . LYS A 1 371 ? -11.454 2.061 -7.739 1.00 89.44 371 LYS A N 1
ATOM 2887 C CA . LYS A 1 371 ? -10.234 2.813 -8.049 1.00 89.44 371 LYS A CA 1
ATOM 2888 C C . LYS A 1 371 ? -8.996 1.927 -7.938 1.00 89.44 371 LYS A C 1
ATOM 2890 O O . LYS A 1 371 ? -8.214 1.867 -8.880 1.00 89.44 371 LYS A O 1
ATOM 2895 N N . ARG A 1 372 ? -8.834 1.183 -6.836 1.00 79.38 372 ARG A N 1
ATOM 2896 C CA . ARG A 1 372 ? -7.711 0.240 -6.657 1.00 79.38 372 ARG A CA 1
ATOM 2897 C C . ARG A 1 372 ? -7.661 -0.821 -7.758 1.00 79.38 372 ARG A C 1
ATOM 2899 O O . ARG A 1 372 ? -6.583 -1.159 -8.242 1.00 79.38 372 ARG A O 1
ATOM 2906 N N . THR A 1 373 ? -8.819 -1.325 -8.176 1.00 84.25 373 THR A N 1
ATOM 2907 C CA . THR A 1 373 ? -8.922 -2.306 -9.265 1.00 84.25 373 THR A CA 1
ATOM 2908 C C . THR A 1 373 ? -8.508 -1.710 -10.610 1.00 84.25 373 THR A C 1
ATOM 2910 O O . THR A 1 373 ? -7.843 -2.380 -11.401 1.00 84.25 373 THR A O 1
ATOM 2913 N N . LEU A 1 374 ? -8.897 -0.465 -10.888 1.00 92.38 374 LEU A N 1
ATOM 2914 C CA . LEU A 1 374 ? -8.504 0.253 -12.100 1.00 92.38 374 LEU A CA 1
ATOM 2915 C C . LEU A 1 374 ? -7.011 0.589 -12.093 1.00 92.38 374 LEU A C 1
ATOM 2917 O O . LEU A 1 374 ? -6.332 0.304 -13.077 1.00 92.38 374 LEU A O 1
ATOM 2921 N N . ASP A 1 375 ? -6.490 1.094 -10.976 1.00 86.38 375 ASP A N 1
ATOM 2922 C CA . ASP A 1 375 ? -5.067 1.394 -10.797 1.00 86.38 375 ASP A CA 1
ATOM 2923 C C . ASP A 1 375 ? -4.209 0.137 -11.014 1.00 86.38 375 ASP A C 1
ATOM 2925 O O . ASP A 1 375 ? -3.201 0.182 -11.716 1.00 86.38 375 ASP A O 1
ATOM 2929 N N . GLY A 1 376 ? -4.654 -1.021 -10.510 1.00 79.00 376 GLY A N 1
ATOM 2930 C CA . GLY A 1 376 ? -3.983 -2.308 -10.721 1.00 79.00 376 GLY A CA 1
ATOM 2931 C C . GLY A 1 376 ? -3.958 -2.797 -12.178 1.00 79.00 376 GLY A C 1
ATOM 2932 O O . GLY A 1 376 ? -3.180 -3.693 -12.502 1.00 79.00 376 GLY A O 1
ATOM 2933 N N . LYS A 1 377 ? -4.780 -2.223 -13.068 1.00 86.94 377 LYS A N 1
ATOM 2934 C CA . LYS A 1 377 ? -4.766 -2.514 -14.515 1.00 86.94 377 LYS A CA 1
ATOM 2935 C C . LYS A 1 377 ? -3.831 -1.594 -15.297 1.00 86.94 377 LYS A C 1
ATOM 2937 O O . LYS A 1 377 ? -3.568 -1.868 -16.469 1.00 86.94 377 LYS A O 1
ATOM 2942 N N . ILE A 1 378 ? -3.350 -0.509 -14.692 1.00 86.75 378 ILE A N 1
ATOM 2943 C CA . ILE A 1 378 ? -2.419 0.407 -15.348 1.00 86.75 378 ILE A CA 1
ATOM 2944 C C . ILE A 1 378 ? -1.081 -0.317 -15.496 1.00 86.75 378 ILE A C 1
ATOM 2946 O O . ILE A 1 378 ? -0.465 -0.728 -14.513 1.00 86.75 378 ILE A O 1
ATOM 2950 N N . ALA A 1 379 ? -0.623 -0.481 -16.738 1.00 79.88 379 ALA A N 1
ATOM 2951 C CA . ALA A 1 379 ? 0.695 -1.034 -17.005 1.00 79.88 379 ALA A CA 1
ATOM 2952 C C . ALA A 1 379 ? 1.757 -0.097 -16.416 1.00 79.88 379 ALA A C 1
ATOM 2954 O O . ALA A 1 379 ? 1.907 1.045 -16.852 1.00 79.88 379 ALA A O 1
ATOM 2955 N N . THR A 1 380 ? 2.486 -0.580 -15.415 1.00 81.31 380 THR A N 1
ATOM 2956 C CA . THR A 1 380 ? 3.593 0.156 -14.808 1.00 81.31 380 THR A CA 1
ATOM 2957 C C . THR A 1 380 ? 4.913 -0.282 -15.429 1.00 81.31 380 THR A C 1
ATOM 2959 O O . THR A 1 380 ? 5.084 -1.424 -15.854 1.00 81.31 380 THR A O 1
ATOM 2962 N N . THR A 1 381 ? 5.864 0.644 -15.492 1.00 79.19 381 THR A N 1
ATOM 2963 C CA . THR A 1 381 ? 7.251 0.350 -15.849 1.00 79.19 381 THR A CA 1
ATOM 2964 C C . THR A 1 381 ? 8.160 0.925 -14.783 1.00 79.19 381 THR A C 1
ATOM 2966 O O . THR A 1 381 ? 7.869 1.969 -14.195 1.00 79.19 381 THR A O 1
ATOM 2969 N N . LEU A 1 382 ? 9.279 0.252 -14.536 1.00 83.31 382 LEU A N 1
ATOM 2970 C CA . LEU A 1 382 ? 10.316 0.800 -13.680 1.00 83.31 382 LEU A CA 1
ATOM 2971 C C . LEU A 1 382 ? 10.917 2.024 -14.370 1.00 83.31 382 LEU A C 1
ATOM 2973 O O . LEU A 1 382 ? 11.363 1.950 -15.516 1.00 83.31 382 LEU A O 1
ATOM 2977 N N . VAL A 1 383 ? 10.939 3.143 -13.655 1.00 80.69 383 VAL A N 1
ATOM 2978 C CA . VAL A 1 383 ? 11.636 4.356 -14.072 1.00 80.69 383 VAL A CA 1
ATOM 2979 C C . VAL A 1 383 ? 12.811 4.585 -13.135 1.00 80.69 383 VAL A C 1
ATOM 2981 O O . VAL A 1 383 ? 12.682 4.527 -11.914 1.00 80.69 383 VAL A O 1
ATOM 2984 N N . SER A 1 384 ? 13.991 4.810 -13.707 1.00 80.44 384 SER A N 1
ATOM 2985 C CA . SER A 1 384 ? 15.144 5.257 -12.926 1.00 80.44 384 SER A CA 1
ATOM 2986 C C . SER A 1 384 ? 15.023 6.759 -12.698 1.00 80.44 384 SER A C 1
ATOM 2988 O O . SER A 1 384 ? 15.103 7.518 -13.661 1.00 80.44 384 SER A O 1
ATOM 2990 N N . SER A 1 385 ? 14.865 7.184 -11.446 1.00 78.19 385 SER A N 1
ATOM 2991 C CA . SER A 1 385 ? 14.977 8.595 -11.065 1.00 78.19 385 SER A CA 1
ATOM 2992 C C . SER A 1 385 ? 16.342 8.872 -10.443 1.00 78.19 385 SER A C 1
ATOM 2994 O O . SER A 1 385 ? 16.873 8.047 -9.695 1.00 78.19 385 SER A O 1
ATOM 2996 N N . GLU A 1 386 ? 16.914 10.037 -10.734 1.00 75.31 386 GLU A N 1
ATOM 2997 C CA . GLU A 1 386 ? 18.089 10.520 -10.009 1.00 75.31 386 GLU A CA 1
ATOM 2998 C C . GLU A 1 386 ? 17.714 10.928 -8.579 1.00 75.31 386 GLU A C 1
ATOM 3000 O O . GLU A 1 386 ? 16.627 11.446 -8.324 1.00 75.31 386 GLU A O 1
ATOM 3005 N N . LEU A 1 387 ? 18.635 10.698 -7.641 1.00 81.62 387 LEU A N 1
ATOM 3006 C CA . LEU A 1 387 ? 18.506 11.112 -6.243 1.00 81.62 387 LEU A CA 1
ATOM 3007 C C . LEU A 1 387 ? 19.068 12.530 -6.079 1.00 81.62 387 LEU A C 1
ATOM 3009 O O . LEU A 1 387 ? 20.160 12.701 -5.541 1.00 81.62 387 LEU A O 1
ATOM 3013 N N . ILE A 1 388 ? 18.344 13.530 -6.589 1.00 75.00 388 ILE A N 1
ATOM 3014 C CA . ILE A 1 388 ? 18.813 14.926 -6.652 1.00 75.00 388 ILE A CA 1
ATOM 3015 C C . ILE A 1 388 ? 19.049 15.504 -5.247 1.00 75.00 388 ILE A C 1
ATOM 3017 O O . ILE A 1 388 ? 20.085 16.119 -5.011 1.00 75.00 388 ILE A O 1
ATOM 3021 N N . ASP A 1 389 ? 18.159 15.227 -4.291 1.00 81.81 389 ASP A N 1
ATOM 3022 C CA . ASP A 1 389 ? 18.267 15.761 -2.922 1.00 81.81 389 ASP A CA 1
ATOM 3023 C C . ASP A 1 389 ? 19.341 15.057 -2.078 1.00 81.81 389 ASP A C 1
ATOM 3025 O O . ASP A 1 389 ? 19.788 15.567 -1.050 1.00 81.81 389 ASP A O 1
ATOM 3029 N N . LYS A 1 390 ? 19.753 13.852 -2.490 1.00 84.25 390 LYS A N 1
ATOM 3030 C CA . LYS A 1 390 ? 20.722 13.029 -1.757 1.00 84.25 390 LYS A CA 1
ATOM 3031 C C . LYS A 1 390 ? 21.599 12.222 -2.720 1.00 84.25 390 LYS A C 1
ATOM 3033 O O . LYS A 1 390 ? 21.464 10.993 -2.794 1.00 84.25 390 LYS A O 1
ATOM 3038 N N . PRO A 1 391 ? 22.501 12.888 -3.463 1.00 79.94 391 PRO A N 1
ATOM 3039 C CA . PRO A 1 391 ? 23.373 12.216 -4.412 1.00 79.94 391 PRO A CA 1
ATOM 3040 C C . PRO A 1 391 ? 24.266 11.199 -3.696 1.00 79.94 391 PRO A C 1
ATOM 3042 O O . PRO A 1 391 ? 24.700 11.393 -2.557 1.00 79.94 391 PRO A O 1
ATOM 3045 N N . ARG A 1 392 ? 24.550 10.080 -4.368 1.00 84.81 392 ARG A N 1
ATOM 3046 C CA . ARG A 1 392 ? 25.437 9.052 -3.816 1.00 84.81 392 ARG A CA 1
ATOM 3047 C C . ARG A 1 392 ? 26.877 9.553 -3.830 1.00 84.81 392 ARG A C 1
ATOM 3049 O O . ARG A 1 392 ? 27.392 9.933 -4.880 1.00 84.81 392 ARG A O 1
ATOM 3056 N N . MET A 1 393 ? 27.545 9.483 -2.679 1.00 87.81 393 MET A N 1
ATOM 3057 C CA . MET A 1 393 ? 28.974 9.777 -2.594 1.00 87.81 393 MET A CA 1
ATOM 3058 C C . MET A 1 393 ? 29.750 8.792 -3.477 1.00 87.81 393 MET A C 1
ATOM 3060 O O . MET A 1 393 ? 29.724 7.587 -3.234 1.00 87.81 393 MET A O 1
ATOM 3064 N N . THR A 1 394 ? 30.458 9.314 -4.476 1.00 89.94 394 THR A N 1
ATOM 3065 C CA . THR A 1 394 ? 31.306 8.534 -5.389 1.00 89.94 394 THR A CA 1
ATOM 3066 C C . THR A 1 394 ? 32.750 8.993 -5.226 1.00 89.94 394 THR A C 1
ATOM 3068 O O . THR A 1 394 ? 32.986 10.184 -5.063 1.00 89.94 394 THR A O 1
ATOM 3071 N N . ARG A 1 395 ? 33.724 8.079 -5.227 1.00 92.31 395 ARG A N 1
ATOM 3072 C CA . ARG A 1 395 ? 35.158 8.393 -5.077 1.00 92.31 395 ARG A CA 1
ATOM 3073 C C . ARG A 1 395 ? 35.980 7.632 -6.110 1.00 92.31 395 ARG A C 1
ATOM 3075 O O . ARG A 1 395 ? 35.542 6.593 -6.602 1.00 92.31 395 ARG A O 1
ATOM 3082 N N . LEU A 1 396 ? 37.176 8.132 -6.410 1.00 92.00 396 LEU A N 1
ATOM 3083 C CA . LEU A 1 396 ? 38.124 7.429 -7.270 1.00 92.00 396 LEU A CA 1
ATOM 3084 C C . LEU A 1 396 ? 38.618 6.160 -6.569 1.00 92.00 396 LEU A C 1
ATOM 3086 O O . LEU A 1 396 ? 38.973 6.203 -5.395 1.00 92.00 396 LEU A O 1
ATOM 3090 N N . LEU A 1 397 ? 38.672 5.035 -7.275 1.00 94.75 397 LEU A N 1
ATOM 3091 C CA . LEU A 1 397 ? 39.119 3.766 -6.702 1.00 94.75 397 LEU A CA 1
ATOM 3092 C C . LEU A 1 397 ? 40.591 3.500 -7.020 1.00 94.75 397 LEU A C 1
ATOM 3094 O O . LEU A 1 397 ? 41.016 3.633 -8.171 1.00 94.75 397 LEU A O 1
ATOM 3098 N N . SER A 1 398 ? 41.353 3.036 -6.028 1.00 94.19 398 SER A N 1
ATOM 3099 C CA . SER A 1 398 ? 42.726 2.570 -6.237 1.00 94.19 398 SER A CA 1
ATOM 3100 C C . SER A 1 398 ? 42.719 1.352 -7.162 1.00 94.19 398 SER A C 1
ATOM 3102 O O . SER A 1 398 ? 42.311 0.256 -6.776 1.00 94.19 398 SER A O 1
ATOM 3104 N N . ARG A 1 399 ? 43.124 1.548 -8.425 1.00 92.31 399 ARG A N 1
ATOM 3105 C CA . ARG A 1 399 ? 43.130 0.507 -9.473 1.00 92.31 399 ARG A CA 1
ATOM 3106 C C . ARG A 1 399 ? 41.780 -0.216 -9.640 1.00 92.31 399 ARG A C 1
ATOM 3108 O O . ARG A 1 399 ? 41.759 -1.390 -9.998 1.00 92.31 399 ARG A O 1
ATOM 3115 N N . GLY A 1 400 ? 40.666 0.471 -9.374 1.00 91.19 400 GLY A N 1
ATOM 3116 C CA . GLY A 1 400 ? 39.318 -0.097 -9.501 1.00 91.19 400 GLY A CA 1
ATOM 3117 C C . GLY A 1 400 ? 38.863 -0.996 -8.343 1.00 91.19 400 GLY A C 1
ATOM 3118 O O . GLY A 1 400 ? 37.797 -1.594 -8.449 1.00 91.19 400 GLY A O 1
ATOM 3119 N N . GLN A 1 401 ? 39.628 -1.101 -7.247 1.00 92.56 401 GLN A N 1
ATOM 3120 C CA . GLN A 1 401 ? 39.221 -1.867 -6.062 1.00 92.56 401 GLN A CA 1
ATOM 3121 C C . GLN A 1 401 ? 38.097 -1.146 -5.307 1.00 92.56 401 GLN A C 1
ATOM 3123 O O . GLN A 1 401 ? 38.284 -0.026 -4.831 1.00 92.56 401 GLN A O 1
ATOM 3128 N N . TYR A 1 402 ? 36.924 -1.780 -5.215 1.00 90.44 402 TYR A N 1
ATOM 3129 C CA . TYR A 1 402 ? 35.693 -1.170 -4.687 1.00 90.44 402 TYR A CA 1
ATOM 3130 C C . TYR A 1 402 ? 35.783 -0.777 -3.205 1.00 90.44 402 TYR A C 1
ATOM 3132 O O . TYR A 1 402 ? 35.083 0.133 -2.767 1.00 90.44 402 TYR A O 1
ATOM 3140 N N . ASP A 1 403 ? 36.646 -1.448 -2.445 1.00 92.81 403 ASP A N 1
ATOM 3141 C CA . ASP A 1 403 ? 36.896 -1.234 -1.020 1.00 92.81 403 ASP A CA 1
ATOM 3142 C C . ASP A 1 403 ? 38.060 -0.264 -0.749 1.00 92.81 403 ASP A C 1
ATOM 3144 O O . ASP A 1 403 ? 38.362 0.028 0.408 1.00 92.81 403 ASP A O 1
ATOM 3148 N N . GLN A 1 404 ? 38.692 0.280 -1.796 1.00 95.44 404 GLN A N 1
ATOM 3149 C CA . GLN A 1 404 ? 39.816 1.217 -1.684 1.00 95.44 404 GLN A CA 1
ATOM 3150 C C . GLN A 1 404 ? 39.510 2.563 -2.358 1.00 95.44 404 GLN A C 1
ATOM 3152 O O . GLN A 1 404 ? 40.141 2.918 -3.363 1.00 95.44 404 GLN A O 1
ATOM 3157 N N . PRO A 1 405 ? 38.551 3.342 -1.822 1.00 93.88 405 PRO A N 1
ATOM 3158 C CA . PRO A 1 405 ? 38.320 4.701 -2.281 1.00 93.88 405 PRO A CA 1
ATOM 3159 C C . PRO A 1 405 ? 39.509 5.604 -1.929 1.00 93.88 405 PRO A C 1
ATOM 3161 O O . PRO A 1 405 ? 40.104 5.513 -0.857 1.00 93.88 405 PRO A O 1
ATOM 3164 N N . THR A 1 406 ? 39.828 6.520 -2.832 1.00 93.00 406 THR A N 1
ATOM 3165 C CA . THR A 1 406 ? 40.940 7.468 -2.743 1.00 93.00 406 THR A CA 1
ATOM 3166 C C . THR A 1 406 ? 40.456 8.870 -3.103 1.00 93.00 406 THR A C 1
ATOM 3168 O O . THR A 1 406 ? 39.550 9.028 -3.923 1.00 93.00 406 THR A O 1
ATOM 3171 N N . GLY A 1 407 ? 41.060 9.883 -2.478 1.00 88.81 407 GLY A N 1
ATOM 3172 C CA . GLY A 1 407 ? 40.730 11.287 -2.719 1.00 88.81 407 GLY A CA 1
ATOM 3173 C C . GLY A 1 407 ? 39.358 11.720 -2.193 1.00 88.81 407 GLY A C 1
ATOM 3174 O O . GLY A 1 407 ? 38.686 11.004 -1.434 1.00 88.81 407 GLY A O 1
ATOM 3175 N N . ASP A 1 408 ? 38.978 12.929 -2.596 1.00 90.94 408 ASP A N 1
ATOM 3176 C CA . ASP A 1 408 ? 37.705 13.555 -2.254 1.00 90.94 408 ASP A CA 1
ATOM 3177 C C . ASP A 1 408 ? 36.539 12.984 -3.080 1.00 90.94 408 ASP A C 1
ATOM 3179 O O . ASP A 1 408 ? 36.754 12.378 -4.137 1.00 90.94 408 ASP A O 1
ATOM 3183 N N . PRO A 1 409 ? 35.287 13.136 -2.604 1.00 90.25 409 PRO A N 1
ATOM 3184 C CA . PRO A 1 409 ? 34.106 12.814 -3.393 1.00 90.25 409 PRO A CA 1
ATOM 3185 C C . PRO A 1 409 ? 34.113 13.509 -4.756 1.00 90.25 409 PRO A C 1
ATOM 3187 O O . PRO A 1 409 ? 34.340 14.712 -4.859 1.00 90.25 409 PRO A O 1
ATOM 3190 N N . LEU A 1 410 ? 33.830 12.735 -5.797 1.00 88.50 410 LEU A N 1
ATOM 3191 C CA . LEU A 1 410 ? 33.719 13.213 -7.164 1.00 88.50 410 LEU A CA 1
ATOM 3192 C C . LEU A 1 410 ? 32.340 13.830 -7.401 1.00 88.50 410 LEU A C 1
ATOM 3194 O O . LEU A 1 410 ? 31.325 13.336 -6.901 1.00 88.50 410 LEU A O 1
ATOM 3198 N N . VAL A 1 411 ? 32.322 14.873 -8.223 1.00 86.00 411 VAL A N 1
ATOM 3199 C CA . VAL A 1 411 ? 31.109 15.457 -8.802 1.00 86.00 411 VAL A CA 1
ATOM 3200 C C . VAL A 1 411 ? 30.966 15.004 -10.254 1.00 86.00 411 VAL A C 1
ATOM 3202 O O . VAL A 1 411 ? 31.951 14.637 -10.893 1.00 86.00 411 VAL A O 1
ATOM 3205 N N . ALA A 1 412 ? 29.739 14.999 -10.773 1.00 87.12 412 ALA A N 1
ATOM 3206 C CA . ALA A 1 412 ? 29.494 14.671 -12.174 1.00 87.12 412 ALA A CA 1
ATOM 3207 C C . ALA A 1 412 ? 30.135 15.733 -13.081 1.00 87.12 412 ALA A C 1
ATOM 3209 O O . ALA A 1 412 ? 29.806 16.913 -12.955 1.00 87.12 412 ALA A O 1
ATOM 3210 N N . ASP A 1 413 ? 31.029 15.316 -13.981 1.00 89.31 413 ASP A N 1
ATOM 3211 C CA . ASP A 1 413 ? 31.726 16.181 -14.939 1.00 89.31 413 ASP A CA 1
ATOM 3212 C C . ASP A 1 413 ? 32.104 15.421 -16.220 1.00 89.31 413 ASP A C 1
ATOM 3214 O O . ASP A 1 413 ? 32.003 14.190 -16.272 1.00 89.31 413 ASP A O 1
ATOM 3218 N N . THR A 1 414 ? 32.541 16.147 -17.250 1.00 91.62 414 THR A N 1
ATOM 3219 C CA . THR A 1 414 ? 33.020 15.577 -18.515 1.00 91.62 414 THR A CA 1
ATOM 3220 C C . THR A 1 414 ? 34.549 15.450 -18.550 1.00 91.62 414 THR A C 1
ATOM 3222 O O . THR A 1 414 ? 35.262 16.122 -17.801 1.00 91.62 414 THR A O 1
ATOM 3225 N N . PRO A 1 415 ? 35.108 14.560 -19.395 1.00 90.38 415 PRO A N 1
ATOM 3226 C CA . PRO A 1 415 ? 36.554 14.453 -19.553 1.00 90.38 415 PRO A CA 1
ATOM 3227 C C . PRO A 1 415 ? 37.174 15.753 -20.081 1.00 90.38 415 PRO A C 1
ATOM 3229 O O . PRO A 1 415 ? 36.798 16.231 -21.145 1.00 90.38 415 PRO A O 1
ATOM 3232 N N . ALA A 1 416 ? 38.200 16.266 -19.398 1.00 90.69 416 ALA A N 1
ATOM 3233 C CA . ALA A 1 416 ? 38.820 17.563 -19.706 1.00 90.69 416 ALA A CA 1
ATOM 3234 C C . ALA A 1 416 ? 39.496 17.675 -21.092 1.00 90.69 416 ALA A C 1
ATOM 3236 O O . ALA A 1 416 ? 39.878 18.767 -21.498 1.00 90.69 416 ALA A O 1
ATOM 3237 N N . PHE A 1 417 ? 39.694 16.559 -21.803 1.00 89.44 417 PHE A N 1
ATOM 3238 C CA . PHE A 1 417 ? 40.228 16.559 -23.172 1.00 89.44 417 PHE A CA 1
ATOM 3239 C C . PHE A 1 417 ? 39.143 16.753 -24.246 1.00 89.44 417 PHE A C 1
ATOM 3241 O O . PHE A 1 417 ? 39.469 16.876 -25.426 1.00 89.44 417 PHE A O 1
ATOM 3248 N N . LEU A 1 418 ? 37.867 16.735 -23.855 1.00 91.75 418 LEU A N 1
ATOM 3249 C CA . LEU A 1 418 ? 36.717 17.057 -24.699 1.00 91.75 418 LEU A CA 1
ATOM 3250 C C . LEU A 1 418 ? 36.276 18.508 -24.439 1.00 91.75 418 LEU A C 1
ATOM 3252 O O . LEU A 1 418 ? 36.773 19.129 -23.495 1.00 91.75 418 LEU A O 1
ATOM 3256 N N . PRO A 1 419 ? 35.373 19.077 -25.264 1.00 92.81 419 PRO A N 1
ATOM 3257 C CA . PRO A 1 419 ? 34.846 20.414 -25.018 1.00 92.81 419 PRO A CA 1
ATOM 3258 C C . PRO A 1 419 ? 34.315 20.564 -23.583 1.00 92.81 419 PRO A C 1
ATOM 3260 O O . PRO A 1 419 ? 33.716 19.618 -23.058 1.00 92.81 419 PRO A O 1
ATOM 3263 N N . PRO A 1 420 ? 34.516 21.728 -22.941 1.00 92.81 420 PRO A N 1
ATOM 3264 C CA . PRO A 1 420 ? 34.056 21.950 -21.577 1.00 92.81 420 PRO A CA 1
ATOM 3265 C C . PRO A 1 420 ? 32.535 21.786 -21.477 1.00 92.81 420 PRO A C 1
ATOM 3267 O O . PRO A 1 420 ? 31.802 22.069 -22.425 1.00 92.81 420 PRO A O 1
ATOM 3270 N N . PHE A 1 421 ? 32.060 21.321 -20.322 1.00 93.81 421 PHE A N 1
ATOM 3271 C CA . PHE A 1 421 ? 30.628 21.254 -20.045 1.00 93.81 421 PHE A CA 1
ATOM 3272 C C . PHE A 1 421 ? 30.053 22.678 -19.885 1.00 93.81 421 PHE A C 1
ATOM 3274 O O . PHE A 1 421 ? 30.680 23.478 -19.183 1.00 93.81 421 PHE A O 1
ATOM 3281 N N . PRO A 1 422 ? 28.900 23.019 -20.495 1.00 92.12 422 PRO A N 1
ATOM 3282 C CA . PRO A 1 422 ? 28.316 24.356 -20.395 1.00 92.12 422 PRO A CA 1
ATOM 3283 C C . PRO A 1 422 ? 27.954 24.716 -18.949 1.00 92.12 422 PRO A C 1
ATOM 3285 O O . PRO A 1 422 ? 27.454 23.876 -18.201 1.00 92.12 422 PRO A O 1
ATOM 3288 N N . GLU A 1 423 ? 28.202 25.964 -18.543 1.00 91.19 423 GLU A N 1
ATOM 3289 C CA . GLU A 1 423 ? 27.939 26.422 -17.167 1.00 91.19 423 GLU A CA 1
ATOM 3290 C C . GLU A 1 423 ? 26.440 26.511 -16.838 1.00 91.19 423 GLU A C 1
ATOM 3292 O O . GLU A 1 423 ? 26.051 26.390 -15.677 1.00 91.19 423 GLU A O 1
ATOM 3297 N N . ASP A 1 424 ? 25.604 26.721 -17.853 1.00 93.19 424 ASP A N 1
ATOM 3298 C CA . ASP A 1 424 ? 24.153 26.880 -17.763 1.00 93.19 424 ASP A CA 1
ATOM 3299 C C . ASP A 1 424 ? 23.376 25.556 -17.859 1.00 93.19 424 ASP A C 1
ATOM 3301 O O . ASP A 1 424 ? 22.169 25.525 -17.607 1.00 93.19 424 ASP A O 1
ATOM 3305 N N . GLU A 1 425 ? 24.057 24.447 -18.156 1.00 92.81 425 GLU A N 1
ATOM 3306 C CA . GLU A 1 425 ? 23.452 23.118 -18.182 1.00 92.81 425 GLU A CA 1
ATOM 3307 C C . GLU A 1 425 ? 23.518 22.437 -16.802 1.00 92.81 425 GLU A C 1
ATOM 3309 O O . GLU A 1 425 ? 24.534 22.493 -16.099 1.00 92.81 425 GLU A O 1
ATOM 3314 N N . PRO A 1 426 ? 22.455 21.732 -16.373 1.00 90.56 426 PRO A N 1
ATOM 3315 C CA . PRO A 1 426 ? 22.501 20.973 -15.138 1.00 90.56 426 PRO A CA 1
ATOM 3316 C C . PRO A 1 426 ? 23.447 19.775 -15.287 1.00 90.56 426 PRO A C 1
ATOM 3318 O O . PRO A 1 426 ? 23.423 19.046 -16.279 1.00 90.56 426 PRO A O 1
ATOM 3321 N N . ARG A 1 427 ? 24.248 19.511 -14.250 1.00 88.00 427 ARG A N 1
ATOM 3322 C CA . ARG A 1 427 ? 25.188 18.375 -14.183 1.00 88.00 427 ARG A CA 1
ATOM 3323 C C . ARG A 1 427 ? 24.476 17.053 -13.886 1.00 88.00 427 ARG A C 1
ATOM 3325 O O . ARG A 1 427 ? 24.713 16.401 -12.872 1.00 88.00 427 ARG A O 1
ATOM 3332 N N . ASN A 1 428 ? 23.569 16.682 -14.776 1.00 86.88 428 ASN A N 1
ATOM 3333 C CA . ASN A 1 428 ? 22.765 15.470 -14.729 1.00 86.88 428 ASN A CA 1
ATOM 3334 C C . ASN A 1 428 ? 22.628 14.864 -16.136 1.00 86.88 428 ASN A C 1
ATOM 3336 O O . ASN A 1 428 ? 23.237 15.330 -17.103 1.00 86.88 428 ASN A O 1
ATOM 3340 N N . ARG A 1 429 ? 21.814 13.813 -16.273 1.00 88.00 429 ARG A N 1
ATOM 3341 C CA . ARG A 1 429 ? 21.600 13.133 -17.563 1.00 88.00 429 ARG A CA 1
ATOM 3342 C C . ARG A 1 429 ? 21.103 14.043 -18.688 1.00 88.00 429 ARG A C 1
ATOM 3344 O O . ARG A 1 429 ? 21.493 13.810 -19.829 1.00 88.00 429 ARG A O 1
ATOM 3351 N N . ILE A 1 430 ? 20.255 15.038 -18.404 1.00 90.44 430 ILE A N 1
ATOM 3352 C CA . ILE A 1 430 ? 19.728 15.906 -19.467 1.00 90.44 430 ILE A CA 1
ATOM 3353 C C . ILE A 1 430 ? 20.799 16.876 -19.974 1.00 90.44 430 ILE A C 1
ATOM 3355 O O . ILE A 1 430 ? 20.945 17.009 -21.187 1.00 90.44 430 ILE A O 1
ATOM 3359 N N . GLY A 1 431 ? 21.607 17.464 -19.085 1.00 92.81 431 GLY A N 1
ATOM 3360 C CA . GLY A 1 431 ? 22.731 18.303 -19.507 1.00 92.81 431 GLY A CA 1
ATOM 3361 C C . GLY A 1 431 ? 23.813 17.502 -20.240 1.00 92.81 431 GLY A C 1
ATOM 3362 O O . GLY A 1 431 ? 24.312 17.944 -21.271 1.00 92.81 431 GLY A O 1
ATOM 3363 N N . LEU A 1 432 ? 24.106 16.269 -19.797 1.00 93.31 432 LEU A N 1
ATOM 3364 C CA . LEU A 1 432 ? 25.011 15.360 -20.519 1.00 93.31 432 LEU A CA 1
ATOM 3365 C C . LEU A 1 432 ? 24.515 15.053 -21.936 1.00 93.31 432 LEU A C 1
ATOM 3367 O O . LEU A 1 432 ? 25.314 15.056 -22.870 1.00 93.31 432 LEU A O 1
ATOM 3371 N N . ALA A 1 433 ? 23.216 14.789 -22.105 1.00 93.38 433 ALA A N 1
ATOM 3372 C CA . ALA A 1 433 ? 22.637 14.525 -23.418 1.00 93.38 433 ALA A CA 1
ATOM 3373 C C . ALA A 1 433 ? 22.803 15.729 -24.352 1.00 93.38 433 ALA A C 1
ATOM 3375 O O . ALA A 1 433 ? 23.259 15.552 -25.478 1.00 93.38 433 ALA A O 1
ATOM 3376 N N . ARG A 1 434 ? 22.507 16.941 -23.865 1.00 93.94 434 ARG A N 1
ATOM 3377 C CA . ARG A 1 434 ? 22.646 18.180 -24.642 1.00 93.94 434 ARG A CA 1
ATOM 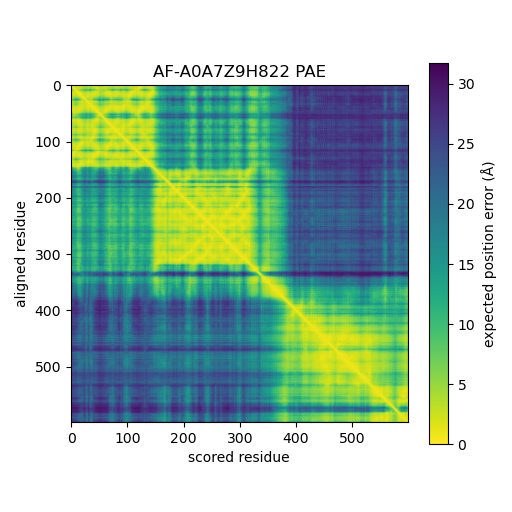3378 C C . ARG A 1 434 ? 24.093 18.449 -25.042 1.00 93.94 434 ARG A C 1
ATOM 3380 O O . ARG A 1 434 ? 24.338 18.670 -26.221 1.00 93.94 434 ARG A O 1
ATOM 3387 N N . TRP A 1 435 ? 25.036 18.322 -24.105 1.00 95.25 435 TRP A N 1
ATOM 3388 C CA . TRP A 1 435 ? 26.471 18.464 -24.380 1.00 95.25 435 TRP A CA 1
ATOM 3389 C C . TRP A 1 435 ? 26.989 17.434 -25.393 1.00 95.25 435 TRP A C 1
ATOM 3391 O O . TRP A 1 435 ? 27.761 17.779 -26.282 1.00 95.25 435 TRP A O 1
ATOM 3401 N N . LEU A 1 436 ? 26.549 16.173 -25.303 1.00 94.44 436 LEU A N 1
ATOM 3402 C CA . LEU A 1 436 ? 26.943 15.131 -26.259 1.00 94.44 436 LEU A CA 1
ATOM 3403 C C . LEU A 1 436 ? 26.442 15.427 -27.680 1.00 94.44 436 LEU A C 1
ATOM 3405 O O . LEU A 1 436 ? 27.149 15.131 -28.644 1.00 94.44 436 LEU A O 1
ATOM 3409 N N . THR A 1 437 ? 25.226 15.965 -27.807 1.00 93.25 437 THR A N 1
ATOM 3410 C CA . THR A 1 437 ? 24.579 16.283 -29.093 1.00 93.25 437 THR A CA 1
ATOM 3411 C C . THR A 1 437 ? 24.888 17.680 -29.623 1.00 93.25 437 THR A C 1
ATOM 3413 O O . THR A 1 437 ? 24.351 18.057 -30.665 1.00 93.25 437 THR A O 1
ATOM 3416 N N . ASP A 1 438 ? 25.718 18.443 -28.914 1.00 91.88 438 ASP A N 1
ATOM 3417 C CA . ASP A 1 438 ? 26.149 19.769 -29.336 1.00 91.88 438 ASP A CA 1
ATOM 3418 C C . ASP A 1 438 ? 26.912 19.694 -30.670 1.00 91.88 438 ASP A C 1
ATOM 3420 O O . ASP A 1 438 ? 27.661 18.744 -30.921 1.00 91.88 438 ASP A O 1
ATOM 3424 N N . SER A 1 439 ? 26.716 20.684 -31.544 1.00 90.56 439 SER A N 1
ATOM 3425 C CA . SER A 1 439 ? 27.339 20.703 -32.874 1.00 90.56 439 SER A CA 1
ATOM 3426 C C . SER A 1 439 ? 28.863 20.810 -32.823 1.00 90.56 439 SER A C 1
ATOM 3428 O O . SER A 1 439 ? 29.536 20.340 -33.739 1.00 90.56 439 SER A O 1
ATOM 3430 N N . GLU A 1 440 ? 29.412 21.379 -31.750 1.00 89.62 440 GLU A N 1
ATOM 3431 C CA . GLU A 1 440 ? 30.852 21.491 -31.524 1.00 89.62 440 GLU A CA 1
ATOM 3432 C C . GLU A 1 440 ? 31.444 20.212 -30.907 1.00 89.62 440 GLU A C 1
ATOM 3434 O O . GLU A 1 440 ? 32.668 20.072 -30.809 1.00 89.62 440 GLU A O 1
ATOM 3439 N N . HIS A 1 441 ? 30.612 19.241 -30.502 1.00 93.75 441 HIS A N 1
ATOM 3440 C CA . HIS A 1 441 ? 31.102 17.995 -29.929 1.00 93.75 441 HIS A CA 1
ATOM 3441 C C . HIS A 1 441 ? 31.740 17.101 -31.020 1.00 93.75 441 HIS A C 1
ATOM 3443 O O . HIS A 1 441 ? 31.059 16.595 -31.918 1.00 93.75 441 HIS A O 1
ATOM 3449 N N . PRO A 1 442 ? 33.050 16.791 -30.939 1.00 90.56 442 PRO A N 1
ATOM 3450 C CA . PRO A 1 442 ? 33.804 16.295 -32.092 1.00 90.56 442 PRO A CA 1
ATOM 3451 C C . PRO A 1 442 ? 33.541 14.827 -32.455 1.00 90.56 442 PRO A C 1
ATOM 3453 O O . PRO A 1 442 ? 33.885 14.399 -33.559 1.00 90.56 442 PRO A O 1
ATOM 3456 N N . LEU A 1 443 ? 32.980 14.024 -31.547 1.00 92.62 443 LEU A N 1
ATOM 3457 C CA . LEU A 1 443 ? 32.944 12.565 -31.710 1.00 92.62 443 LEU A CA 1
ATOM 3458 C C . LEU A 1 443 ? 31.558 12.000 -32.014 1.00 92.62 443 LEU A C 1
ATOM 3460 O O . LEU A 1 443 ? 31.450 11.146 -32.889 1.00 92.62 443 LEU A O 1
ATOM 3464 N N . LEU A 1 444 ? 30.508 12.449 -31.317 1.00 94.25 444 LEU A N 1
ATOM 3465 C CA . LEU A 1 444 ? 29.203 11.779 -31.339 1.00 94.25 444 LEU A CA 1
ATOM 3466 C C . LEU A 1 444 ? 28.662 11.598 -32.762 1.00 94.25 444 LEU A C 1
ATOM 3468 O O . LEU A 1 444 ? 28.317 10.478 -33.140 1.00 94.25 444 LEU A O 1
ATOM 3472 N N . ALA A 1 445 ? 28.628 12.665 -33.560 1.00 95.56 445 ALA A N 1
ATOM 3473 C CA . ALA A 1 445 ? 28.104 12.605 -34.921 1.00 95.56 445 ALA A CA 1
ATOM 3474 C C . ALA A 1 445 ? 28.950 11.696 -35.830 1.00 95.56 445 ALA A C 1
ATOM 3476 O O . ALA A 1 445 ? 28.397 10.843 -36.521 1.00 95.56 445 ALA A O 1
ATOM 3477 N N . ARG A 1 446 ? 30.288 11.786 -35.762 1.00 95.81 446 ARG A N 1
ATOM 3478 C CA . ARG A 1 446 ? 31.209 10.928 -36.535 1.00 95.81 446 ARG A CA 1
ATOM 3479 C C . ARG A 1 446 ? 31.057 9.453 -36.176 1.00 95.81 446 ARG A C 1
ATOM 3481 O O . ARG A 1 446 ? 30.935 8.608 -37.060 1.00 95.81 446 ARG A O 1
ATOM 3488 N N . VAL A 1 447 ? 31.031 9.137 -34.882 1.00 96.06 447 VAL A N 1
ATOM 3489 C CA . VAL A 1 447 ? 30.861 7.762 -34.391 1.00 96.06 447 VAL A CA 1
ATOM 3490 C C . VAL A 1 447 ? 29.491 7.220 -34.801 1.00 96.06 447 VAL A C 1
ATOM 3492 O O . VAL A 1 447 ? 29.400 6.095 -35.293 1.00 96.06 447 VAL A O 1
ATOM 3495 N N . THR A 1 448 ? 28.435 8.025 -34.665 1.00 96.50 448 THR A N 1
ATOM 3496 C CA . THR A 1 448 ? 27.066 7.643 -35.046 1.00 96.50 448 THR A CA 1
ATOM 3497 C C . THR A 1 448 ? 26.960 7.388 -36.547 1.00 96.50 448 THR A C 1
ATOM 3499 O O . THR A 1 448 ? 26.516 6.313 -36.951 1.00 96.50 448 THR A O 1
ATOM 3502 N N . ALA A 1 449 ? 27.444 8.316 -37.378 1.00 97.44 449 ALA A N 1
ATOM 3503 C CA . ALA A 1 449 ? 27.477 8.167 -38.829 1.00 97.44 449 ALA A CA 1
ATOM 3504 C C . ALA A 1 449 ? 28.273 6.925 -39.253 1.00 97.44 449 ALA A C 1
ATOM 3506 O O . ALA A 1 449 ? 27.806 6.150 -40.084 1.00 97.44 449 ALA A O 1
ATOM 3507 N N . ASN A 1 450 ? 29.434 6.674 -38.637 1.00 97.94 450 ASN A N 1
ATOM 3508 C CA . ASN A 1 450 ? 30.245 5.494 -38.926 1.00 97.94 450 ASN A CA 1
ATOM 3509 C C . ASN A 1 450 ? 29.559 4.180 -38.534 1.00 97.94 450 ASN A C 1
ATOM 3511 O O . ASN A 1 450 ? 29.657 3.204 -39.275 1.00 97.94 450 ASN A O 1
ATOM 3515 N N . ARG A 1 451 ? 28.861 4.137 -37.391 1.00 96.69 451 ARG A N 1
ATOM 3516 C CA . ARG A 1 451 ? 28.107 2.952 -36.953 1.00 96.69 451 ARG A CA 1
ATOM 3517 C C . ARG A 1 451 ? 26.919 2.670 -37.868 1.00 96.69 451 ARG A C 1
ATOM 3519 O O . ARG A 1 451 ? 26.723 1.522 -38.258 1.00 96.69 451 ARG A O 1
ATOM 3526 N N . ILE A 1 452 ? 26.176 3.702 -38.267 1.00 97.06 452 ILE A N 1
ATOM 3527 C CA . ILE A 1 452 ? 25.088 3.567 -39.247 1.00 97.06 452 ILE A CA 1
ATOM 3528 C C . ILE A 1 452 ? 25.653 3.102 -40.593 1.00 97.06 452 ILE A C 1
ATOM 3530 O O . ILE A 1 452 ? 25.149 2.146 -41.181 1.00 97.06 452 ILE A O 1
ATOM 3534 N N . TRP A 1 453 ? 26.746 3.714 -41.053 1.00 96.56 453 TRP A N 1
ATOM 3535 C CA . TRP A 1 453 ? 27.448 3.283 -42.258 1.00 96.56 453 TRP A CA 1
ATOM 3536 C C . TRP A 1 453 ? 27.856 1.814 -42.162 1.00 96.56 453 TRP A C 1
ATOM 3538 O O . TRP A 1 453 ? 27.588 1.041 -43.072 1.00 96.56 453 TRP A O 1
ATOM 3548 N N . GLN A 1 454 ? 28.453 1.389 -41.051 1.00 94.50 454 GLN A N 1
ATOM 3549 C CA . GLN A 1 454 ? 28.836 -0.004 -40.843 1.00 94.50 454 GLN A CA 1
ATOM 3550 C C . GLN A 1 454 ? 27.636 -0.955 -40.920 1.00 94.50 454 GLN A C 1
ATOM 3552 O O . GLN A 1 454 ? 27.759 -2.014 -41.528 1.00 94.50 454 GLN A O 1
ATOM 3557 N N . GLN A 1 455 ? 26.488 -0.599 -40.339 1.00 92.44 455 GLN A N 1
ATOM 3558 C CA . GLN A 1 455 ? 25.278 -1.428 -40.405 1.00 92.44 455 GLN A CA 1
ATOM 3559 C C . GLN A 1 455 ? 24.755 -1.580 -41.840 1.00 92.44 455 GLN A C 1
ATOM 3561 O O . GLN A 1 455 ? 24.314 -2.661 -42.222 1.00 92.44 455 GLN A O 1
ATOM 3566 N N . LEU A 1 456 ? 24.833 -0.519 -42.646 1.00 93.56 456 LEU A N 1
ATOM 3567 C CA . LEU A 1 456 ? 24.337 -0.527 -44.023 1.00 93.56 456 LEU A CA 1
ATOM 3568 C C . LEU A 1 456 ? 25.335 -1.137 -45.017 1.00 93.56 456 LEU A C 1
ATOM 3570 O O . LEU A 1 456 ? 24.942 -1.888 -45.909 1.00 93.56 456 LEU A O 1
ATOM 3574 N N . PHE A 1 457 ? 26.621 -0.827 -44.866 1.00 93.69 457 PHE A N 1
ATOM 3575 C CA . PHE A 1 457 ? 27.679 -1.186 -45.812 1.00 93.69 457 PHE A CA 1
ATOM 3576 C C . PHE A 1 457 ? 28.528 -2.390 -45.366 1.00 93.69 457 PHE A C 1
ATOM 3578 O O . PHE A 1 457 ? 29.377 -2.867 -46.119 1.00 93.69 457 PHE A O 1
ATOM 3585 N N . GLY A 1 458 ? 28.310 -2.898 -44.151 1.00 90.88 458 GLY A N 1
ATOM 3586 C CA . GLY A 1 458 ? 29.010 -4.035 -43.542 1.00 90.88 458 GLY A CA 1
ATOM 3587 C C . GLY A 1 458 ? 30.319 -3.672 -42.830 1.00 90.88 458 GLY A C 1
ATOM 3588 O O . GLY A 1 458 ? 30.685 -4.316 -41.848 1.00 90.88 458 GLY A O 1
ATOM 3589 N N . VAL A 1 459 ? 31.019 -2.629 -43.285 1.00 91.62 459 VAL A N 1
ATOM 3590 C CA . VAL A 1 459 ? 32.273 -2.140 -42.687 1.00 91.62 459 VAL A CA 1
ATOM 3591 C C . VAL A 1 459 ? 32.205 -0.623 -42.540 1.00 91.62 459 VAL A C 1
ATOM 3593 O O . VAL A 1 459 ? 31.908 0.077 -43.506 1.00 91.62 459 VAL A O 1
ATOM 3596 N N . GLY A 1 460 ? 32.494 -0.108 -41.341 1.00 94.44 460 GLY A N 1
ATOM 3597 C CA . GLY A 1 460 ? 32.541 1.332 -41.069 1.00 94.44 460 GLY A CA 1
ATOM 3598 C C . GLY A 1 460 ? 33.659 2.027 -41.846 1.00 94.44 460 GLY A C 1
ATOM 3599 O O . GLY A 1 460 ? 34.695 1.420 -42.122 1.00 94.44 460 GLY A O 1
ATOM 3600 N N . LEU A 1 461 ? 33.495 3.308 -42.181 1.00 96.19 461 LEU A N 1
ATOM 3601 C CA . LEU A 1 461 ? 34.563 4.131 -42.765 1.00 96.19 461 LEU A CA 1
ATOM 3602 C C . LEU A 1 461 ? 35.833 4.074 -41.904 1.00 96.19 461 LEU A C 1
ATOM 3604 O O . LEU A 1 461 ? 36.918 3.846 -42.446 1.00 96.19 461 LEU A O 1
ATOM 3608 N N . VAL A 1 462 ? 35.671 4.141 -40.583 1.00 96.88 462 VAL A N 1
ATOM 3609 C CA . VAL A 1 462 ? 36.615 3.671 -39.562 1.00 96.88 462 VAL A CA 1
ATOM 3610 C C . VAL A 1 462 ? 36.247 2.232 -39.204 1.00 96.88 462 VAL A C 1
ATOM 3612 O O . VAL A 1 462 ? 35.133 1.965 -38.755 1.00 96.88 462 VAL A O 1
ATOM 3615 N N . VAL A 1 463 ? 37.169 1.290 -39.415 1.00 94.44 463 VAL A N 1
ATOM 3616 C CA . VAL A 1 463 ? 36.909 -0.143 -39.169 1.00 94.44 463 VAL A CA 1
ATOM 3617 C C . VAL A 1 463 ? 36.879 -0.487 -37.673 1.00 94.44 463 VAL A C 1
ATOM 3619 O O . VAL A 1 463 ? 36.184 -1.412 -37.262 1.00 94.44 463 VAL A O 1
ATOM 3622 N N . THR A 1 464 ? 37.596 0.274 -36.846 1.00 94.19 464 THR A N 1
ATOM 3623 C CA . THR A 1 464 ? 37.612 0.149 -35.382 1.00 94.19 464 THR A CA 1
ATOM 3624 C C . THR A 1 464 ? 36.512 1.007 -34.765 1.00 94.19 464 THR A C 1
ATOM 3626 O O . THR A 1 464 ? 36.780 2.019 -34.133 1.00 94.19 464 THR A O 1
ATOM 3629 N N . SER A 1 465 ? 35.249 0.628 -34.952 1.00 90.25 465 SER A N 1
ATOM 3630 C CA . SER A 1 465 ? 34.106 1.456 -34.523 1.00 90.25 465 SER A CA 1
ATOM 3631 C C . SER A 1 465 ? 34.032 1.753 -33.020 1.00 90.25 465 SER A C 1
ATOM 3633 O O . SER A 1 465 ? 33.335 2.686 -32.630 1.00 90.25 465 SER A O 1
ATOM 3635 N N . GLU A 1 466 ? 34.747 0.986 -32.193 1.00 88.81 466 GLU A N 1
ATOM 3636 C CA . GLU A 1 466 ? 34.867 1.193 -30.744 1.00 88.81 466 GLU A CA 1
ATOM 3637 C C . GLU A 1 466 ? 36.076 2.064 -30.344 1.00 88.81 466 GLU A C 1
ATOM 3639 O O . GLU A 1 466 ? 36.228 2.385 -29.170 1.00 88.81 466 GLU A O 1
ATOM 3644 N N . ASP A 1 467 ? 36.934 2.456 -31.295 1.00 90.06 467 ASP A N 1
ATOM 3645 C CA . ASP A 1 467 ? 38.124 3.275 -31.042 1.00 90.06 467 ASP A CA 1
ATOM 3646 C C . ASP A 1 467 ? 38.368 4.275 -32.185 1.00 90.06 467 ASP A C 1
ATOM 3648 O O . ASP A 1 467 ? 38.868 3.930 -33.260 1.00 90.06 467 ASP A O 1
ATOM 3652 N N . PHE A 1 468 ? 37.993 5.529 -31.925 1.00 90.44 468 PHE A N 1
ATOM 3653 C CA . PHE A 1 468 ? 38.264 6.705 -32.764 1.00 90.44 468 PHE A CA 1
ATOM 3654 C C . PHE A 1 468 ? 39.499 7.490 -32.281 1.00 90.44 468 PHE A C 1
ATOM 3656 O O . PHE A 1 468 ? 39.769 8.591 -32.760 1.00 90.44 468 PHE A O 1
ATOM 3663 N N . GLY A 1 469 ? 40.216 6.960 -31.287 1.00 83.12 469 GLY A N 1
ATOM 3664 C CA . GLY A 1 469 ? 41.409 7.557 -30.710 1.00 83.12 469 GLY A CA 1
ATOM 3665 C C . GLY A 1 469 ? 42.686 7.170 -31.456 1.00 83.12 469 GLY A C 1
ATOM 3666 O O . GLY A 1 469 ? 42.674 6.661 -32.574 1.00 83.12 469 GLY A O 1
ATOM 3667 N N . SER A 1 470 ? 43.829 7.401 -30.810 1.00 83.06 470 SER A N 1
ATOM 3668 C CA . SER A 1 470 ? 45.156 7.201 -31.410 1.00 83.06 470 SER A CA 1
ATOM 3669 C C . SER A 1 470 ? 45.534 5.738 -31.668 1.00 83.06 470 SER A C 1
ATOM 3671 O O . SER A 1 470 ? 46.510 5.489 -32.371 1.00 83.06 470 SER A O 1
ATOM 3673 N N . GLN A 1 471 ? 44.803 4.783 -31.086 1.00 88.31 471 GLN A N 1
ATOM 3674 C CA . GLN A 1 471 ? 44.977 3.344 -31.318 1.00 88.31 471 GLN A CA 1
ATOM 3675 C C . GLN A 1 471 ? 43.977 2.794 -32.354 1.00 88.31 471 GLN A C 1
ATOM 3677 O O . GLN A 1 471 ? 44.094 1.639 -32.769 1.00 88.31 471 GLN A O 1
ATOM 3682 N N . GLY A 1 472 ? 43.032 3.625 -32.805 1.00 90.75 472 GLY A N 1
ATOM 3683 C CA . GLY A 1 472 ? 42.069 3.308 -33.848 1.00 90.75 472 GLY A CA 1
ATOM 3684 C C . GLY A 1 472 ? 42.648 3.377 -35.263 1.00 90.75 472 GLY A C 1
ATOM 3685 O O . GLY A 1 472 ? 43.716 3.936 -35.522 1.00 90.75 472 GLY A O 1
ATOM 3686 N N . ALA A 1 473 ? 41.914 2.809 -36.215 1.00 93.19 473 ALA A N 1
ATOM 3687 C CA . ALA A 1 473 ? 42.223 2.919 -37.632 1.00 93.19 473 ALA A CA 1
ATOM 3688 C C . ALA A 1 473 ? 41.778 4.274 -38.200 1.00 93.19 473 ALA A C 1
ATOM 3690 O O . ALA A 1 473 ? 40.718 4.794 -37.857 1.00 93.19 473 ALA A O 1
ATOM 3691 N N . TRP A 1 474 ? 42.538 4.803 -39.158 1.00 93.75 474 TRP A N 1
ATOM 3692 C CA . TRP A 1 474 ? 42.122 5.991 -39.901 1.00 93.75 474 TRP A CA 1
ATOM 3693 C C . TRP A 1 474 ? 40.886 5.710 -40.777 1.00 93.75 474 TRP A C 1
ATOM 3695 O O . TRP A 1 474 ? 40.735 4.589 -41.290 1.00 93.75 474 TRP A O 1
ATOM 3705 N N . PRO A 1 475 ? 40.006 6.709 -40.990 1.00 94.88 475 PRO A N 1
ATOM 3706 C CA . PRO A 1 475 ? 38.899 6.574 -41.926 1.00 94.88 475 PRO A CA 1
ATOM 3707 C C . PRO A 1 475 ? 39.418 6.278 -43.338 1.00 94.88 475 PRO A C 1
ATOM 3709 O O . PRO A 1 475 ? 40.362 6.912 -43.799 1.00 94.88 475 PRO A O 1
ATOM 3712 N N . SER A 1 476 ? 38.769 5.356 -44.053 1.00 95.81 476 SER A N 1
ATOM 3713 C CA . SER A 1 476 ? 39.046 5.134 -45.486 1.00 95.81 476 SER A CA 1
ATOM 3714 C C . SER A 1 476 ? 38.758 6.377 -46.330 1.00 95.81 476 SER A C 1
ATOM 3716 O O . SER A 1 476 ? 39.487 6.655 -47.274 1.00 95.81 476 SER A O 1
ATOM 3718 N N . HIS A 1 477 ? 37.713 7.122 -45.960 1.00 97.31 477 HIS A N 1
ATOM 3719 C CA . HIS A 1 477 ? 37.261 8.338 -46.629 1.00 97.31 477 HIS A CA 1
ATOM 3720 C C . HIS A 1 477 ? 36.982 9.418 -45.566 1.00 97.31 477 HIS A C 1
ATOM 3722 O O . HIS A 1 477 ? 35.848 9.527 -45.095 1.00 97.31 477 HIS A O 1
ATOM 3728 N N . PRO A 1 478 ? 38.005 10.169 -45.118 1.00 96.25 478 PRO A N 1
ATOM 3729 C CA . PRO A 1 478 ? 37.867 11.117 -44.008 1.00 96.25 478 PRO A CA 1
ATOM 3730 C C . PRO A 1 478 ? 36.905 12.267 -44.328 1.00 96.25 478 PRO A C 1
ATOM 3732 O O . PRO A 1 478 ? 36.020 12.549 -43.529 1.00 96.25 478 PRO A O 1
ATOM 3735 N N . GLU A 1 479 ? 36.997 12.851 -45.525 1.00 97.88 479 GLU A N 1
ATOM 3736 C CA . GLU A 1 479 ? 36.110 13.944 -45.953 1.00 97.88 479 GLU A CA 1
ATOM 3737 C C . GLU A 1 479 ? 34.640 13.507 -46.020 1.00 97.88 479 GLU A C 1
ATOM 3739 O O . GLU A 1 479 ? 33.745 14.255 -45.636 1.00 97.88 479 GLU A O 1
ATOM 3744 N N . LEU A 1 480 ? 34.381 12.264 -46.446 1.00 97.94 480 LEU A N 1
ATOM 3745 C CA . LEU A 1 480 ? 33.032 11.698 -46.457 1.00 97.94 480 LEU A CA 1
ATOM 3746 C C . LEU A 1 480 ? 32.490 11.520 -45.036 1.00 97.94 480 LEU A C 1
ATOM 3748 O O . LEU A 1 480 ? 31.328 11.822 -44.785 1.00 97.94 480 LEU A O 1
ATOM 3752 N N . LEU A 1 481 ? 33.312 11.026 -44.108 1.00 97.69 481 LEU A N 1
ATOM 3753 C CA . LEU A 1 481 ? 32.904 10.864 -42.714 1.00 97.69 481 LEU A CA 1
ATOM 3754 C C . LEU A 1 481 ? 32.561 12.213 -42.069 1.00 97.69 481 LEU A C 1
ATOM 3756 O O . LEU A 1 481 ? 31.557 12.307 -41.364 1.00 97.69 481 LEU A O 1
ATOM 3760 N N . ASP A 1 482 ? 33.369 13.240 -42.329 1.00 96.31 482 ASP A N 1
ATOM 3761 C CA . ASP A 1 482 ? 33.108 14.598 -41.850 1.00 96.31 482 ASP A CA 1
ATOM 3762 C C . ASP A 1 482 ? 31.818 15.162 -42.452 1.00 96.31 482 ASP A C 1
ATOM 3764 O O . ASP A 1 482 ? 30.975 15.678 -41.718 1.00 96.31 482 ASP A O 1
ATOM 3768 N N . TRP A 1 483 ? 31.610 14.990 -43.761 1.00 97.75 483 TRP A N 1
ATOM 3769 C CA . TRP A 1 483 ? 30.380 15.418 -44.425 1.00 97.75 483 TRP A CA 1
ATOM 3770 C C . TRP A 1 483 ? 29.137 14.719 -43.856 1.00 97.75 483 TRP A C 1
ATOM 3772 O O . TRP A 1 483 ? 28.148 15.379 -43.554 1.00 97.75 483 TRP A O 1
ATOM 3782 N N . LEU A 1 484 ? 29.196 13.399 -43.641 1.00 98.06 484 LEU A N 1
ATOM 3783 C CA . LEU A 1 484 ? 28.093 12.631 -43.052 1.00 98.06 484 LEU A CA 1
ATOM 3784 C C . LEU A 1 484 ? 27.776 13.064 -41.616 1.00 98.06 484 LEU A C 1
ATOM 3786 O O . LEU A 1 484 ? 26.612 13.066 -41.222 1.00 98.06 484 LEU A O 1
ATOM 3790 N N . ALA A 1 485 ? 28.796 13.410 -40.830 1.00 97.06 485 ALA A N 1
ATOM 3791 C CA . ALA A 1 485 ? 28.608 13.902 -39.471 1.00 97.06 485 ALA A CA 1
ATOM 3792 C C . ALA A 1 485 ? 27.895 15.263 -39.459 1.00 97.06 485 ALA A C 1
ATOM 3794 O O . ALA A 1 485 ? 26.956 15.445 -38.685 1.00 97.06 485 ALA A O 1
ATOM 3795 N N . VAL A 1 486 ? 28.300 16.186 -40.339 1.00 96.62 486 VAL A N 1
ATOM 3796 C CA . VAL A 1 486 ? 27.655 17.501 -40.486 1.00 96.62 486 VAL A CA 1
ATOM 3797 C C . VAL A 1 486 ? 26.220 17.353 -40.992 1.00 96.62 486 VAL A C 1
ATOM 3799 O O . VAL A 1 486 ? 25.309 17.897 -40.376 1.00 96.62 486 VAL A O 1
ATOM 3802 N N . ASP A 1 487 ? 25.990 16.555 -42.040 1.00 96.94 487 ASP A N 1
ATOM 3803 C CA . ASP A 1 487 ? 24.648 16.325 -42.598 1.00 96.94 487 ASP A CA 1
ATOM 3804 C C . ASP A 1 487 ? 23.686 15.725 -41.554 1.00 96.94 487 ASP A C 1
ATOM 3806 O O . ASP A 1 487 ? 22.525 16.129 -41.477 1.00 96.94 487 ASP A O 1
ATOM 3810 N N . LEU A 1 488 ? 24.161 14.821 -40.686 1.00 96.38 488 LEU A N 1
ATOM 3811 C CA . LEU A 1 488 ? 23.351 14.274 -39.592 1.00 96.38 488 LEU A CA 1
ATOM 3812 C C . LEU A 1 488 ? 22.905 15.357 -38.590 1.00 96.38 488 LEU A C 1
ATOM 3814 O O . LEU A 1 488 ? 21.751 15.347 -38.152 1.00 96.38 488 LEU A O 1
ATOM 3818 N N . ILE A 1 489 ? 23.797 16.292 -38.245 1.00 95.88 489 ILE A N 1
ATOM 3819 C CA . ILE A 1 489 ? 23.497 17.415 -37.343 1.00 95.88 489 ILE A CA 1
ATOM 3820 C C . ILE A 1 489 ? 22.543 18.407 -38.021 1.00 95.88 489 ILE A C 1
ATOM 3822 O O . ILE A 1 489 ? 21.535 18.786 -37.426 1.00 95.88 489 ILE A O 1
ATOM 3826 N N . GLU A 1 490 ? 22.809 18.796 -39.272 1.00 96.00 490 GLU A N 1
ATOM 3827 C CA . GLU A 1 490 ? 22.000 19.766 -40.031 1.00 96.00 490 GLU A CA 1
ATOM 3828 C C . GLU A 1 490 ? 20.569 19.275 -40.294 1.00 96.00 490 GLU A C 1
ATOM 3830 O O . GLU A 1 490 ? 19.633 20.073 -40.369 1.00 96.00 490 GLU A O 1
ATOM 3835 N N . ARG A 1 491 ? 20.366 17.954 -40.364 1.00 95.44 491 ARG A N 1
ATOM 3836 C CA . ARG A 1 491 ? 19.034 17.325 -40.402 1.00 95.44 491 ARG A CA 1
ATOM 3837 C C . ARG A 1 491 ? 18.302 17.336 -39.057 1.00 95.44 491 ARG A C 1
ATOM 3839 O O . ARG A 1 491 ? 17.206 16.789 -38.969 1.00 95.44 491 ARG A O 1
ATOM 3846 N N . GLY A 1 492 ? 18.893 17.899 -38.005 1.00 94.81 492 GLY A N 1
ATOM 3847 C CA . GLY A 1 492 ? 18.326 17.895 -36.658 1.00 94.81 492 GLY A CA 1
ATOM 3848 C C . GLY A 1 492 ? 18.277 16.498 -36.041 1.00 94.81 492 GLY A C 1
ATOM 3849 O O . GLY A 1 492 ? 17.320 16.183 -35.338 1.00 94.81 492 GLY A O 1
ATOM 3850 N N . TRP A 1 493 ? 19.273 15.650 -36.330 1.00 94.81 493 TRP A N 1
ATOM 3851 C CA . TRP A 1 493 ? 19.336 14.254 -35.875 1.00 94.81 493 TRP A CA 1
ATOM 3852 C C . TRP A 1 493 ? 18.178 13.363 -36.373 1.00 94.81 493 TRP A C 1
ATOM 3854 O O . TRP A 1 493 ? 17.919 12.300 -35.802 1.00 94.81 493 TRP A O 1
ATOM 3864 N N . ASP A 1 494 ? 17.499 13.746 -37.463 1.00 96.75 494 ASP A N 1
ATOM 3865 C CA . ASP A 1 494 ? 16.493 12.907 -38.126 1.00 96.75 494 ASP A CA 1
ATOM 3866 C C . ASP A 1 494 ? 17.150 11.688 -38.799 1.00 96.75 494 ASP A C 1
ATOM 3868 O O . ASP A 1 494 ? 17.581 11.709 -39.961 1.00 96.75 494 ASP A O 1
ATOM 3872 N N . LEU A 1 495 ? 17.188 10.585 -38.047 1.00 96.38 495 LEU A N 1
ATOM 3873 C CA . LEU A 1 495 ? 17.730 9.310 -38.504 1.00 96.38 495 LEU A CA 1
ATOM 3874 C C . LEU A 1 495 ? 16.983 8.749 -39.715 1.00 96.38 495 LEU A C 1
ATOM 3876 O O . LEU A 1 495 ? 17.606 8.110 -40.560 1.00 96.38 495 LEU A O 1
ATOM 3880 N N . GLN A 1 496 ? 15.673 8.975 -39.841 1.00 96.75 496 GLN A N 1
ATOM 3881 C CA . GLN A 1 496 ? 14.908 8.448 -40.969 1.00 96.75 496 GLN A CA 1
ATOM 3882 C C . GLN A 1 496 ? 15.327 9.142 -42.267 1.00 96.75 496 GLN A C 1
ATOM 3884 O O . GLN A 1 496 ? 15.556 8.475 -43.284 1.00 96.75 496 GLN A O 1
ATOM 3889 N N . SER A 1 497 ? 15.475 10.468 -42.235 1.00 97.94 497 SER A N 1
ATOM 3890 C CA . SER A 1 497 ? 15.968 11.219 -43.387 1.00 97.94 497 SER A CA 1
ATOM 3891 C C . SER A 1 497 ? 17.418 10.863 -43.727 1.00 97.94 497 SER A C 1
ATOM 3893 O O . SER A 1 497 ? 17.735 10.735 -44.913 1.00 97.94 497 SER A O 1
ATOM 3895 N N . PHE A 1 498 ? 18.285 10.700 -42.724 1.00 98.38 498 PHE A N 1
ATOM 3896 C CA . PHE A 1 498 ? 19.690 10.333 -42.922 1.00 98.38 498 PHE A CA 1
ATOM 3897 C C . PHE A 1 498 ? 19.834 8.930 -43.537 1.00 98.38 498 PHE A C 1
ATOM 3899 O O . PHE A 1 498 ? 20.512 8.752 -44.550 1.00 98.38 498 PHE A O 1
ATOM 3906 N N . LEU A 1 499 ? 19.107 7.941 -43.001 1.00 98.12 499 LEU A N 1
ATOM 3907 C CA . LEU A 1 499 ? 19.057 6.583 -43.553 1.00 98.12 499 LEU A CA 1
ATOM 3908 C C . LEU A 1 499 ? 18.552 6.583 -44.996 1.00 98.12 499 LEU A C 1
ATOM 3910 O O . LEU A 1 499 ? 19.133 5.916 -45.848 1.00 98.12 499 LEU A O 1
ATOM 3914 N N . LYS A 1 500 ? 17.505 7.356 -45.307 1.00 97.94 500 LYS A N 1
ATOM 3915 C CA . LYS A 1 500 ? 16.994 7.469 -46.678 1.00 97.94 500 LYS A CA 1
ATOM 3916 C C . LYS A 1 500 ? 18.056 8.009 -47.637 1.00 97.94 500 LYS A C 1
ATOM 3918 O O . LYS A 1 500 ? 18.176 7.481 -48.740 1.00 97.94 500 LYS A O 1
ATOM 3923 N N . MET A 1 501 ? 18.825 9.022 -47.235 1.00 97.88 501 MET A N 1
ATOM 3924 C CA . MET A 1 501 ? 19.919 9.569 -48.046 1.00 97.88 501 MET A CA 1
ATOM 3925 C C . MET A 1 501 ? 20.982 8.500 -48.340 1.00 97.88 501 MET A C 1
ATOM 3927 O O . MET A 1 501 ? 21.302 8.269 -49.506 1.00 97.88 501 MET A O 1
ATOM 3931 N N . LEU A 1 502 ? 21.429 7.754 -47.325 1.00 98.00 502 LEU A N 1
ATOM 3932 C CA . LEU A 1 502 ? 22.394 6.665 -47.512 1.00 98.00 502 LEU A CA 1
ATOM 3933 C C . LEU A 1 502 ? 21.848 5.551 -48.418 1.00 98.00 502 LEU A C 1
ATOM 3935 O O . LEU A 1 502 ? 22.506 5.169 -49.384 1.00 98.00 502 LEU A O 1
ATOM 3939 N N . LEU A 1 503 ? 20.628 5.073 -48.158 1.00 97.06 503 LEU A N 1
ATOM 3940 C CA . LEU A 1 503 ? 19.996 3.968 -48.894 1.00 97.06 503 LEU A CA 1
ATOM 3941 C C . LEU A 1 503 ? 19.654 4.318 -50.351 1.00 97.06 503 LEU A C 1
ATOM 3943 O O . LEU A 1 503 ? 19.510 3.428 -51.189 1.00 97.06 503 LEU A O 1
ATOM 3947 N N . THR A 1 504 ? 19.501 5.606 -50.663 1.00 97.50 504 THR A N 1
ATOM 3948 C CA . THR A 1 504 ? 19.216 6.078 -52.027 1.00 97.50 504 THR A CA 1
ATOM 3949 C C . THR A 1 504 ? 20.455 6.558 -52.780 1.00 97.50 504 THR A C 1
ATOM 3951 O O . THR A 1 504 ? 20.346 6.834 -53.977 1.00 97.50 504 THR A O 1
ATOM 3954 N N . SER A 1 505 ? 21.621 6.594 -52.123 1.00 97.44 505 SER A N 1
ATOM 3955 C CA . SER A 1 505 ? 22.902 6.934 -52.747 1.00 97.44 505 SER A CA 1
ATOM 3956 C C . SER A 1 505 ? 23.266 5.965 -53.875 1.00 97.44 505 SER A C 1
ATOM 3958 O O . SER A 1 505 ? 22.933 4.777 -53.832 1.00 97.44 505 SER A O 1
ATOM 3960 N N . GLU A 1 506 ? 23.991 6.463 -54.880 1.00 96.44 506 GLU A N 1
ATOM 3961 C CA . GLU A 1 506 ? 24.548 5.609 -55.935 1.00 96.44 506 GLU A CA 1
ATOM 3962 C C . GLU A 1 506 ? 25.440 4.522 -55.332 1.00 96.44 506 GLU A C 1
ATOM 3964 O O . GLU A 1 506 ? 25.298 3.358 -55.690 1.00 96.44 506 GLU A O 1
ATOM 3969 N N . THR A 1 507 ? 26.258 4.880 -54.334 1.00 95.31 507 THR A N 1
ATOM 3970 C CA . THR A 1 507 ? 27.165 3.971 -53.627 1.00 95.31 507 THR A CA 1
ATOM 3971 C C . THR A 1 507 ? 26.448 2.764 -53.024 1.00 95.31 507 THR A C 1
ATOM 3973 O O . THR A 1 507 ? 26.915 1.640 -53.202 1.00 95.31 507 THR A O 1
ATOM 3976 N N . TYR A 1 508 ? 25.323 2.971 -52.327 1.00 96.19 508 TYR A N 1
ATOM 3977 C CA . TYR A 1 508 ? 24.553 1.878 -51.718 1.00 96.19 508 TYR A CA 1
ATOM 3978 C C . TYR A 1 508 ? 23.831 1.024 -52.765 1.00 96.19 508 TYR A C 1
ATOM 3980 O O . TYR A 1 508 ? 23.691 -0.185 -52.597 1.00 96.19 508 TYR A O 1
ATOM 3988 N N . ARG A 1 509 ? 23.384 1.649 -53.859 1.00 95.69 509 ARG A N 1
ATOM 3989 C CA . ARG A 1 509 ? 22.600 1.007 -54.923 1.00 95.69 509 ARG A CA 1
ATOM 3990 C C . ARG A 1 509 ? 23.443 0.287 -55.981 1.00 95.69 509 ARG A C 1
ATOM 3992 O O . ARG A 1 509 ? 22.861 -0.259 -56.918 1.00 95.69 509 ARG A O 1
ATOM 3999 N N . GLN A 1 510 ? 24.771 0.290 -55.855 1.00 95.12 510 GLN A N 1
ATOM 4000 C CA . GLN A 1 510 ? 25.666 -0.473 -56.727 1.00 95.12 510 GLN A CA 1
ATOM 4001 C C . GLN A 1 510 ? 25.343 -1.976 -56.696 1.00 95.12 510 GLN A C 1
ATOM 4003 O O . GLN A 1 510 ? 24.846 -2.508 -55.702 1.00 95.12 510 GLN A O 1
ATOM 4008 N N . ASP A 1 511 ? 25.672 -2.680 -57.780 1.00 93.62 511 ASP A N 1
ATOM 4009 C CA . ASP A 1 511 ? 25.580 -4.138 -57.823 1.00 93.62 511 ASP A CA 1
ATOM 4010 C C . ASP A 1 511 ? 26.631 -4.758 -56.883 1.00 93.62 511 ASP A C 1
ATOM 4012 O O . ASP A 1 511 ? 27.761 -4.278 -56.786 1.00 93.62 511 ASP A O 1
ATOM 4016 N N . SER A 1 512 ? 26.257 -5.811 -56.155 1.00 92.94 512 SER A N 1
ATOM 4017 C CA . SER A 1 512 ? 27.168 -6.526 -55.247 1.00 92.94 512 SER A CA 1
ATOM 4018 C C . SER A 1 512 ? 28.046 -7.566 -55.960 1.00 92.94 512 SER A C 1
ATOM 4020 O O . SER A 1 512 ? 28.976 -8.113 -55.355 1.00 92.94 512 SER A O 1
ATOM 4022 N N . SER A 1 513 ? 27.758 -7.858 -57.232 1.00 92.19 513 SER A N 1
ATOM 4023 C CA . SER A 1 513 ? 28.595 -8.683 -58.096 1.00 92.19 513 SER A CA 1
ATOM 4024 C C . SER A 1 513 ? 29.936 -8.001 -58.361 1.00 92.19 513 SER A C 1
ATOM 4026 O O . SER A 1 513 ? 30.044 -6.782 -58.456 1.00 92.19 513 SER A O 1
ATOM 4028 N N . VAL A 1 514 ? 30.993 -8.806 -58.421 1.00 93.12 514 VAL A N 1
ATOM 4029 C CA . VAL A 1 514 ? 32.362 -8.310 -58.557 1.00 93.12 514 VAL A CA 1
ATOM 4030 C C . VAL A 1 514 ? 33.169 -9.266 -59.411 1.00 93.12 514 VAL A C 1
ATOM 4032 O O . VAL A 1 514 ? 33.119 -10.484 -59.215 1.00 93.12 514 VAL A O 1
ATOM 4035 N N . ASP A 1 515 ? 33.897 -8.721 -60.378 1.00 94.19 515 ASP A N 1
ATOM 4036 C CA . ASP A 1 515 ? 34.808 -9.500 -61.200 1.00 94.19 515 ASP A CA 1
ATOM 4037 C C . ASP A 1 515 ? 36.127 -9.786 -60.445 1.00 94.19 515 ASP A C 1
ATOM 4039 O O . ASP A 1 515 ? 36.489 -9.065 -59.507 1.00 94.19 515 ASP A O 1
ATOM 4043 N N . PRO A 1 516 ? 36.882 -10.829 -60.835 1.00 96.06 516 PRO A N 1
ATOM 4044 C CA . PRO A 1 516 ? 38.109 -11.202 -60.136 1.00 96.06 516 PRO A CA 1
ATOM 4045 C C . PRO A 1 516 ? 39.186 -10.109 -60.080 1.00 96.06 516 PRO A C 1
ATOM 4047 O O . PRO A 1 516 ? 39.954 -10.090 -59.118 1.00 96.06 516 PRO A O 1
ATOM 4050 N N . ALA A 1 517 ? 39.267 -9.210 -61.070 1.00 95.62 517 ALA A N 1
ATOM 4051 C CA . ALA A 1 517 ? 40.277 -8.153 -61.078 1.00 95.62 517 ALA A CA 1
ATOM 4052 C C . ALA A 1 517 ? 39.933 -7.066 -60.052 1.00 95.62 517 ALA A C 1
ATOM 4054 O O . ALA A 1 517 ? 40.789 -6.697 -59.247 1.00 95.62 517 ALA A O 1
ATOM 4055 N N . THR A 1 518 ? 38.672 -6.628 -60.002 1.00 93.94 518 THR A N 1
ATOM 4056 C CA . THR A 1 518 ? 38.198 -5.678 -58.981 1.00 93.94 518 THR A CA 1
ATOM 4057 C C . THR A 1 518 ? 38.295 -6.270 -57.574 1.00 93.94 518 THR A C 1
ATOM 4059 O O . THR A 1 518 ? 38.739 -5.592 -56.647 1.00 93.94 518 THR A O 1
ATOM 4062 N N . LEU A 1 519 ? 37.965 -7.557 -57.401 1.00 94.56 519 LEU A N 1
ATOM 4063 C CA . LEU A 1 519 ? 38.084 -8.237 -56.107 1.00 94.56 519 LEU A CA 1
ATOM 4064 C C . LEU A 1 519 ? 39.541 -8.338 -55.625 1.00 94.56 519 LEU A C 1
ATOM 4066 O O . LEU A 1 519 ? 39.785 -8.272 -54.423 1.00 94.56 519 LEU A O 1
ATOM 4070 N N . ALA A 1 520 ? 40.505 -8.491 -56.535 1.00 95.12 520 ALA A N 1
ATOM 4071 C CA . ALA A 1 520 ? 41.922 -8.521 -56.180 1.00 95.12 520 ALA A CA 1
ATOM 4072 C C . ALA A 1 520 ? 42.439 -7.153 -55.699 1.00 95.12 520 ALA A C 1
ATOM 4074 O O . ALA A 1 520 ? 43.317 -7.107 -54.839 1.00 95.12 520 ALA A O 1
ATOM 4075 N N . VAL A 1 521 ? 41.894 -6.053 -56.234 1.00 96.12 521 VAL A N 1
ATOM 4076 C CA . VAL A 1 521 ? 42.258 -4.679 -55.846 1.00 96.12 521 VAL A CA 1
ATOM 4077 C C . VAL A 1 521 ? 41.557 -4.255 -54.555 1.00 96.12 521 VAL A C 1
ATOM 4079 O O . VAL A 1 521 ? 42.193 -3.668 -53.683 1.00 96.12 521 VAL A O 1
ATOM 4082 N N . ASP A 1 522 ? 40.269 -4.574 -54.411 1.00 94.44 522 ASP A N 1
ATOM 4083 C CA . ASP A 1 522 ? 39.461 -4.199 -53.248 1.00 94.44 522 ASP A CA 1
ATOM 4084 C C . ASP A 1 522 ? 38.742 -5.408 -52.613 1.00 94.44 522 ASP A C 1
ATOM 4086 O O . ASP A 1 522 ? 37.508 -5.532 -52.666 1.00 94.44 522 ASP A O 1
ATOM 4090 N N . PRO A 1 523 ? 39.487 -6.337 -51.984 1.00 92.25 523 PRO A N 1
ATOM 4091 C CA . PRO A 1 523 ? 38.917 -7.574 -51.453 1.00 92.25 523 PRO A CA 1
ATOM 4092 C C . PRO A 1 523 ? 37.886 -7.324 -50.348 1.00 92.25 523 PRO A C 1
ATOM 4094 O O . PRO A 1 523 ? 36.897 -8.050 -50.241 1.00 92.25 523 PRO A O 1
ATOM 4097 N N . THR A 1 524 ? 38.064 -6.264 -49.561 1.00 90.25 524 THR A N 1
ATOM 4098 C CA . THR A 1 524 ? 37.240 -5.934 -48.387 1.00 90.25 524 THR A CA 1
ATOM 4099 C C . THR A 1 524 ? 36.217 -4.823 -48.641 1.00 90.25 524 THR A C 1
ATOM 4101 O O . THR A 1 524 ? 35.552 -4.394 -47.702 1.00 90.25 524 THR A O 1
ATOM 4104 N N . ASN A 1 525 ? 36.049 -4.397 -49.897 1.00 93.50 525 ASN A N 1
ATOM 4105 C CA . ASN A 1 525 ? 35.154 -3.311 -50.313 1.00 93.50 525 ASN A CA 1
ATOM 4106 C C . ASN A 1 525 ? 35.437 -1.963 -49.616 1.00 93.50 525 ASN A C 1
ATOM 4108 O O . ASN A 1 525 ? 34.521 -1.202 -49.306 1.00 93.50 525 ASN A O 1
ATOM 4112 N N . ARG A 1 526 ? 36.707 -1.680 -49.308 1.00 93.31 526 ARG A N 1
ATOM 4113 C CA . ARG A 1 526 ? 37.150 -0.450 -48.632 1.00 93.31 526 ARG A CA 1
ATOM 4114 C C . ARG A 1 526 ? 37.189 0.750 -49.563 1.00 93.31 526 ARG A C 1
ATOM 4116 O O . ARG A 1 526 ? 37.083 1.863 -49.063 1.00 93.31 526 ARG A O 1
ATOM 4123 N N . LEU A 1 527 ? 37.325 0.527 -50.869 1.00 93.94 527 LEU A N 1
ATOM 4124 C CA . LEU A 1 527 ? 37.246 1.559 -51.904 1.00 93.94 527 LEU A CA 1
ATOM 4125 C C . LEU A 1 527 ? 35.818 1.721 -52.443 1.00 93.94 527 LEU A C 1
ATOM 4127 O O . LEU A 1 527 ? 35.599 2.535 -53.333 1.00 93.94 527 LEU A O 1
ATOM 4131 N N . LEU A 1 528 ? 34.854 0.962 -51.900 1.00 93.88 528 LEU A N 1
ATOM 4132 C CA . LEU A 1 528 ? 33.438 1.005 -52.276 1.00 93.88 528 LEU A CA 1
ATOM 4133 C C . LEU A 1 528 ? 33.211 0.685 -53.763 1.00 93.88 528 LEU A C 1
ATOM 4135 O O . LEU A 1 528 ? 32.293 1.216 -54.387 1.00 93.88 528 LEU A O 1
ATOM 4139 N N . ALA A 1 529 ? 34.040 -0.204 -54.322 1.00 93.88 529 ALA A N 1
ATOM 4140 C CA . ALA A 1 529 ? 34.011 -0.583 -55.736 1.00 93.88 529 ALA A CA 1
ATOM 4141 C C . ALA A 1 529 ? 32.785 -1.431 -56.137 1.00 93.88 529 ALA A C 1
ATOM 4143 O O . ALA A 1 529 ? 32.604 -1.731 -57.315 1.00 93.88 529 ALA A O 1
ATOM 4144 N N . ARG A 1 530 ? 31.978 -1.870 -55.163 1.00 93.88 530 ARG A N 1
ATOM 4145 C CA . ARG A 1 530 ? 30.745 -2.647 -55.360 1.00 93.88 530 ARG A CA 1
ATOM 4146 C C . ARG A 1 530 ? 29.723 -2.365 -54.261 1.00 93.88 530 ARG A C 1
ATOM 4148 O O . ARG A 1 530 ? 30.063 -1.853 -53.190 1.00 93.88 530 ARG A O 1
ATOM 4155 N N . GLY A 1 531 ? 28.484 -2.781 -54.504 1.00 93.62 531 GLY A N 1
ATOM 4156 C CA . GLY A 1 531 ? 27.397 -2.724 -53.532 1.00 93.62 531 GLY A CA 1
ATOM 4157 C C . GLY A 1 531 ? 27.668 -3.569 -52.282 1.00 93.62 531 GLY A C 1
ATOM 4158 O O . GLY A 1 531 ? 28.419 -4.553 -52.332 1.00 93.62 531 GLY A O 1
ATOM 4159 N N . PRO A 1 532 ? 27.071 -3.206 -51.136 1.00 93.06 532 PRO A N 1
ATOM 4160 C CA . PRO A 1 532 ? 27.303 -3.911 -49.889 1.00 93.06 532 PRO A CA 1
ATOM 4161 C C . PRO A 1 532 ? 26.702 -5.318 -49.910 1.00 93.06 532 PRO A C 1
ATOM 4163 O O . PRO A 1 532 ? 25.622 -5.561 -50.446 1.00 93.06 532 PRO A O 1
ATOM 4166 N N . ARG A 1 533 ? 27.403 -6.261 -49.276 1.00 87.25 533 ARG A N 1
ATOM 4167 C CA . ARG A 1 533 ? 26.941 -7.639 -49.089 1.00 87.25 533 ARG A CA 1
ATOM 4168 C C . ARG A 1 533 ? 26.933 -7.956 -47.602 1.00 87.25 533 ARG A C 1
ATOM 4170 O O . ARG A 1 533 ? 27.983 -8.209 -47.018 1.00 87.25 533 ARG A O 1
ATOM 4177 N N . ILE A 1 534 ? 25.744 -7.955 -47.011 1.00 84.94 534 ILE A N 1
ATOM 4178 C CA . ILE A 1 534 ? 25.551 -8.171 -45.576 1.00 84.94 534 ILE A CA 1
ATOM 4179 C C . ILE A 1 534 ? 24.876 -9.514 -45.301 1.00 84.94 534 ILE A C 1
ATOM 4181 O O . ILE A 1 534 ? 24.074 -10.013 -46.093 1.00 84.94 534 ILE A O 1
ATOM 4185 N N . ARG A 1 535 ? 25.223 -10.117 -44.163 1.00 87.19 535 ARG A N 1
ATOM 4186 C CA . ARG A 1 535 ? 24.495 -11.261 -43.617 1.00 87.19 535 ARG A CA 1
ATOM 4187 C C . ARG A 1 535 ? 23.268 -10.724 -42.885 1.00 87.19 535 ARG A C 1
ATOM 4189 O O . ARG A 1 535 ? 23.408 -9.812 -42.083 1.00 87.19 535 ARG A O 1
ATOM 4196 N N . LEU A 1 536 ? 22.098 -11.289 -43.164 1.00 89.44 536 LEU A N 1
ATOM 4197 C CA . LEU A 1 536 ? 20.866 -10.920 -42.469 1.00 89.44 536 LEU A CA 1
ATOM 4198 C C . LEU A 1 536 ? 20.840 -11.523 -41.059 1.00 89.44 536 LEU A C 1
ATOM 4200 O O . LEU A 1 536 ? 21.187 -12.697 -40.885 1.00 89.44 536 LEU A O 1
ATOM 4204 N N . ASP A 1 537 ? 20.387 -10.729 -40.092 1.00 90.75 537 ASP A N 1
ATOM 4205 C CA . ASP A 1 537 ? 20.104 -11.182 -38.730 1.00 90.75 537 ASP A CA 1
ATOM 4206 C C . ASP A 1 537 ? 18.846 -12.058 -38.689 1.00 90.75 537 ASP A C 1
ATOM 4208 O O . ASP A 1 537 ? 18.019 -12.036 -39.609 1.00 90.75 537 ASP A O 1
ATOM 4212 N N . ALA A 1 538 ? 18.697 -12.854 -37.629 1.00 92.12 538 ALA A N 1
ATOM 4213 C CA . ALA A 1 538 ? 17.630 -13.850 -37.518 1.00 92.12 538 ALA A CA 1
ATOM 4214 C C . ALA A 1 538 ? 16.228 -13.220 -37.622 1.00 92.12 538 ALA A C 1
ATOM 4216 O O . ALA A 1 538 ? 15.342 -13.765 -38.284 1.00 92.12 538 ALA A O 1
ATOM 4217 N N . GLU A 1 539 ? 16.061 -12.043 -37.029 1.00 93.50 539 GLU A N 1
ATOM 4218 C CA . GLU A 1 539 ? 14.854 -11.222 -37.036 1.00 93.50 539 GLU A CA 1
ATOM 4219 C C . GLU A 1 539 ? 14.488 -10.796 -38.460 1.00 93.50 539 GLU A C 1
ATOM 4221 O O . GLU A 1 539 ? 13.335 -10.921 -38.872 1.00 93.50 539 GLU A O 1
ATOM 4226 N N . ILE A 1 540 ? 15.481 -10.360 -39.245 1.00 93.06 540 ILE A N 1
ATOM 4227 C CA . ILE A 1 540 ? 15.277 -9.941 -40.636 1.00 93.06 540 ILE A CA 1
ATOM 4228 C C . ILE A 1 540 ? 14.946 -11.152 -41.509 1.00 93.06 540 ILE A C 1
ATOM 4230 O O . ILE A 1 540 ? 14.055 -11.066 -42.352 1.00 93.06 540 ILE A O 1
ATOM 4234 N N . VAL A 1 541 ? 15.617 -12.292 -41.304 1.00 95.25 541 VAL A N 1
ATOM 4235 C CA . VAL A 1 541 ? 15.300 -13.532 -42.031 1.00 95.25 541 VAL A CA 1
ATOM 4236 C C . VAL A 1 541 ? 13.855 -13.965 -41.770 1.00 95.25 541 VAL A C 1
ATOM 4238 O O . VAL A 1 541 ? 13.134 -14.286 -42.718 1.00 95.25 541 VAL A O 1
ATOM 4241 N N . ARG A 1 542 ? 13.407 -13.939 -40.508 1.00 94.88 542 ARG A N 1
ATOM 4242 C CA . ARG A 1 542 ? 12.017 -14.252 -40.143 1.00 94.88 542 ARG A CA 1
ATOM 4243 C C . ARG A 1 542 ? 11.043 -13.267 -40.786 1.00 94.88 542 ARG A C 1
ATOM 4245 O O . ARG A 1 542 ? 10.094 -13.702 -41.438 1.00 94.88 542 ARG A O 1
ATOM 4252 N N . ASP A 1 543 ? 11.276 -11.968 -40.626 1.00 96.50 543 ASP A N 1
ATOM 4253 C CA . ASP A 1 543 ? 10.376 -10.932 -41.139 1.00 96.50 543 ASP A CA 1
ATOM 4254 C C . ASP A 1 543 ? 10.292 -10.972 -42.674 1.00 96.50 543 ASP A C 1
ATOM 4256 O O . ASP A 1 543 ? 9.198 -10.844 -43.222 1.00 96.50 543 ASP A O 1
ATOM 4260 N N . GLN A 1 544 ? 11.396 -11.254 -43.380 1.00 96.25 544 GLN A N 1
ATOM 4261 C CA . GLN A 1 544 ? 11.378 -11.479 -44.830 1.00 96.25 544 GLN A CA 1
ATOM 4262 C C . GLN A 1 544 ? 10.562 -12.712 -45.219 1.00 96.25 544 GLN A C 1
ATOM 4264 O O . GLN A 1 544 ? 9.766 -12.641 -46.154 1.00 96.25 544 GLN A O 1
ATOM 4269 N N . ALA A 1 545 ? 10.719 -13.837 -44.515 1.00 96.19 545 ALA A N 1
ATOM 4270 C CA . ALA A 1 545 ? 9.936 -15.040 -44.795 1.00 96.19 545 ALA A CA 1
ATOM 4271 C C . ALA A 1 545 ? 8.429 -14.795 -44.597 1.00 96.19 545 ALA A C 1
ATOM 4273 O O . ALA A 1 545 ? 7.612 -15.216 -45.420 1.00 96.19 545 ALA A O 1
ATOM 4274 N N . LEU A 1 546 ? 8.054 -14.066 -43.542 1.00 96.88 546 LEU A N 1
ATOM 4275 C CA . LEU A 1 546 ? 6.669 -13.660 -43.292 1.00 96.88 546 LEU A CA 1
ATOM 4276 C C . LEU A 1 546 ? 6.151 -12.686 -44.355 1.00 96.88 546 LEU A C 1
ATOM 4278 O O . LEU A 1 546 ? 5.023 -12.831 -44.820 1.00 96.88 546 LEU A O 1
ATOM 4282 N N . MET A 1 547 ? 6.971 -11.723 -44.775 1.00 97.50 547 MET A N 1
ATOM 4283 C CA . MET A 1 547 ? 6.604 -10.755 -45.808 1.00 97.50 547 MET A CA 1
ATOM 4284 C C . MET A 1 547 ? 6.378 -11.442 -47.160 1.00 97.50 547 MET A C 1
ATOM 4286 O O . MET A 1 547 ? 5.339 -11.246 -47.783 1.00 97.50 547 MET A O 1
ATOM 4290 N N . LEU A 1 548 ? 7.318 -12.287 -47.594 1.00 97.44 548 LEU A N 1
ATOM 4291 C CA . LEU A 1 548 ? 7.251 -13.001 -48.875 1.00 97.44 548 LEU A CA 1
ATOM 4292 C C . LEU A 1 548 ? 6.109 -14.023 -48.925 1.00 97.44 548 LEU A C 1
ATOM 4294 O O . LEU A 1 548 ? 5.572 -14.285 -49.998 1.00 97.44 548 LEU A O 1
ATOM 4298 N N . SER A 1 549 ? 5.729 -14.591 -47.777 1.00 97.19 549 SER A N 1
ATOM 4299 C CA . SER A 1 549 ? 4.570 -15.488 -47.667 1.00 97.19 549 SER A CA 1
ATOM 4300 C C . SER A 1 549 ? 3.231 -14.756 -47.522 1.00 97.19 549 SER A C 1
ATOM 4302 O O . SER A 1 549 ? 2.189 -15.407 -47.550 1.00 97.19 549 SER A O 1
ATOM 4304 N N . GLY A 1 550 ? 3.234 -13.425 -47.381 1.00 96.94 550 GLY A N 1
ATOM 4305 C CA . GLY A 1 550 ? 2.026 -12.623 -47.168 1.00 96.94 550 GLY A CA 1
ATOM 4306 C C . GLY A 1 550 ? 1.420 -12.754 -45.766 1.00 96.94 550 GLY A C 1
ATOM 4307 O O . GLY A 1 550 ? 0.267 -12.384 -45.573 1.00 96.94 550 GLY A O 1
ATOM 4308 N N . LEU A 1 551 ? 2.172 -13.289 -44.799 1.00 97.06 551 LEU A N 1
ATOM 4309 C CA . LEU A 1 551 ? 1.722 -13.497 -43.419 1.00 97.06 551 LEU A CA 1
ATOM 4310 C C . LEU A 1 551 ? 2.076 -12.337 -42.483 1.00 97.06 551 LEU A C 1
ATOM 4312 O O . LEU A 1 551 ? 1.502 -12.246 -41.403 1.00 97.06 551 LEU A O 1
ATOM 4316 N N . LEU A 1 552 ? 3.036 -11.484 -42.853 1.00 97.56 552 LEU A N 1
ATOM 4317 C CA . LEU A 1 552 ? 3.529 -10.428 -41.969 1.00 97.56 552 LEU A CA 1
ATOM 4318 C C . LEU A 1 552 ? 2.413 -9.455 -41.560 1.00 97.56 552 LEU A C 1
ATOM 4320 O O . LEU A 1 552 ? 1.793 -8.812 -42.405 1.00 97.56 552 LEU A O 1
ATOM 4324 N N . VAL A 1 553 ? 2.236 -9.283 -40.250 1.00 96.81 553 VAL A N 1
ATOM 4325 C CA . VAL A 1 553 ? 1.333 -8.284 -39.668 1.00 96.81 553 VAL A CA 1
ATOM 4326 C C . VAL A 1 553 ? 2.132 -7.034 -39.302 1.00 96.81 553 VAL A C 1
ATOM 4328 O O . VAL A 1 553 ? 2.876 -7.021 -38.315 1.00 96.81 553 VAL A O 1
ATOM 4331 N N . ASP A 1 554 ? 1.960 -5.968 -40.087 1.00 93.44 554 ASP A N 1
ATOM 4332 C CA . ASP A 1 554 ? 2.646 -4.680 -39.904 1.00 93.44 554 ASP A CA 1
ATOM 4333 C C . ASP A 1 554 ? 1.820 -3.700 -39.054 1.00 93.44 554 ASP A C 1
ATOM 4335 O O . ASP A 1 554 ? 1.417 -2.621 -39.482 1.00 93.44 554 ASP A O 1
ATOM 4339 N N . LEU A 1 555 ? 1.516 -4.120 -37.825 1.00 92.94 555 LEU A N 1
ATOM 4340 C CA . LEU A 1 555 ? 0.903 -3.261 -36.814 1.00 92.94 555 LEU A CA 1
ATOM 4341 C C . LEU A 1 555 ? 2.016 -2.641 -35.953 1.00 92.94 555 LEU A C 1
ATOM 4343 O O . LEU A 1 555 ? 2.785 -3.408 -35.367 1.00 92.94 555 LEU A O 1
ATOM 4347 N N . PRO A 1 556 ? 2.123 -1.307 -35.823 1.00 91.69 556 PRO A N 1
ATOM 4348 C CA . PRO A 1 556 ? 3.103 -0.681 -34.940 1.00 91.69 556 PRO A CA 1
ATOM 4349 C C . PRO A 1 556 ? 2.648 -0.652 -33.470 1.00 91.69 556 PRO A C 1
ATOM 4351 O O . PRO A 1 556 ? 1.476 -0.451 -33.165 1.00 91.69 556 PRO A O 1
ATOM 4354 N N . GLY A 1 557 ? 3.600 -0.804 -32.546 1.00 88.75 557 GLY A N 1
ATOM 4355 C CA . GLY A 1 557 ? 3.394 -0.639 -31.098 1.00 88.75 557 GLY A CA 1
ATOM 4356 C C . GLY A 1 557 ? 2.653 -1.793 -30.410 1.00 88.75 557 GLY A C 1
ATOM 4357 O O . GLY A 1 557 ? 2.601 -2.912 -30.913 1.00 88.75 557 GLY A O 1
ATOM 4358 N N . GLY A 1 558 ? 2.075 -1.538 -29.237 1.00 87.94 558 GLY A N 1
ATOM 4359 C CA . GLY A 1 558 ? 1.363 -2.554 -28.453 1.00 87.94 558 GLY A CA 1
ATOM 4360 C C . GLY A 1 558 ? 2.281 -3.522 -27.688 1.00 87.94 558 GLY A C 1
ATOM 4361 O O . GLY A 1 558 ? 3.504 -3.384 -27.736 1.00 87.94 558 GLY A O 1
ATOM 4362 N N . PRO A 1 559 ? 1.696 -4.480 -26.949 1.00 86.25 559 PRO A N 1
ATOM 4363 C CA . PRO A 1 559 ? 2.455 -5.418 -26.128 1.00 86.25 559 PRO A CA 1
ATOM 4364 C C . PRO A 1 559 ? 3.288 -6.379 -26.982 1.00 86.25 559 PRO A C 1
ATOM 4366 O O . PRO A 1 559 ? 2.934 -6.678 -28.130 1.00 86.25 559 PRO A O 1
ATOM 4369 N N . SER A 1 560 ? 4.370 -6.890 -26.390 1.00 89.50 560 SER A N 1
ATOM 4370 C CA . SER A 1 560 ? 5.155 -7.967 -26.990 1.00 89.50 560 SER A CA 1
ATOM 4371 C C . SER A 1 560 ? 4.303 -9.224 -27.170 1.00 89.50 560 SER A C 1
ATOM 4373 O O . SER A 1 560 ? 3.498 -9.565 -26.302 1.00 89.50 560 SER A O 1
ATOM 4375 N N . VAL A 1 561 ? 4.505 -9.923 -28.284 1.00 93.06 561 VAL A N 1
ATOM 4376 C CA . VAL A 1 561 ? 3.779 -11.141 -28.659 1.00 93.06 561 VAL A CA 1
ATOM 4377 C C . VAL A 1 561 ? 4.672 -12.374 -28.608 1.00 93.06 561 VAL A C 1
ATOM 4379 O O . VAL A 1 561 ? 5.896 -12.290 -28.705 1.00 93.06 561 VAL A O 1
ATOM 4382 N N . LYS A 1 562 ? 4.052 -13.541 -28.477 1.00 92.50 562 LYS A N 1
ATOM 4383 C CA . LYS A 1 562 ? 4.707 -14.837 -28.291 1.00 92.50 562 LYS A CA 1
ATOM 4384 C C . LYS A 1 562 ? 4.463 -15.733 -29.508 1.00 92.50 562 LYS A C 1
ATOM 4386 O O . LYS A 1 562 ? 3.550 -16.563 -29.480 1.00 92.50 562 LYS A O 1
ATOM 4391 N N . PRO A 1 563 ? 5.241 -15.564 -30.596 1.00 93.94 563 PRO A N 1
ATOM 4392 C CA . PRO A 1 563 ? 5.077 -16.349 -31.814 1.00 93.94 563 PRO A CA 1
ATOM 4393 C C . PRO A 1 563 ? 5.533 -17.804 -31.619 1.00 93.94 563 PRO A C 1
ATOM 4395 O O . PRO A 1 563 ? 5.931 -18.221 -30.531 1.00 93.94 563 PRO A O 1
ATOM 4398 N N . TYR A 1 564 ? 5.488 -18.591 -32.696 1.00 91.50 564 TYR A N 1
ATOM 4399 C CA . TYR A 1 564 ? 5.978 -19.968 -32.695 1.00 91.50 564 TYR A CA 1
ATOM 4400 C C . TYR A 1 564 ? 7.433 -20.067 -32.225 1.00 91.50 564 TYR A C 1
ATOM 4402 O O . TYR A 1 564 ? 8.323 -19.427 -32.784 1.00 91.50 564 TYR A O 1
ATOM 4410 N N . GLN A 1 565 ? 7.678 -20.950 -31.259 1.00 87.44 565 GLN A N 1
ATOM 4411 C CA . GLN A 1 565 ? 9.018 -21.356 -30.847 1.00 87.44 565 GLN A CA 1
ATOM 4412 C C . GLN A 1 565 ? 9.025 -22.820 -30.374 1.00 87.44 565 GLN A C 1
ATOM 4414 O O . GLN A 1 565 ? 7.991 -23.335 -29.934 1.00 87.44 565 GLN A O 1
ATOM 4419 N N . PRO A 1 566 ? 10.179 -23.503 -30.411 1.00 85.81 566 PRO A N 1
ATOM 4420 C CA . PRO A 1 566 ? 10.332 -24.817 -29.802 1.00 85.81 566 PRO A CA 1
ATOM 4421 C C . PRO A 1 566 ? 9.965 -24.831 -28.311 1.00 85.81 566 PRO A C 1
ATOM 4423 O O . PRO A 1 566 ? 10.323 -23.936 -27.541 1.00 85.81 566 PRO A O 1
ATOM 4426 N N . GLY A 1 567 ? 9.277 -25.889 -27.881 1.00 82.00 567 GLY A N 1
ATOM 4427 C CA . GLY A 1 567 ? 8.944 -26.082 -26.473 1.00 82.00 567 GLY A CA 1
ATOM 4428 C C . GLY A 1 567 ? 10.191 -26.290 -25.606 1.00 82.00 567 GLY A C 1
ATOM 4429 O O . GLY A 1 567 ? 11.136 -26.965 -26.004 1.00 82.00 567 GLY A O 1
ATOM 4430 N N . GLY A 1 568 ? 10.174 -25.753 -24.384 1.00 77.38 568 GLY A N 1
ATOM 4431 C CA . GLY A 1 568 ? 11.204 -26.013 -23.371 1.00 77.38 568 GLY A CA 1
ATOM 4432 C C . GLY A 1 568 ? 12.404 -25.061 -23.359 1.00 77.38 568 GLY A C 1
ATOM 4433 O O . GLY A 1 568 ? 13.195 -25.160 -22.427 1.00 77.38 568 GLY A O 1
ATOM 4434 N N . LEU A 1 569 ? 12.508 -24.111 -24.297 1.00 79.69 569 LEU A N 1
ATOM 4435 C CA . LEU A 1 569 ? 13.610 -23.133 -24.349 1.00 79.69 569 LEU A CA 1
ATOM 4436 C C . LEU A 1 569 ? 13.751 -22.312 -23.056 1.00 79.69 569 LEU A C 1
ATOM 4438 O O . LEU A 1 569 ? 14.852 -22.107 -22.556 1.00 79.69 569 LEU A O 1
ATOM 4442 N N . TRP A 1 570 ? 12.627 -21.922 -22.459 1.00 76.75 570 TRP A N 1
ATOM 4443 C CA . TRP A 1 570 ? 12.604 -21.061 -21.274 1.00 76.75 570 TRP A CA 1
ATOM 4444 C C . TRP A 1 570 ? 12.803 -21.807 -19.947 1.00 76.75 570 TRP A C 1
ATOM 4446 O O . TRP A 1 570 ? 13.011 -21.177 -18.912 1.00 76.75 570 TRP A O 1
ATOM 4456 N N . LYS A 1 571 ? 12.815 -23.151 -19.959 1.00 72.25 571 LYS A N 1
ATOM 4457 C CA . LYS A 1 571 ? 13.015 -23.958 -18.740 1.00 72.25 571 LYS A CA 1
ATOM 4458 C C . LYS A 1 571 ? 14.401 -23.769 -18.116 1.00 72.25 571 LYS A C 1
ATOM 4460 O O . LYS A 1 571 ? 14.544 -23.987 -16.922 1.00 72.25 571 LYS A O 1
ATOM 4465 N N . ALA A 1 572 ? 15.404 -23.404 -18.916 1.00 66.38 572 ALA A N 1
ATOM 4466 C CA . ALA A 1 572 ? 16.783 -23.231 -18.458 1.00 66.38 572 ALA A CA 1
ATOM 4467 C C . ALA A 1 572 ? 17.091 -21.814 -17.938 1.00 66.38 572 ALA A C 1
ATOM 4469 O O . ALA A 1 572 ? 18.119 -21.624 -17.297 1.00 66.38 572 ALA A O 1
ATOM 4470 N N . VAL A 1 573 ? 16.232 -20.829 -18.234 1.00 64.44 573 VAL A N 1
ATOM 4471 C CA . VAL A 1 573 ? 16.529 -19.394 -18.048 1.00 64.44 573 VAL A CA 1
ATOM 4472 C C . VAL A 1 573 ? 15.555 -18.705 -17.084 1.00 64.44 573 VAL A C 1
ATOM 4474 O O . VAL A 1 573 ? 15.851 -17.630 -16.572 1.00 64.44 573 VAL A O 1
ATOM 4477 N N . GLY A 1 574 ? 14.391 -19.307 -16.818 1.00 60.28 574 GLY A N 1
ATOM 4478 C CA . GLY A 1 574 ? 13.404 -18.742 -15.904 1.00 60.28 574 GLY A CA 1
ATOM 4479 C C . GLY A 1 574 ? 13.719 -19.041 -14.434 1.00 60.28 574 GLY A C 1
ATOM 4480 O O . GLY A 1 574 ? 13.883 -20.198 -14.050 1.00 60.28 574 GLY A O 1
ATOM 4481 N N . TYR A 1 575 ? 13.741 -18.002 -13.596 1.00 60.22 575 TYR A N 1
ATOM 4482 C CA . TYR A 1 575 ? 13.645 -18.147 -12.138 1.00 60.22 575 TYR A CA 1
ATOM 4483 C C . TYR A 1 575 ? 12.320 -18.828 -11.779 1.00 60.22 575 TYR A C 1
ATOM 4485 O O . TYR A 1 575 ? 11.309 -18.501 -12.390 1.00 60.22 575 TYR A O 1
ATOM 4493 N N . SER A 1 576 ? 12.298 -19.728 -10.790 1.00 59.12 576 SER A N 1
ATOM 4494 C CA . SER A 1 576 ? 11.125 -20.552 -10.426 1.00 59.12 576 SER A CA 1
ATOM 4495 C C . SER A 1 576 ? 9.817 -19.771 -10.247 1.00 59.12 576 SER A C 1
ATOM 4497 O O . SER A 1 576 ? 8.755 -20.296 -10.577 1.00 59.12 576 SER A O 1
ATOM 4499 N N . ASP A 1 577 ? 9.908 -18.516 -9.806 1.00 59.19 577 ASP A N 1
ATOM 4500 C CA . ASP A 1 577 ? 8.763 -17.639 -9.530 1.00 59.19 577 ASP A CA 1
ATOM 4501 C C . ASP A 1 577 ? 8.474 -16.630 -10.659 1.00 59.19 577 ASP A C 1
ATOM 4503 O O . ASP A 1 577 ? 7.586 -15.786 -10.549 1.00 59.19 577 ASP A O 1
ATOM 4507 N N . SER A 1 578 ? 9.210 -16.698 -11.773 1.00 59.03 578 SER A N 1
ATOM 4508 C CA . SER A 1 578 ? 9.000 -15.829 -12.928 1.00 59.03 578 SER A CA 1
ATOM 4509 C C . SER A 1 578 ? 7.923 -16.388 -13.859 1.00 59.03 578 SER A C 1
ATOM 4511 O O . SER A 1 578 ? 7.956 -17.548 -14.275 1.00 59.03 578 SER A O 1
ATOM 4513 N N . ASN A 1 579 ? 7.010 -15.523 -14.303 1.00 59.00 579 ASN A N 1
ATOM 4514 C CA . ASN A 1 579 ? 6.035 -15.849 -15.350 1.00 59.00 579 ASN A CA 1
ATOM 4515 C C . ASN A 1 579 ? 6.684 -16.181 -16.716 1.00 59.00 579 ASN A C 1
ATOM 4517 O O . ASN A 1 579 ? 6.001 -16.680 -17.609 1.00 59.00 579 ASN A O 1
ATOM 4521 N N . THR A 1 580 ? 7.994 -15.958 -16.871 1.00 60.06 580 THR A N 1
ATOM 4522 C CA . THR A 1 580 ? 8.779 -16.297 -18.071 1.00 60.06 580 THR A CA 1
ATOM 4523 C C . THR A 1 580 ? 9.150 -17.781 -18.170 1.00 60.06 580 THR A C 1
ATOM 4525 O O . THR A 1 580 ? 9.429 -18.263 -19.265 1.00 60.06 580 THR A O 1
ATOM 4528 N N . VAL A 1 581 ? 9.066 -18.550 -17.072 1.00 64.25 581 VAL A N 1
ATOM 4529 C CA . VAL A 1 581 ? 9.322 -20.010 -17.062 1.00 64.25 581 VAL A CA 1
ATOM 4530 C C . VAL A 1 581 ? 8.344 -20.760 -17.973 1.00 64.25 581 VAL A C 1
ATOM 4532 O O . VAL A 1 581 ? 8.667 -21.813 -18.531 1.00 64.25 581 VAL A O 1
ATOM 4535 N N . LYS A 1 582 ? 7.127 -20.224 -18.129 1.00 70.62 582 LYS A N 1
ATOM 4536 C CA . LYS A 1 582 ? 6.051 -20.806 -18.935 1.00 70.62 582 LYS A CA 1
ATOM 4537 C C . LYS A 1 582 ? 5.739 -19.894 -20.116 1.00 70.62 582 LYS A C 1
ATOM 4539 O O . LYS A 1 582 ? 4.824 -19.076 -20.064 1.00 70.62 582 LYS A O 1
ATOM 4544 N N . PHE A 1 583 ? 6.474 -20.069 -21.209 1.00 80.88 583 PHE A N 1
ATOM 4545 C CA . PHE A 1 583 ? 6.090 -19.459 -22.477 1.00 80.88 583 PHE A CA 1
ATOM 4546 C C . PHE A 1 583 ? 4.807 -20.111 -22.998 1.00 80.88 583 PHE A C 1
ATOM 4548 O O . PHE A 1 583 ? 4.795 -21.291 -23.355 1.00 80.88 583 PHE A O 1
ATOM 4555 N N . VAL A 1 584 ? 3.733 -19.329 -23.038 1.00 87.25 584 VAL A N 1
ATOM 4556 C CA . VAL A 1 584 ? 2.462 -19.695 -23.663 1.00 87.25 584 VAL A CA 1
ATOM 4557 C C . VAL A 1 584 ? 2.398 -18.958 -24.990 1.00 87.25 584 VAL A C 1
ATOM 4559 O O . VAL A 1 584 ? 2.464 -17.733 -25.004 1.00 87.25 584 VAL A O 1
ATOM 4562 N N . GLN A 1 585 ? 2.344 -19.711 -26.084 1.00 91.69 585 GLN A N 1
ATOM 4563 C CA . GLN A 1 585 ? 2.262 -19.152 -27.428 1.00 91.69 585 GLN A CA 1
ATOM 4564 C C . GLN A 1 585 ? 0.945 -18.387 -27.606 1.00 91.69 585 GLN A C 1
ATOM 4566 O O . GLN A 1 585 ? -0.103 -18.871 -27.178 1.00 91.69 585 GLN A O 1
ATOM 4571 N N . ASP A 1 586 ? 1.003 -17.238 -28.275 1.00 94.19 586 ASP A N 1
ATOM 4572 C CA . ASP A 1 586 ? -0.189 -16.491 -28.670 1.00 94.19 586 ASP A CA 1
ATOM 4573 C C . ASP A 1 586 ? -0.878 -17.129 -29.896 1.00 94.19 586 ASP A C 1
ATOM 4575 O O . ASP A 1 586 ? -0.443 -18.147 -30.448 1.00 94.19 586 ASP A O 1
ATOM 4579 N N . HIS A 1 587 ? -1.986 -16.530 -30.334 1.00 95.00 587 HIS A N 1
ATOM 4580 C CA . HIS A 1 587 ? -2.796 -17.008 -31.454 1.00 95.00 587 HIS A CA 1
ATOM 4581 C C . HIS A 1 587 ? -3.169 -15.871 -32.417 1.00 95.00 587 HIS A C 1
ATOM 4583 O O . HIS A 1 587 ? -3.109 -14.694 -32.064 1.00 95.00 587 HIS A O 1
ATOM 4589 N N . GLY A 1 588 ? -3.573 -16.232 -33.639 1.00 95.50 588 GLY A N 1
ATOM 4590 C CA . GLY A 1 588 ? -3.971 -15.271 -34.673 1.00 95.50 588 GLY A CA 1
ATOM 4591 C C . GLY A 1 588 ? -2.814 -14.378 -35.129 1.00 95.50 588 GLY A C 1
ATOM 4592 O O . GLY A 1 588 ? -1.671 -14.829 -35.205 1.00 95.50 588 GLY A O 1
ATOM 4593 N N . ASP A 1 589 ? -3.111 -13.108 -35.400 1.00 95.50 589 ASP A N 1
ATOM 4594 C CA . ASP A 1 589 ? -2.165 -12.107 -35.918 1.00 95.50 589 ASP A CA 1
ATOM 4595 C C . ASP A 1 589 ? -0.909 -11.934 -35.049 1.00 95.50 589 ASP A C 1
ATOM 4597 O O . ASP A 1 589 ? 0.175 -11.637 -35.555 1.00 95.50 589 ASP A O 1
ATOM 4601 N N . ALA A 1 590 ? -1.022 -12.184 -33.740 1.00 95.50 590 ALA A N 1
ATOM 4602 C CA . ALA A 1 590 ? 0.094 -12.126 -32.798 1.00 95.50 590 ALA A CA 1
ATOM 4603 C C . ALA A 1 590 ? 1.246 -13.080 -33.172 1.00 95.50 590 ALA A C 1
ATOM 4605 O O . ALA A 1 590 ? 2.406 -12.803 -32.876 1.00 95.50 590 ALA A O 1
ATOM 4606 N N . LEU A 1 591 ? 0.964 -14.172 -33.886 1.00 95.88 591 LEU A N 1
ATOM 4607 C CA . LEU A 1 591 ? 1.979 -15.132 -34.330 1.00 95.88 591 LEU A CA 1
ATOM 4608 C C . LEU A 1 591 ? 2.895 -14.589 -35.436 1.00 95.88 591 LEU A C 1
ATOM 4610 O O . LEU A 1 591 ? 4.003 -15.102 -35.632 1.00 95.88 591 LEU A O 1
ATOM 4614 N N . TYR A 1 592 ? 2.441 -13.558 -36.148 1.00 96.62 592 TYR A N 1
ATOM 4615 C CA . TYR A 1 592 ? 3.045 -13.090 -37.394 1.00 96.62 592 TYR A CA 1
ATOM 4616 C C . TYR A 1 592 ? 3.433 -11.610 -37.364 1.00 96.62 592 TYR A C 1
ATOM 4618 O O . TYR A 1 592 ? 3.745 -11.029 -38.404 1.00 96.62 592 TYR A O 1
ATOM 4626 N N . ARG A 1 593 ? 3.462 -10.988 -36.178 1.00 96.38 593 ARG A N 1
ATOM 4627 C CA . ARG A 1 593 ? 4.006 -9.633 -36.029 1.00 96.38 593 ARG A CA 1
ATOM 4628 C C . ARG A 1 593 ? 5.503 -9.607 -36.330 1.00 96.38 593 ARG A C 1
ATOM 4630 O O . ARG A 1 593 ? 6.202 -10.619 -36.176 1.00 96.38 593 ARG A O 1
ATOM 4637 N N . ARG A 1 594 ? 5.985 -8.422 -36.715 1.00 95.81 594 ARG A N 1
ATOM 4638 C CA . ARG A 1 594 ? 7.415 -8.121 -36.870 1.00 95.81 594 ARG A CA 1
ATOM 4639 C C . ARG A 1 594 ? 8.202 -8.556 -35.642 1.00 95.81 594 ARG A C 1
ATOM 4641 O O . ARG A 1 594 ? 7.740 -8.379 -34.515 1.00 95.81 594 ARG A O 1
ATOM 4648 N N . SER A 1 595 ? 9.404 -9.070 -35.871 1.00 95.31 595 SER A N 1
ATOM 4649 C CA . SER A 1 595 ? 10.285 -9.591 -34.819 1.00 95.31 595 SER A CA 1
ATOM 4650 C C . SER A 1 595 ? 10.637 -8.537 -33.757 1.00 95.31 595 SER A C 1
ATOM 4652 O O . SER A 1 595 ? 10.868 -8.873 -32.606 1.00 95.31 595 SER A O 1
ATOM 4654 N N . LEU A 1 596 ? 10.558 -7.243 -34.091 1.00 93.88 596 LEU A N 1
ATOM 4655 C CA . LEU A 1 596 ? 10.683 -6.140 -33.126 1.00 93.88 596 LEU A CA 1
ATOM 4656 C C . LEU A 1 596 ? 9.676 -6.217 -31.961 1.00 93.88 596 LEU A C 1
ATOM 4658 O O . LEU A 1 596 ? 9.954 -5.716 -30.876 1.00 93.88 596 LEU A O 1
ATOM 4662 N N . TYR A 1 597 ? 8.501 -6.807 -32.189 1.00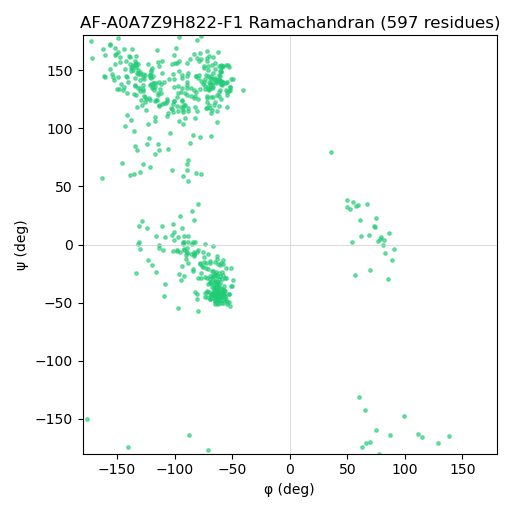 94.38 597 TYR A N 1
ATOM 4663 C CA . TYR A 1 597 ? 7.429 -6.908 -31.198 1.00 94.38 597 TYR A CA 1
ATOM 4664 C C . TYR A 1 597 ? 7.364 -8.283 -30.533 1.00 94.38 597 TYR A C 1
ATOM 4666 O O . TYR A 1 597 ? 6.370 -8.578 -29.880 1.00 94.38 597 TYR A O 1
ATOM 4674 N N . THR A 1 598 ? 8.355 -9.157 -30.712 1.00 91.62 598 THR A N 1
ATOM 4675 C CA . THR A 1 598 ? 8.332 -10.492 -30.098 1.00 91.62 598 THR A CA 1
ATOM 4676 C C . THR A 1 598 ? 8.948 -10.477 -28.699 1.00 91.62 598 THR A C 1
ATOM 4678 O O . THR A 1 598 ? 9.829 -9.667 -28.424 1.00 91.62 598 THR A O 1
ATOM 4681 N N . PHE A 1 599 ? 8.436 -11.340 -27.820 1.00 84.44 599 PHE A N 1
ATOM 4682 C CA . PHE A 1 599 ? 8.839 -11.479 -26.417 1.00 84.44 599 PHE A CA 1
ATOM 4683 C C . PHE A 1 599 ? 10.195 -12.166 -26.229 1.00 84.44 599 PHE A C 1
ATOM 4685 O O . PHE A 1 599 ? 10.417 -13.203 -26.899 1.00 84.44 599 PHE A O 1
#

Foldseek 3Di:
DKDKDKDWFDQWWKKKKKQAFDPVACQLAQFNDNVNKAFFQAKWKWKFDADPVRHRPDPTHTFQFDFKFKPAFDPQAGQVSRRPPDSDQSYHGMDRRNPPSGMMMMMTGTPGTDRNVTMIMMMMDTDGNHPPNRRHGDDMDMFTDNDFPAWDAFFCDAQHNLQLFDKDWDDDDPHFDWDADDVDDHDDDGTWTKDADAQAKIKIKTFPGPDKDQDGVVKKWKWKKAAAPVWGFQKKKKFWDQVHGQQMEMEHDQRDPQPPGPDCALNYHYPYHDDDHPDIDMDIDDSVSNPHDGRGITGMMMIMTGHTMMIIRRTGM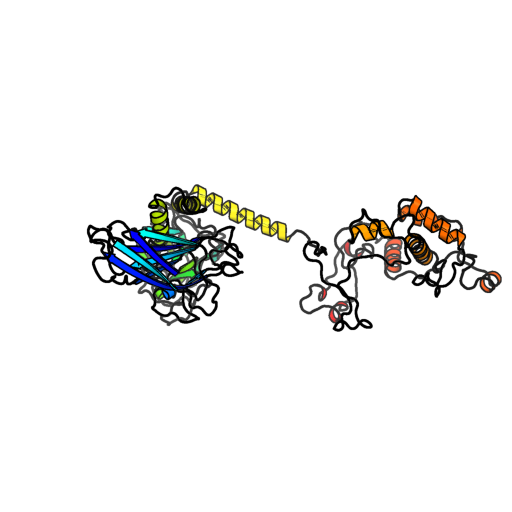GGRVLVRLLVRLVPDPDPPRRPCNVVSNVVVCCVRPPPVSSVVVSVVSVVVVVVVVVVVPDDDDDDDDAPVVDHDFDADADVPDPPRGDDGTDAQADDPVWDGQDPPADSDPVSVVCVCLDPRGDPNLLLVLQVLCCVLQVAGLFNPSVDPDPVTDDGLDNVVSVVSSVVCVVVVNPPVVSNVCVCPDPLQVFAQDDDPVRCVVCVPCSVSPGHGDDDDDPLRVLLVVCVVVVLADEDDDDAAFAADDDPPPLCVPDDPPDPSNDRDHDDDSSNHYRPVRHD

Nearest PDB structures (foldseek):
  7r1e-assembly1_B  TM=2.747E-01  e=2.158E-03  Bacillus thuringiensis serovar jegathesan
  7qx5-assembly1_A  TM=2.688E-01  e=1.819E-03  Bacillus thuringiensis serovar israelensis
  6fhj-assembly1_A  TM=4.128E-01  e=1.040E-01  Paenibacillus
  5zj0-assembly1_A  TM=1.033E-01  e=6.086E-01  Xanthomonas campestris
  5ziz-assembly3_A  TM=1.368E-01  e=2.257E+00  Xanthomonas campestris